Protein AF-0000000072567659 (afdb_homodimer)

Structure (mmCIF, N/CA/C/O backbone):
data_AF-0000000072567659-model_v1
#
loop_
_entity.id
_entity.type
_entity.pdbx_description
1 polymer 'L-ribulose-5-phosphate 3-epimerase'
#
loop_
_atom_site.group_PDB
_atom_site.id
_atom_site.type_symbol
_atom_site.label_atom_id
_atom_site.label_alt_id
_atom_site.label_comp_id
_atom_site.label_asym_id
_atom_site.label_entity_id
_atom_site.label_seq_id
_atom_site.pdbx_PDB_ins_code
_atom_site.Cartn_x
_atom_site.Cartn_y
_atom_site.Cartn_z
_atom_site.occupancy
_atom_site.B_iso_or_equiv
_atom_site.auth_seq_id
_atom_site.auth_comp_id
_atom_site.auth_asym_id
_atom_site.auth_atom_id
_atom_site.pdbx_PDB_model_num
ATOM 1 N N . MET A 1 1 ? 18.609 3.254 -6.836 1 76.19 1 MET A N 1
ATOM 2 C CA . MET A 1 1 ? 17.391 3.822 -6.238 1 76.19 1 MET A CA 1
ATOM 3 C C . MET A 1 1 ? 17.734 4.629 -4.988 1 76.19 1 MET A C 1
ATOM 5 O O . MET A 1 1 ? 18.625 4.254 -4.227 1 76.19 1 MET A O 1
ATOM 9 N N . LYS A 1 2 ? 17.031 5.809 -4.906 1 87.56 2 LYS A N 1
ATOM 10 C CA . LYS A 1 2 ? 17.188 6.609 -3.695 1 87.56 2 LYS A CA 1
ATOM 11 C C . LYS A 1 2 ? 16.75 5.824 -2.461 1 87.56 2 LYS A C 1
ATOM 13 O O . LYS A 1 2 ? 15.797 5.051 -2.512 1 87.56 2 LYS A O 1
ATOM 18 N N . GLU A 1 3 ? 17.438 6.02 -1.374 1 94.38 3 GLU A N 1
ATOM 19 C CA . GLU A 1 3 ? 17.188 5.25 -0.16 1 94.38 3 GLU A CA 1
ATOM 20 C C . GLU A 1 3 ? 15.898 5.691 0.523 1 94.38 3 GLU A C 1
ATOM 22 O O . GLU A 1 3 ? 15.359 4.977 1.374 1 94.38 3 GLU A O 1
ATOM 27 N N . TYR A 1 4 ? 15.492 6.867 0.261 1 97.94 4 TYR A N 1
ATOM 28 C CA . TYR A 1 4 ? 14.242 7.398 0.793 1 97.94 4 TYR A CA 1
ATOM 29 C C . TYR A 1 4 ? 13.617 8.398 -0.171 1 97.94 4 TYR A C 1
ATOM 31 O O . TYR A 1 4 ? 14.273 8.859 -1.11 1 97.94 4 TYR A O 1
ATOM 39 N N . THR A 1 5 ? 12.344 8.633 0.001 1 98.5 5 THR A N 1
ATOM 40 C CA . THR A 1 5 ? 11.664 9.664 -0.773 1 98.5 5 THR A CA 1
ATOM 41 C C . THR A 1 5 ? 11.203 10.805 0.132 1 98.5 5 THR A C 1
ATOM 43 O O . THR A 1 5 ? 10.875 10.578 1.3 1 98.5 5 THR A O 1
ATOM 46 N N . LEU A 1 6 ? 11.266 11.938 -0.38 1 98.75 6 LEU A N 1
ATOM 47 C CA . LEU A 1 6 ? 10.844 13.164 0.295 1 98.75 6 LEU A CA 1
ATOM 48 C C . LEU A 1 6 ? 9.773 13.883 -0.513 1 98.75 6 LEU A C 1
ATOM 50 O O . LEU A 1 6 ? 10.031 14.344 -1.629 1 98.75 6 LEU A O 1
ATOM 54 N N . GLY A 1 7 ? 8.578 13.945 0.058 1 98.81 7 GLY A N 1
ATOM 55 C CA . GLY A 1 7 ? 7.449 14.586 -0.605 1 98.81 7 GLY A CA 1
ATOM 56 C C . GLY A 1 7 ? 7.242 16.031 -0.17 1 98.81 7 GLY A C 1
ATOM 57 O O . GLY A 1 7 ? 7.711 16.438 0.896 1 98.81 7 GLY A O 1
ATOM 58 N N . LEU A 1 8 ? 6.602 16.781 -1.033 1 98.88 8 LEU A N 1
ATOM 59 C CA . LEU A 1 8 ? 6.188 18.141 -0.762 1 98.88 8 LEU A CA 1
ATOM 60 C C . LEU A 1 8 ? 4.68 18.219 -0.547 1 98.88 8 LEU A C 1
ATOM 62 O O . LEU A 1 8 ? 3.9 17.797 -1.404 1 98.88 8 LEU A O 1
ATOM 66 N N . TYR A 1 9 ? 4.289 18.75 0.585 1 98.75 9 TYR A N 1
ATOM 67 C CA . TYR A 1 9 ? 2.869 18.953 0.856 1 98.75 9 TYR A CA 1
ATOM 68 C C . TYR A 1 9 ? 2.287 20.016 -0.076 1 98.75 9 TYR A C 1
ATOM 70 O O . TYR A 1 9 ? 2.846 21.109 -0.214 1 98.75 9 TYR A O 1
ATOM 78 N N . GLU A 1 10 ? 1.184 19.734 -0.652 1 98.75 10 GLU A N 1
ATOM 79 C CA . GLU A 1 10 ? 0.583 20.594 -1.671 1 98.75 10 GLU A CA 1
ATOM 80 C C . GLU A 1 10 ? 0.348 22 -1.139 1 98.75 10 GLU A C 1
ATOM 82 O O . GLU A 1 10 ? 0.522 22.984 -1.865 1 98.75 10 GLU A O 1
ATOM 87 N N . LYS A 1 11 ? 0.03 22.109 0.097 1 97.88 11 LYS A N 1
ATOM 88 C CA . LYS A 1 11 ? -0.402 23.391 0.63 1 97.88 11 LYS A CA 1
ATOM 89 C C . LYS A 1 11 ? 0.792 24.297 0.908 1 97.88 11 LYS A C 1
ATOM 91 O O . LYS A 1 11 ? 0.621 25.469 1.266 1 97.88 11 LYS A O 1
ATOM 96 N N . SER A 1 12 ? 1.954 23.766 0.792 1 98 12 SER A N 1
ATOM 97 C CA . SER A 1 12 ? 3.145 24.609 0.846 1 98 12 SER A CA 1
ATOM 98 C C . SER A 1 12 ? 3.227 25.531 -0.368 1 98 12 SER A C 1
ATOM 100 O O . SER A 1 12 ? 3.984 26.5 -0.367 1 98 12 SER A O 1
ATOM 102 N N . MET A 1 13 ? 2.502 25.219 -1.44 1 98.5 13 MET A N 1
ATOM 103 C CA . MET A 1 13 ? 2.453 26 -2.674 1 98.5 13 MET A CA 1
ATOM 104 C C . MET A 1 13 ? 1.17 26.812 -2.746 1 98.5 13 MET A C 1
ATOM 106 O O . MET A 1 13 ? 0.145 26.422 -2.188 1 98.5 13 MET A O 1
ATOM 110 N N . PRO A 1 14 ? 1.216 27.922 -3.498 1 98.31 14 PRO A N 1
ATOM 111 C CA . PRO A 1 14 ? 0.006 28.734 -3.645 1 98.31 14 PRO A CA 1
ATOM 112 C C . PRO A 1 14 ? -1.154 27.953 -4.266 1 98.31 14 PRO A C 1
ATOM 114 O O . PRO A 1 14 ? -0.95 27.172 -5.195 1 98.31 14 PRO A O 1
ATOM 117 N N . ASN A 1 15 ? -2.365 28.234 -3.793 1 96.38 15 ASN A N 1
ATOM 118 C CA . ASN A 1 15 ? -3.557 27.531 -4.254 1 96.38 15 ASN A CA 1
ATOM 119 C C . ASN A 1 15 ? -3.893 27.891 -5.699 1 96.38 15 ASN A C 1
ATOM 121 O O . ASN A 1 15 ? -4.602 27.141 -6.379 1 96.38 15 ASN A O 1
ATOM 125 N N . TYR A 1 16 ? -3.412 29.016 -6.152 1 97 16 TYR A N 1
ATOM 126 C CA . TYR A 1 16 ? -3.783 29.469 -7.488 1 97 16 TYR A CA 1
ATOM 127 C C . TYR A 1 16 ? -2.965 28.75 -8.555 1 97 16 TYR A C 1
ATOM 129 O O . TYR A 1 16 ? -3.271 28.844 -9.742 1 97 16 TYR A O 1
ATOM 137 N N . LEU A 1 17 ? -1.908 28.031 -8.164 1 98.31 17 LEU A N 1
ATOM 138 C CA . LEU A 1 17 ? -1.109 27.281 -9.125 1 98.31 17 LEU A CA 1
ATOM 139 C C . LEU A 1 17 ? -1.91 26.125 -9.727 1 98.31 17 LEU A C 1
ATOM 141 O O . LEU A 1 17 ? -2.668 25.469 -9.016 1 98.31 17 LEU A O 1
ATOM 145 N N . THR A 1 18 ? -1.751 25.922 -11.039 1 98.12 18 THR A N 1
ATOM 146 C CA . THR A 1 18 ? -2.277 24.719 -11.688 1 98.12 18 THR A CA 1
ATOM 147 C C . THR A 1 18 ? -1.479 23.484 -11.273 1 98.12 18 THR A C 1
ATOM 149 O O . THR A 1 18 ? -0.386 23.609 -10.719 1 98.12 18 THR A O 1
ATOM 152 N N . TRP A 1 19 ? -2.014 22.328 -11.516 1 98.31 19 TRP A N 1
ATOM 153 C CA . TRP A 1 19 ? -1.283 21.109 -11.219 1 98.31 19 TRP A CA 1
ATOM 154 C C . TRP A 1 19 ? 0.03 21.047 -11.992 1 98.31 19 TRP A C 1
ATOM 156 O O . TRP A 1 19 ? 1.048 20.594 -11.469 1 98.31 19 TRP A O 1
ATOM 166 N N . GLU A 1 20 ? -0.029 21.484 -13.242 1 98.56 20 GLU A N 1
ATOM 167 C CA . GLU A 1 20 ? 1.201 21.516 -14.023 1 98.56 20 GLU A CA 1
ATOM 168 C C . GLU A 1 20 ? 2.27 22.359 -13.328 1 98.56 20 GLU A C 1
ATOM 170 O O . GLU A 1 20 ? 3.432 21.953 -13.25 1 98.56 20 GLU A O 1
ATOM 175 N N . GLU A 1 21 ? 1.883 23.5 -12.836 1 98.75 21 GLU A N 1
ATOM 176 C CA . GLU A 1 21 ? 2.805 24.375 -12.125 1 98.75 21 GLU A CA 1
ATOM 177 C C . GLU A 1 21 ? 3.275 23.75 -10.82 1 98.75 21 GLU A C 1
ATOM 179 O O . GLU A 1 21 ? 4.438 23.906 -10.438 1 98.75 21 GLU A O 1
ATOM 184 N N . LYS A 1 22 ? 2.4 23.094 -10.148 1 98.81 22 LYS A N 1
ATOM 185 C CA . LYS A 1 22 ? 2.76 22.438 -8.898 1 98.81 22 LYS A CA 1
ATOM 186 C C . LYS A 1 22 ? 3.775 21.328 -9.125 1 98.81 22 LYS A C 1
ATOM 188 O O . LYS A 1 22 ? 4.758 21.219 -8.391 1 98.81 22 LYS A O 1
ATOM 193 N N . PHE A 1 23 ? 3.561 20.516 -10.188 1 98.75 23 PHE A N 1
ATOM 194 C CA . PHE A 1 23 ? 4.512 19.453 -10.523 1 98.75 23 PHE A CA 1
ATOM 195 C C . PHE A 1 23 ? 5.859 20.047 -10.922 1 98.75 23 PHE A C 1
ATOM 197 O O . PHE A 1 23 ? 6.906 19.547 -10.516 1 98.75 23 PHE A O 1
ATOM 204 N N . SER A 1 24 ? 5.816 21.109 -11.703 1 98.62 24 SER A N 1
ATOM 205 C CA . SER A 1 24 ? 7.039 21.797 -12.109 1 98.62 24 SER A CA 1
ATOM 206 C C . SER A 1 24 ? 7.812 22.312 -10.898 1 98.62 24 SER A C 1
ATOM 208 O O . SER A 1 24 ? 9.031 22.156 -10.828 1 98.62 24 SER A O 1
ATOM 210 N N . CYS A 1 25 ? 7.098 22.891 -9.969 1 98.62 25 CYS A N 1
ATOM 211 C CA . CYS A 1 25 ? 7.715 23.422 -8.758 1 98.62 25 CYS A CA 1
ATOM 212 C C . CYS A 1 25 ? 8.375 22.312 -7.949 1 98.62 25 CYS A C 1
ATOM 214 O O . CYS A 1 25 ? 9.539 22.453 -7.547 1 98.62 25 CYS A O 1
ATOM 216 N N . ALA A 1 26 ? 7.66 21.234 -7.73 1 98.69 26 ALA A N 1
ATOM 217 C CA . ALA A 1 26 ? 8.195 20.125 -6.961 1 98.69 26 ALA A CA 1
ATOM 218 C C . ALA A 1 26 ? 9.469 19.578 -7.602 1 98.69 26 ALA A C 1
ATOM 220 O O . ALA A 1 26 ? 10.469 19.328 -6.918 1 98.69 26 ALA A O 1
ATOM 221 N N . ARG A 1 27 ? 9.422 19.406 -8.938 1 98.25 27 ARG A N 1
ATOM 222 C CA . ARG A 1 27 ? 10.578 18.906 -9.672 1 98.25 27 ARG A CA 1
ATOM 223 C C . ARG A 1 27 ? 11.758 19.859 -9.547 1 98.25 27 ARG A C 1
ATOM 225 O O . ARG A 1 27 ? 12.875 19.438 -9.234 1 98.25 27 ARG A O 1
ATOM 232 N N . GLU A 1 28 ? 11.508 21.109 -9.766 1 98.25 28 GLU A N 1
ATOM 233 C CA . GLU A 1 28 ? 12.555 22.125 -9.727 1 98.25 28 GLU A CA 1
ATOM 234 C C . GLU A 1 28 ? 13.195 22.219 -8.344 1 98.25 28 GLU A C 1
ATOM 236 O O . GLU A 1 28 ? 14.398 22.453 -8.227 1 98.25 28 GLU A O 1
ATOM 241 N N . CYS A 1 29 ? 12.391 22.031 -7.352 1 98.38 29 CYS A N 1
ATOM 242 C CA . CYS A 1 29 ? 12.875 22.172 -5.98 1 98.38 29 CYS A CA 1
ATOM 243 C C . CYS A 1 29 ? 13.477 20.859 -5.473 1 98.38 29 CYS A C 1
ATOM 245 O O . CYS A 1 29 ? 14 20.812 -4.363 1 98.38 29 CYS A O 1
ATOM 247 N N . GLY A 1 30 ? 13.383 19.797 -6.234 1 97.94 30 GLY A N 1
ATOM 248 C CA . GLY A 1 30 ? 14.102 18.562 -5.938 1 97.94 30 GLY A CA 1
ATOM 249 C C . GLY A 1 30 ? 13.305 17.609 -5.074 1 97.94 30 GLY A C 1
ATOM 250 O O . GLY A 1 30 ? 13.883 16.766 -4.383 1 97.94 30 GLY A O 1
ATOM 251 N N . PHE A 1 31 ? 12.008 17.734 -5.043 1 98.62 31 PHE A N 1
ATOM 252 C CA . PHE A 1 31 ? 11.164 16.797 -4.297 1 98.62 31 PHE A CA 1
ATOM 253 C C . PHE A 1 31 ? 10.844 15.578 -5.145 1 98.62 31 PHE A C 1
ATOM 255 O O . PHE A 1 31 ? 10.781 15.664 -6.375 1 98.62 31 PHE A O 1
ATOM 262 N N . ASP A 1 32 ? 10.672 14.453 -4.48 1 98.19 32 ASP A N 1
ATOM 263 C CA . ASP A 1 32 ? 10.438 13.188 -5.172 1 98.19 32 ASP A CA 1
ATOM 264 C C . ASP A 1 32 ? 8.961 13.008 -5.5 1 98.19 32 ASP A C 1
ATOM 266 O O . ASP A 1 32 ? 8.617 12.336 -6.48 1 98.19 32 ASP A O 1
ATOM 270 N N . ASN A 1 33 ? 8.102 13.508 -4.664 1 98.38 33 ASN A N 1
ATOM 271 C CA . ASN A 1 33 ? 6.656 13.352 -4.816 1 98.38 33 ASN A CA 1
ATOM 272 C C . ASN A 1 33 ? 5.902 14.539 -4.227 1 98.38 33 ASN A C 1
ATOM 274 O O . ASN A 1 33 ? 6.508 15.438 -3.646 1 98.38 33 ASN A O 1
ATOM 278 N N . ILE A 1 34 ? 4.617 14.57 -4.52 1 98.81 34 ILE A N 1
ATOM 279 C CA . ILE A 1 34 ? 3.699 15.547 -3.943 1 98.81 34 ILE A CA 1
ATOM 280 C C . ILE A 1 34 ? 2.641 14.828 -3.109 1 98.81 34 ILE A C 1
ATOM 282 O O . ILE A 1 34 ? 2.17 13.75 -3.484 1 98.81 34 ILE A O 1
ATOM 286 N N . GLU A 1 35 ? 2.357 15.344 -1.972 1 98.94 35 GLU A N 1
ATOM 287 C CA . GLU A 1 35 ? 1.194 14.914 -1.201 1 98.94 35 GLU A CA 1
ATOM 288 C C . GLU A 1 35 ? -0.018 15.789 -1.5 1 98.94 35 GLU A C 1
ATOM 290 O O . GLU A 1 35 ? -0.013 16.984 -1.206 1 98.94 35 GLU A O 1
ATOM 295 N N . ILE A 1 36 ? -1.015 15.203 -2.066 1 98.94 36 ILE A N 1
ATOM 296 C CA . ILE A 1 36 ? -2.213 15.938 -2.447 1 98.94 36 ILE A CA 1
ATOM 297 C C . ILE A 1 36 ? -3.066 16.219 -1.21 1 98.94 36 ILE A C 1
ATOM 299 O O . ILE A 1 36 ? -3.158 15.367 -0.314 1 98.94 36 ILE A O 1
ATOM 303 N N . SER A 1 37 ? -3.654 17.344 -1.164 1 98.75 37 SER A N 1
ATOM 304 C CA . SER A 1 37 ? -4.5 17.734 -0.04 1 98.75 37 SER A CA 1
ATOM 305 C C . SER A 1 37 ? -5.977 17.641 -0.4 1 98.75 37 SER A C 1
ATOM 307 O O . SER A 1 37 ? -6.422 18.234 -1.39 1 98.75 37 SER A O 1
ATOM 309 N N . ILE A 1 38 ? -6.73 16.859 0.316 1 98.75 38 ILE A N 1
ATOM 310 C CA . ILE A 1 38 ? -8.188 16.844 0.311 1 98.75 38 ILE A CA 1
ATOM 311 C C . ILE A 1 38 ? -8.719 17.391 1.639 1 98.75 38 ILE A C 1
ATOM 313 O O . ILE A 1 38 ? -9.016 16.609 2.555 1 98.75 38 ILE A O 1
ATOM 317 N N . ASP A 1 39 ? -8.844 18.703 1.727 1 97.75 39 ASP A N 1
ATOM 318 C CA . ASP A 1 39 ? -9.203 19.328 2.994 1 97.75 39 ASP A CA 1
ATOM 319 C C . ASP A 1 39 ? -10.672 19.734 3.012 1 97.75 39 ASP A C 1
ATOM 321 O O . ASP A 1 39 ? -11.469 19.25 2.199 1 97.75 39 ASP A O 1
ATOM 325 N N . GLU A 1 40 ? -11.102 20.531 3.949 1 96.25 40 GLU A N 1
ATOM 326 C CA . GLU A 1 40 ? -12.516 20.797 4.215 1 96.25 40 GLU A CA 1
ATOM 327 C C . GLU A 1 40 ? -13.078 21.812 3.223 1 96.25 40 GLU A C 1
ATOM 329 O O . GLU A 1 40 ? -14.297 22.016 3.158 1 96.25 40 GLU A O 1
ATOM 334 N N . THR A 1 41 ? -12.188 22.531 2.49 1 97.12 41 THR A N 1
ATOM 335 C CA . THR A 1 41 ? -12.68 23.516 1.535 1 97.12 41 THR A CA 1
ATOM 336 C C . THR A 1 41 ? -13.453 22.828 0.409 1 97.12 41 THR A C 1
ATOM 338 O O . THR A 1 41 ? -13.133 21.703 0.019 1 97.12 41 THR A O 1
ATOM 341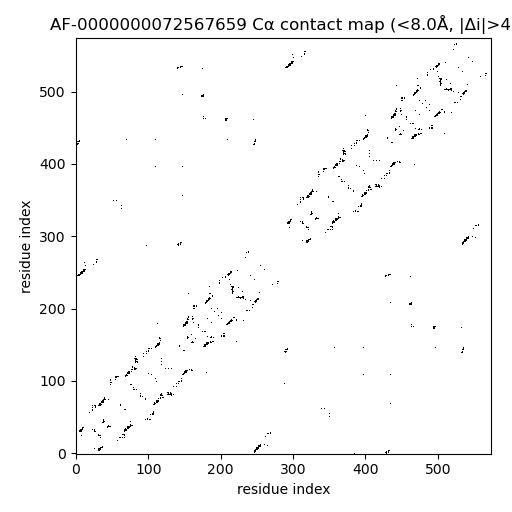 N N . LYS A 1 42 ? -14.422 23.547 -0.075 1 97.25 42 LYS A N 1
ATOM 342 C CA . LYS A 1 42 ? -15.227 23 -1.162 1 97.25 42 LYS A CA 1
ATOM 343 C C . LYS A 1 42 ? -14.352 22.609 -2.355 1 97.25 42 LYS A C 1
ATOM 345 O O . LYS A 1 42 ? -14.555 21.562 -2.967 1 97.25 42 LYS A O 1
ATOM 350 N N . GLU A 1 43 ? -13.445 23.438 -2.643 1 96.88 43 GLU A N 1
ATOM 351 C CA . GLU A 1 43 ? -12.57 23.25 -3.795 1 96.88 43 GLU A CA 1
ATOM 352 C C . GLU A 1 43 ? -11.781 21.938 -3.672 1 96.88 43 GLU A C 1
ATOM 354 O O . GLU A 1 43 ? -11.789 21.125 -4.586 1 96.88 43 GLU A O 1
ATOM 359 N N . LYS A 1 44 ? -11.172 21.688 -2.613 1 97.88 44 LYS A N 1
ATOM 360 C CA . LYS A 1 44 ? -10.312 20.516 -2.477 1 97.88 44 LYS A CA 1
ATOM 361 C C . LYS A 1 44 ? -11.133 19.25 -2.209 1 97.88 44 LYS A C 1
ATOM 363 O O . LYS A 1 44 ? -10.75 18.156 -2.633 1 97.88 44 LYS A O 1
ATOM 368 N N . LEU A 1 45 ? -12.242 19.422 -1.543 1 98 45 LEU A N 1
ATOM 369 C CA . LEU A 1 45 ? -13.117 18.281 -1.317 1 98 45 LEU A CA 1
ATOM 370 C C . LEU A 1 45 ? -13.711 17.781 -2.633 1 98 45 LEU A C 1
ATOM 372 O O . LEU A 1 45 ? -13.922 16.578 -2.805 1 98 45 LEU A O 1
ATOM 376 N N . SER A 1 46 ? -13.984 18.672 -3.525 1 98 46 SER A N 1
ATOM 377 C CA . SER A 1 46 ? -14.617 18.297 -4.785 1 98 46 SER A CA 1
ATOM 378 C C . SER A 1 46 ? -13.711 17.422 -5.633 1 98 46 SER A C 1
ATOM 380 O O . SER A 1 46 ? -14.164 16.766 -6.57 1 98 46 SER A O 1
ATOM 382 N N . ARG A 1 47 ? -12.414 17.375 -5.332 1 98.25 47 ARG A N 1
ATOM 383 C CA . ARG A 1 47 ? -11.43 16.609 -6.098 1 98.25 47 ARG A CA 1
ATOM 384 C C . ARG A 1 47 ? -11.758 15.125 -6.086 1 98.25 47 ARG A C 1
ATOM 386 O O . ARG A 1 47 ? -11.422 14.398 -7.027 1 98.25 47 ARG A O 1
ATOM 393 N N . ILE A 1 48 ? -12.367 14.625 -5.039 1 98.19 48 ILE A N 1
ATOM 394 C CA . ILE A 1 48 ? -12.648 13.195 -4.926 1 98.19 48 ILE A CA 1
ATOM 395 C C . ILE A 1 48 ? -13.75 12.812 -5.914 1 98.19 48 ILE A C 1
ATOM 397 O O . ILE A 1 48 ? -14.008 11.625 -6.137 1 98.19 48 ILE A O 1
ATOM 401 N N . TYR A 1 49 ? -14.312 13.797 -6.59 1 97.69 49 TYR A N 1
ATOM 402 C CA . TYR A 1 49 ? -15.359 13.555 -7.574 1 97.69 49 TYR A CA 1
ATOM 403 C C . TYR A 1 49 ? -14.867 13.859 -8.984 1 97.69 49 TYR A C 1
ATOM 405 O O . TYR A 1 49 ? -15.641 13.828 -9.945 1 97.69 49 TYR A O 1
ATOM 413 N N . MET A 1 50 ? -13.625 14.219 -9.125 1 97.62 50 MET A N 1
ATOM 414 C CA . MET A 1 50 ? -13.125 14.578 -10.445 1 97.62 50 MET A CA 1
ATOM 415 C C . MET A 1 50 ? -13.32 13.43 -11.43 1 97.62 50 MET A C 1
ATOM 417 O O . MET A 1 50 ? -13.297 12.258 -11.039 1 97.62 50 MET A O 1
ATOM 421 N N . SER A 1 51 ? -13.484 13.727 -12.703 1 98.06 51 SER A N 1
ATOM 422 C CA . SER A 1 51 ? -13.773 12.75 -13.742 1 98.06 51 SER A CA 1
ATOM 423 C C . SER A 1 51 ? -12.586 11.828 -13.984 1 98.06 51 SER A C 1
ATOM 425 O O . SER A 1 51 ? -11.453 12.156 -13.617 1 98.06 51 SER A O 1
ATOM 427 N N . LYS A 1 52 ? -12.836 10.695 -14.602 1 97.75 52 LYS A N 1
ATOM 428 C CA . LYS A 1 52 ? -11.75 9.789 -14.992 1 97.75 52 LYS A CA 1
ATOM 429 C C . LYS A 1 52 ? -10.766 10.477 -15.93 1 97.75 52 LYS A C 1
ATOM 431 O O . LYS A 1 52 ? -9.57 10.203 -15.891 1 97.75 52 LYS A O 1
ATOM 436 N N . GLY A 1 53 ? -11.352 11.305 -16.844 1 98.19 53 GLY A N 1
ATOM 437 C CA . GLY A 1 53 ? -10.492 12.078 -17.719 1 98.19 53 GLY A CA 1
ATOM 438 C C . GLY A 1 53 ? -9.539 12.992 -16.969 1 98.19 53 GLY A C 1
ATOM 439 O O . GLY A 1 53 ? -8.359 13.07 -17.312 1 98.19 53 GLY A O 1
ATOM 440 N N . ASP A 1 54 ? -10.031 13.688 -15.969 1 98.44 54 ASP A N 1
ATOM 441 C CA . ASP A 1 54 ? -9.195 14.562 -15.156 1 98.44 54 ASP A CA 1
ATOM 442 C C . ASP A 1 54 ? -8.156 13.766 -14.375 1 98.44 54 ASP A C 1
ATOM 444 O O . ASP A 1 54 ? -7.008 14.195 -14.227 1 98.44 54 ASP A O 1
ATOM 448 N N . ARG A 1 55 ? -8.547 12.648 -13.859 1 98.62 55 ARG A N 1
ATOM 449 C CA . ARG A 1 55 ? -7.617 11.766 -13.156 1 98.62 55 ARG A CA 1
ATOM 450 C C . ARG A 1 55 ? -6.504 11.297 -14.086 1 98.62 55 ARG A C 1
ATOM 452 O O . ARG A 1 55 ? -5.328 11.328 -13.711 1 98.62 55 ARG A O 1
ATOM 459 N N . LYS A 1 56 ? -6.891 10.844 -15.289 1 98.56 56 LYS A N 1
ATOM 460 C CA . LYS A 1 56 ? -5.914 10.438 -16.297 1 98.56 56 LYS A CA 1
ATOM 461 C C . LYS A 1 56 ? -4.949 11.57 -16.609 1 98.56 56 LYS A C 1
ATOM 463 O O . LYS A 1 56 ? -3.74 11.352 -16.734 1 98.56 56 LYS A O 1
ATOM 468 N N . ALA A 1 57 ? -5.461 12.758 -16.734 1 98.44 57 ALA A N 1
ATOM 469 C CA . ALA A 1 57 ? -4.633 13.922 -17.031 1 98.44 57 ALA A CA 1
ATOM 470 C C . ALA A 1 57 ? -3.596 14.156 -15.938 1 98.44 57 ALA A C 1
ATOM 472 O O . ALA A 1 57 ? -2.451 14.508 -16.219 1 98.44 57 ALA A O 1
ATOM 473 N N . LEU A 1 58 ? -3.988 13.961 -14.711 1 98.62 58 LEU A N 1
ATOM 474 C CA . LEU A 1 58 ? -3.053 14.102 -13.602 1 98.62 58 LEU A CA 1
ATOM 475 C C . LEU A 1 58 ? -1.935 13.07 -13.703 1 98.62 58 LEU A C 1
ATOM 477 O O . LEU A 1 58 ? -0.763 13.391 -13.5 1 98.62 58 LEU A O 1
ATOM 481 N N . VAL A 1 59 ? -2.281 11.844 -14.016 1 98.69 59 VAL A N 1
ATOM 482 C CA . VAL A 1 59 ? -1.286 10.781 -14.141 1 98.69 59 VAL A CA 1
ATOM 483 C C . VAL A 1 59 ? -0.324 11.117 -15.281 1 98.69 59 VAL A C 1
ATOM 485 O O . VAL A 1 59 ? 0.886 10.914 -15.164 1 98.69 59 VAL A O 1
ATOM 488 N N . GLU A 1 60 ? -0.865 11.641 -16.359 1 98.31 60 GLU A N 1
ATOM 489 C CA . GLU A 1 60 ? -0.021 12.039 -17.484 1 98.31 60 GLU A CA 1
ATOM 490 C C . GLU A 1 60 ? 0.976 13.117 -17.078 1 98.31 60 GLU A C 1
ATOM 492 O O . GLU A 1 60 ? 2.131 13.102 -17.5 1 98.31 60 GLU A O 1
ATOM 497 N N . LEU A 1 61 ? 0.512 14.031 -16.281 1 98.56 61 LEU A N 1
ATOM 498 C CA . LEU A 1 61 ? 1.398 15.078 -15.773 1 98.56 61 LEU A CA 1
ATOM 499 C C . LEU A 1 61 ? 2.5 14.484 -14.906 1 98.56 61 LEU A C 1
ATOM 501 O O . LEU A 1 61 ? 3.643 14.953 -14.938 1 98.56 61 LEU A O 1
ATOM 505 N N . MET A 1 62 ? 2.164 13.453 -14.125 1 98.69 62 MET A N 1
ATOM 506 C CA . MET A 1 62 ? 3.17 12.789 -13.305 1 98.69 62 MET A CA 1
ATOM 507 C C . MET A 1 62 ? 4.293 12.227 -14.172 1 98.69 62 MET A C 1
ATOM 509 O O . MET A 1 62 ? 5.469 12.383 -13.844 1 98.69 62 MET A O 1
ATOM 513 N N . PHE A 1 63 ? 3.945 11.586 -15.281 1 98.5 63 PHE A N 1
ATOM 514 C CA . PHE A 1 63 ? 4.938 11.031 -16.203 1 98.5 63 PHE A CA 1
ATOM 515 C C . PHE A 1 63 ? 5.734 12.148 -16.859 1 98.5 63 PHE A C 1
ATOM 517 O O . PHE A 1 63 ? 6.949 12.031 -17.031 1 98.5 63 PHE A O 1
ATOM 524 N N . LYS A 1 64 ? 5.055 13.203 -17.25 1 98.12 64 LYS A N 1
ATOM 525 C CA . LYS A 1 64 ? 5.691 14.312 -17.953 1 98.12 64 LYS A CA 1
ATOM 526 C C . LYS A 1 64 ? 6.766 14.969 -17.078 1 98.12 64 LYS A C 1
ATOM 528 O O . LYS A 1 64 ? 7.852 15.289 -17.562 1 98.12 64 LYS A O 1
ATOM 533 N N . TYR A 1 65 ? 6.539 15.133 -15.766 1 98.06 65 TYR A N 1
ATOM 534 C CA . TYR A 1 65 ? 7.422 15.914 -14.906 1 98.06 65 TYR A CA 1
ATOM 535 C C . TYR A 1 65 ? 8.32 15.008 -14.078 1 98.06 65 TYR A C 1
ATOM 537 O O . TYR A 1 65 ? 9.289 15.469 -13.469 1 98.06 65 TYR A O 1
ATOM 545 N N . GLY A 1 66 ? 8 13.719 -14.039 1 97.19 66 GLY A N 1
ATOM 546 C CA . GLY A 1 66 ? 8.797 12.781 -13.258 1 97.19 66 GLY A CA 1
ATOM 547 C C . GLY A 1 66 ? 8.617 12.945 -11.758 1 97.19 66 GLY A C 1
ATOM 548 O O . GLY A 1 66 ? 9.555 12.727 -10.992 1 97.19 66 GLY A O 1
ATOM 549 N N . VAL A 1 67 ? 7.531 13.492 -11.328 1 97.94 67 VAL A N 1
ATOM 550 C CA . VAL A 1 67 ? 7.098 13.641 -9.938 1 97.94 67 VAL A CA 1
ATOM 551 C C . VAL A 1 67 ? 5.688 13.07 -9.781 1 97.94 67 VAL A C 1
ATOM 553 O O . VAL A 1 67 ? 4.793 13.391 -10.562 1 97.94 67 VAL A O 1
ATOM 556 N N . GLU A 1 68 ? 5.52 12.156 -8.812 1 97.81 68 GLU A N 1
ATOM 557 C CA . GLU A 1 68 ? 4.23 11.484 -8.68 1 97.81 68 GLU A CA 1
ATOM 558 C C . GLU A 1 68 ? 3.49 11.969 -7.43 1 97.81 68 GLU A C 1
ATOM 560 O O . GLU A 1 68 ? 4.098 12.531 -6.52 1 97.81 68 GLU A O 1
ATOM 565 N N . ILE A 1 69 ? 2.176 11.859 -7.426 1 98.75 69 ILE A N 1
ATOM 566 C CA . ILE A 1 69 ? 1.38 11.945 -6.207 1 98.75 69 ILE A CA 1
ATOM 567 C C . ILE A 1 69 ? 1.31 10.57 -5.539 1 98.75 69 ILE A C 1
ATOM 569 O O . ILE A 1 69 ? 0.716 9.641 -6.086 1 98.75 69 ILE A O 1
ATOM 573 N N . ARG A 1 70 ? 1.898 10.422 -4.355 1 98.62 70 ARG A N 1
ATOM 574 C CA . ARG A 1 70 ? 1.977 9.086 -3.787 1 98.62 70 ARG A CA 1
ATOM 575 C C . ARG A 1 70 ? 1.323 9.031 -2.408 1 98.62 70 ARG A C 1
ATOM 577 O O . ARG A 1 70 ? 1.08 7.953 -1.869 1 98.62 70 ARG A O 1
ATOM 584 N N . THR A 1 71 ? 1.033 10.188 -1.812 1 98.88 71 THR A N 1
ATOM 585 C CA . THR A 1 71 ? 0.286 10.25 -0.561 1 98.88 71 THR A CA 1
ATOM 586 C C . THR A 1 71 ? -0.811 11.312 -0.639 1 98.88 71 THR A C 1
ATOM 588 O O . THR A 1 71 ? -0.77 12.195 -1.498 1 98.88 71 THR A O 1
ATOM 591 N N . MET A 1 72 ? -1.815 11.125 0.161 1 98.94 72 MET A N 1
ATOM 592 C CA . MET A 1 72 ? -2.957 12.031 0.256 1 98.94 72 MET A CA 1
ATOM 593 C C . MET A 1 72 ? -3.219 12.422 1.705 1 98.94 72 MET A C 1
ATOM 595 O O . MET A 1 72 ? -3.32 11.562 2.58 1 98.94 72 MET A O 1
ATOM 599 N N . CYS A 1 73 ? -3.16 13.664 1.964 1 98.88 73 CYS A N 1
ATOM 600 C CA . CYS A 1 73 ? -3.633 14.148 3.258 1 98.88 73 CYS A CA 1
ATOM 601 C C . CYS A 1 73 ? -5.141 14.367 3.24 1 98.88 73 CYS A C 1
ATOM 603 O O . CYS A 1 73 ? -5.637 15.273 2.572 1 98.88 73 CYS A O 1
ATOM 605 N N . LEU A 1 74 ? -5.895 13.539 3.924 1 98.75 74 LEU A N 1
ATOM 606 C CA . LEU A 1 74 ? -7.352 13.609 3.932 1 98.75 74 LEU A CA 1
ATOM 607 C C . LEU A 1 74 ? -7.852 14.352 5.164 1 98.75 74 LEU A C 1
ATOM 609 O O . LEU A 1 74 ? -8.414 13.742 6.074 1 98.75 74 LEU A O 1
ATOM 613 N N . SER A 1 75 ? -7.742 15.609 5.156 1 97.75 75 SER A N 1
ATOM 614 C CA . SER A 1 75 ? -8.094 16.422 6.316 1 97.75 75 SER A CA 1
ATOM 615 C C . SER A 1 75 ? -9.547 16.875 6.254 1 97.75 75 SER A C 1
ATOM 617 O O . SER A 1 75 ? -10.047 17.5 7.195 1 97.75 75 SER A O 1
ATOM 619 N N . GLY A 1 76 ? -10.258 16.531 5.133 1 97.94 76 GLY A N 1
ATOM 620 C CA . GLY A 1 76 ? -11.68 16.797 5.055 1 97.94 76 GLY A CA 1
ATOM 621 C C . GLY A 1 76 ? -12.477 16.172 6.188 1 97.94 76 GLY A C 1
ATOM 622 O O . GLY A 1 76 ? -13.555 16.656 6.531 1 97.94 76 GLY A O 1
ATOM 623 N N . HIS A 1 77 ? -11.969 15.195 6.832 1 97.81 77 HIS A N 1
ATOM 624 C CA . HIS A 1 77 ? -12.633 14.492 7.918 1 97.81 77 HIS A CA 1
ATOM 625 C C . HIS A 1 77 ? -12.641 15.328 9.195 1 97.81 77 HIS A C 1
ATOM 627 O O . HIS A 1 77 ? -13.297 14.961 10.172 1 97.81 77 HIS A O 1
ATOM 633 N N . ARG A 1 78 ? -11.859 16.422 9.133 1 97.44 78 ARG A N 1
ATOM 634 C CA . ARG A 1 78 ? -12.008 17.359 10.242 1 97.44 78 ARG A CA 1
ATOM 635 C C . ARG A 1 78 ? -13.445 17.875 10.32 1 97.44 78 ARG A C 1
ATOM 637 O O . ARG A 1 78 ? -14.031 17.922 11.398 1 97.44 78 ARG A O 1
ATOM 644 N N . LYS A 1 79 ? -14.008 18.266 9.195 1 98 79 LYS A N 1
ATOM 645 C CA . LYS A 1 79 ? -15.375 18.766 9.086 1 98 79 LYS A CA 1
ATOM 646 C C . LYS A 1 79 ? -16.391 17.625 9.055 1 98 79 LYS A C 1
ATOM 648 O O . LYS A 1 79 ? -17.5 17.75 9.57 1 98 79 LYS A O 1
ATOM 653 N N . TYR A 1 80 ? -16.031 16.531 8.492 1 98.31 80 TYR A N 1
ATOM 654 C CA . TYR A 1 80 ? -16.906 15.367 8.359 1 98.31 80 TYR A CA 1
ATOM 655 C C . TYR A 1 80 ? -16.297 14.141 9.031 1 98.31 80 TYR A C 1
ATOM 657 O O . TYR A 1 80 ? -15.984 13.148 8.367 1 98.31 80 TYR A O 1
ATOM 665 N N . PRO A 1 81 ? -16.25 14.195 10.32 1 98.5 81 PRO A N 1
ATOM 666 C CA . PRO A 1 81 ? -15.562 13.133 11.062 1 98.5 81 PRO A CA 1
ATOM 667 C C . PRO A 1 81 ? -16.344 11.82 11.07 1 98.5 81 PRO A C 1
ATOM 669 O O . PRO A 1 81 ? -17.578 11.836 11.016 1 98.5 81 PRO A O 1
ATOM 672 N N . LEU A 1 82 ? -15.648 10.727 11.18 1 98.56 82 LEU A N 1
ATOM 673 C CA . LEU A 1 82 ? -16.219 9.383 11.164 1 98.56 82 LEU A CA 1
ATOM 674 C C . LEU A 1 82 ? -16.984 9.102 12.453 1 98.56 82 LEU A C 1
ATOM 676 O O . LEU A 1 82 ? -17.812 8.18 12.5 1 98.56 82 LEU A O 1
ATOM 680 N N . GLY A 1 83 ? -16.688 9.883 13.508 1 98.62 83 GLY A N 1
ATOM 681 C CA . GLY A 1 83 ? -17.266 9.594 14.812 1 98.62 83 GLY A CA 1
ATOM 682 C C . GLY A 1 83 ? -18.359 10.562 15.211 1 98.62 83 GLY A C 1
ATOM 683 O O . GLY A 1 83 ? -18.828 10.539 16.359 1 98.62 83 GLY A O 1
ATOM 684 N N . SER A 1 84 ? -18.828 11.469 14.305 1 98.62 84 SER A N 1
ATOM 685 C CA . SER A 1 84 ? -19.797 12.523 14.625 1 98.62 84 SER A CA 1
ATOM 686 C C . SER A 1 84 ? -21.062 11.945 15.227 1 98.62 84 SER A C 1
ATOM 688 O O . SER A 1 84 ? -21.5 10.852 14.852 1 98.62 84 SER A O 1
ATOM 690 N N . LEU A 1 85 ? -21.656 12.656 16.109 1 98.12 85 LEU A N 1
ATOM 691 C CA . LEU A 1 85 ? -22.969 12.273 16.641 1 98.12 85 LEU A CA 1
ATOM 692 C C . LEU A 1 85 ? -24.062 12.453 15.602 1 98.12 85 LEU A C 1
ATOM 694 O O . LEU A 1 85 ? -25.125 11.828 15.695 1 98.12 85 LEU A O 1
ATOM 698 N N . ASP A 1 86 ? -23.812 13.32 14.672 1 98.31 86 ASP A N 1
ATOM 699 C CA . ASP A 1 86 ? -24.75 13.531 13.562 1 98.31 86 ASP A CA 1
ATOM 700 C C . ASP A 1 86 ? -24.547 12.484 12.477 1 98.31 86 ASP A C 1
ATOM 702 O O . ASP A 1 86 ? -23.5 12.453 11.812 1 98.31 86 ASP A O 1
ATOM 706 N N . GLU A 1 87 ? -25.562 11.68 12.266 1 98.25 87 GLU A N 1
ATOM 707 C CA . GLU A 1 87 ? -25.484 10.578 11.312 1 98.25 87 GLU A CA 1
ATOM 708 C C . GLU A 1 87 ? -25.219 11.086 9.898 1 98.25 87 GLU A C 1
ATOM 710 O O . GLU A 1 87 ? -24.516 10.445 9.125 1 98.25 87 GLU A O 1
ATOM 715 N N . LYS A 1 88 ? -25.828 12.203 9.562 1 98.56 88 LYS A N 1
ATOM 716 C CA . LYS A 1 88 ? -25.609 12.773 8.234 1 98.56 88 LYS A CA 1
ATOM 717 C C . LYS A 1 88 ? -24.141 13.125 8.016 1 98.56 88 LYS A C 1
ATOM 719 O O . LYS A 1 88 ? -23.609 12.906 6.93 1 98.56 88 LYS A O 1
ATOM 724 N N . ILE A 1 89 ? -23.547 13.641 9.039 1 98.5 89 ILE A N 1
ATOM 725 C CA . ILE A 1 89 ? -22.125 14 8.977 1 98.5 89 ILE A CA 1
ATOM 726 C C . ILE A 1 89 ? -21.281 12.734 8.867 1 98.5 89 ILE A C 1
ATOM 728 O O . ILE A 1 89 ? -20.359 12.672 8.055 1 98.5 89 ILE A O 1
ATOM 732 N N . ARG A 1 90 ? -21.562 11.664 9.617 1 98.19 90 ARG A N 1
ATOM 733 C CA . ARG A 1 90 ? -20.828 10.406 9.539 1 98.19 90 ARG A CA 1
ATOM 734 C C . ARG A 1 90 ? -20.938 9.789 8.141 1 98.19 90 ARG A C 1
ATOM 736 O O . ARG A 1 90 ? -19.953 9.305 7.59 1 98.19 90 ARG A O 1
ATOM 743 N N . ASN A 1 91 ? -22.188 9.82 7.652 1 98.44 91 ASN A N 1
ATOM 744 C CA . ASN A 1 91 ? -22.406 9.266 6.32 1 98.44 91 ASN A CA 1
ATOM 745 C C . ASN A 1 91 ? -21.594 10.008 5.262 1 98.44 91 ASN A C 1
ATOM 747 O O . ASN A 1 91 ? -21.031 9.383 4.359 1 98.44 91 ASN A O 1
ATOM 751 N N . LYS A 1 92 ? -21.594 11.328 5.391 1 98.5 92 LYS A N 1
ATOM 752 C CA . LYS A 1 92 ? -20.781 12.117 4.477 1 98.5 92 LYS A CA 1
ATOM 753 C C . LYS A 1 92 ? -19.297 11.789 4.641 1 98.5 92 LYS A C 1
ATOM 755 O O . LYS A 1 92 ? -18.562 11.719 3.658 1 98.5 92 LYS A O 1
ATOM 760 N N . GLY A 1 93 ? -18.844 11.648 5.902 1 98.5 93 GLY A N 1
ATOM 761 C CA . GLY A 1 93 ? -17.484 11.219 6.164 1 98.5 93 GLY A CA 1
ATOM 762 C C . GLY A 1 93 ? -17.125 9.914 5.477 1 98.5 93 GLY A C 1
ATOM 763 O O . GLY A 1 93 ? -16.062 9.789 4.879 1 98.5 93 GLY A O 1
ATOM 764 N N . MET A 1 94 ? -18.062 8.961 5.535 1 98.62 94 MET A N 1
ATOM 765 C CA . MET A 1 94 ? -17.828 7.656 4.918 1 98.62 94 MET A CA 1
ATOM 766 C C . MET A 1 94 ? -17.828 7.77 3.396 1 98.62 94 MET A C 1
ATOM 768 O O . MET A 1 94 ? -17.062 7.082 2.719 1 98.62 94 MET A O 1
ATOM 772 N N . GLU A 1 95 ? -18.672 8.594 2.85 1 98.56 95 GLU A N 1
ATOM 773 C CA . GLU A 1 95 ? -18.672 8.867 1.414 1 98.56 95 GLU A CA 1
ATOM 774 C C . GLU A 1 95 ? -17.344 9.445 0.96 1 98.56 95 GLU A C 1
ATOM 776 O O . GLU A 1 95 ? -16.797 9.031 -0.06 1 98.56 95 GLU A O 1
ATOM 781 N N . ILE A 1 96 ? -16.844 10.391 1.728 1 98.69 96 ILE A N 1
ATOM 782 C CA . ILE A 1 96 ? -15.562 11.008 1.438 1 98.69 96 ILE A CA 1
ATOM 783 C C . ILE A 1 96 ? -14.469 9.945 1.454 1 98.69 96 ILE A C 1
ATOM 785 O O . ILE A 1 96 ? -13.633 9.891 0.548 1 98.69 96 ILE A O 1
ATOM 789 N N . MET A 1 97 ? -14.508 9.086 2.469 1 98.69 97 MET A N 1
ATOM 790 C CA . MET A 1 97 ? -13.523 8.008 2.578 1 98.69 97 MET A CA 1
ATOM 791 C C . MET A 1 97 ? -13.547 7.121 1.337 1 98.69 97 MET A C 1
ATOM 793 O O . MET A 1 97 ? -12.508 6.859 0.735 1 98.69 97 MET A O 1
ATOM 797 N N . GLU A 1 98 ? -14.719 6.703 0.975 1 98.62 98 GLU A N 1
ATOM 798 C CA . GLU A 1 98 ? -14.875 5.812 -0.171 1 98.62 98 GLU A CA 1
ATOM 799 C C . GLU A 1 98 ? -14.328 6.445 -1.445 1 98.62 98 GLU A C 1
ATOM 801 O O . GLU A 1 98 ? -13.547 5.828 -2.166 1 98.62 98 GLU A O 1
ATOM 806 N N . ASN A 1 99 ? -14.695 7.664 -1.725 1 98.69 99 ASN A N 1
ATOM 807 C CA . ASN A 1 99 ? -14.281 8.344 -2.947 1 98.69 99 ASN A CA 1
ATOM 808 C C . ASN A 1 99 ? -12.797 8.703 -2.912 1 98.69 99 ASN A C 1
ATOM 810 O O . ASN A 1 99 ? -12.133 8.703 -3.949 1 98.69 99 ASN A O 1
ATOM 814 N N . ALA A 1 100 ? -12.234 9 -1.702 1 98.88 100 ALA A N 1
ATOM 815 C CA . ALA A 1 100 ? -10.805 9.242 -1.56 1 98.88 100 ALA A CA 1
ATOM 816 C C . ALA A 1 100 ? -10 8 -1.912 1 98.88 100 ALA A C 1
ATOM 818 O O . ALA A 1 100 ? -8.961 8.086 -2.576 1 98.88 100 ALA A O 1
ATOM 819 N N . ILE A 1 101 ? -10.5 6.871 -1.468 1 98.75 101 ILE A N 1
ATOM 820 C CA . ILE A 1 101 ? -9.828 5.609 -1.755 1 98.75 101 ILE A CA 1
ATOM 821 C C . ILE A 1 101 ? -9.867 5.332 -3.256 1 98.75 101 ILE A C 1
ATOM 823 O O . ILE A 1 101 ? -8.875 4.898 -3.842 1 98.75 101 ILE A O 1
ATOM 827 N N . GLU A 1 102 ? -10.984 5.605 -3.902 1 98.44 102 GLU A N 1
ATOM 828 C CA . GLU A 1 102 ? -11.094 5.422 -5.348 1 98.44 102 GLU A CA 1
ATOM 829 C C . GLU A 1 102 ? -10.141 6.355 -6.094 1 98.44 102 GLU A C 1
ATOM 831 O O . GLU A 1 102 ? -9.5 5.945 -7.062 1 98.44 102 GLU A O 1
ATOM 836 N N . LEU A 1 103 ? -10.117 7.59 -5.656 1 98.81 103 LEU A N 1
ATOM 837 C CA . LEU A 1 103 ? -9.188 8.539 -6.25 1 98.81 103 LEU A CA 1
ATOM 838 C C . LEU A 1 103 ? -7.746 8.07 -6.078 1 98.81 103 LEU A C 1
ATOM 840 O O . LEU A 1 103 ? -6.957 8.117 -7.027 1 98.81 103 LEU A O 1
ATOM 844 N N . ALA A 1 104 ? -7.43 7.629 -4.871 1 98.81 104 ALA A N 1
ATOM 845 C CA . ALA A 1 104 ? -6.094 7.117 -4.59 1 98.81 104 ALA A CA 1
ATOM 846 C C . ALA A 1 104 ? -5.738 5.965 -5.523 1 98.81 104 ALA A C 1
ATOM 848 O O . ALA A 1 104 ? -4.629 5.906 -6.059 1 98.81 104 ALA A O 1
ATOM 849 N N . ASP A 1 105 ? -6.664 5.105 -5.699 1 98.25 105 ASP A N 1
ATOM 850 C CA . ASP A 1 105 ? -6.445 3.955 -6.574 1 98.25 105 ASP A CA 1
ATOM 851 C C . ASP A 1 105 ? -6.133 4.402 -8 1 98.25 105 ASP A C 1
ATOM 853 O O . ASP A 1 105 ? -5.125 3.988 -8.578 1 98.25 105 ASP A O 1
ATOM 857 N N . ASP A 1 106 ? -6.91 5.293 -8.547 1 98.19 106 ASP A N 1
ATOM 858 C CA . ASP A 1 106 ? -6.77 5.73 -9.93 1 98.19 106 ASP A CA 1
ATOM 859 C C . ASP A 1 106 ? -5.461 6.488 -10.141 1 98.19 106 ASP A C 1
ATOM 861 O O . ASP A 1 106 ? -4.844 6.387 -11.203 1 98.19 106 ASP A O 1
ATOM 865 N N . LEU A 1 107 ? -5 7.199 -9.125 1 98.69 107 LEU A N 1
ATOM 866 C CA . LEU A 1 107 ? -3.818 8.047 -9.273 1 98.69 107 LEU A CA 1
ATOM 867 C C . LEU A 1 107 ? -2.553 7.281 -8.898 1 98.69 107 LEU A C 1
ATOM 869 O O . LEU A 1 107 ? -1.442 7.777 -9.094 1 98.69 107 LEU A O 1
ATOM 873 N N . GLY A 1 108 ? -2.689 6.086 -8.359 1 98.19 108 GLY A N 1
ATOM 874 C CA . GLY A 1 108 ? -1.533 5.32 -7.922 1 98.19 108 GLY A CA 1
ATOM 875 C C . GLY A 1 108 ? -1.017 5.746 -6.559 1 98.19 108 GLY A C 1
ATOM 876 O O . GLY A 1 108 ? 0.149 5.512 -6.234 1 98.19 108 GLY A O 1
ATOM 877 N N . ILE A 1 109 ? -1.87 6.434 -5.789 1 98.81 109 ILE A N 1
ATOM 878 C CA . ILE A 1 109 ? -1.521 6.859 -4.438 1 98.81 109 ILE A CA 1
ATOM 879 C C . ILE A 1 109 ? -1.427 5.641 -3.521 1 98.81 109 ILE A C 1
ATOM 881 O O . ILE A 1 109 ? -2.273 4.746 -3.578 1 98.81 109 ILE A O 1
ATOM 885 N N . LYS A 1 110 ? -0.379 5.652 -2.668 1 98.81 110 LYS A N 1
ATOM 886 C CA . LYS A 1 110 ? -0.079 4.48 -1.846 1 98.81 110 LYS A CA 1
ATOM 887 C C . LYS A 1 110 ? -0.681 4.625 -0.45 1 98.81 110 LYS A C 1
ATOM 889 O O . LYS A 1 110 ? -1.143 3.643 0.135 1 98.81 110 LYS A O 1
ATOM 894 N N . ILE A 1 111 ? -0.688 5.801 0.094 1 98.94 111 ILE A N 1
ATOM 895 C CA . ILE A 1 111 ? -1.059 6.031 1.486 1 98.94 111 ILE A CA 1
ATOM 896 C C . ILE A 1 111 ? -2.014 7.219 1.576 1 98.94 111 ILE A C 1
ATOM 898 O O . ILE A 1 111 ? -1.772 8.266 0.968 1 98.94 111 ILE A O 1
ATOM 902 N N . ILE A 1 112 ? -3.092 7.016 2.236 1 98.94 112 ILE A N 1
ATOM 903 C CA . ILE A 1 112 ? -3.939 8.117 2.676 1 98.94 112 ILE A CA 1
ATOM 904 C C . ILE A 1 112 ? -3.674 8.414 4.152 1 98.94 112 ILE A C 1
ATOM 906 O O . ILE A 1 112 ? -3.82 7.535 5.004 1 98.94 112 ILE A O 1
ATOM 910 N N . GLN A 1 113 ? -3.203 9.594 4.414 1 98.88 113 GLN A N 1
ATOM 911 C CA . GLN A 1 113 ? -3.027 10.039 5.797 1 98.88 113 GLN A CA 1
ATOM 912 C C . GLN A 1 113 ? -4.352 10.5 6.398 1 98.88 113 GLN A C 1
ATOM 914 O O . GLN A 1 113 ? -4.918 11.508 5.973 1 98.88 113 GLN A O 1
ATOM 919 N N . LEU A 1 114 ? -4.809 9.789 7.402 1 97.88 114 LEU A N 1
ATOM 920 C CA . LEU A 1 114 ? -6.066 10.062 8.086 1 97.88 114 LEU A CA 1
ATOM 921 C C . LEU A 1 114 ? -5.844 10.953 9.305 1 97.88 114 LEU A C 1
ATOM 923 O O . LEU A 1 114 ? -4.977 10.664 10.133 1 97.88 114 LEU A O 1
ATOM 927 N N . ALA A 1 115 ? -6.637 11.953 9.375 1 94.44 115 ALA A N 1
ATOM 928 C CA . ALA A 1 115 ? -6.555 12.758 10.594 1 94.44 115 ALA A CA 1
ATOM 929 C C . ALA A 1 115 ? -7.094 11.992 11.797 1 94.44 115 ALA A C 1
ATOM 931 O O . ALA A 1 115 ? -8.227 11.5 11.773 1 94.44 115 ALA A O 1
ATOM 932 N N . GLY A 1 116 ? -6.316 11.898 12.82 1 95 116 GLY A N 1
ATOM 933 C CA . GLY A 1 116 ? -6.688 11.156 14.016 1 95 116 GLY A CA 1
ATOM 934 C C . GLY A 1 116 ? -7.664 11.906 14.906 1 95 116 GLY A C 1
ATOM 935 O O . GLY A 1 116 ? -7.34 12.258 16.047 1 95 116 GLY A O 1
ATOM 936 N N . TYR A 1 117 ? -8.891 12.148 14.344 1 94.19 117 TYR A N 1
ATOM 937 C CA . TYR A 1 117 ? -10.016 12.734 15.062 1 94.19 117 TYR A CA 1
ATOM 938 C C . TYR A 1 117 ? -11.195 11.773 15.117 1 94.19 117 TYR A C 1
ATOM 940 O O . TYR A 1 117 ? -11.617 11.25 14.086 1 94.19 117 TYR A O 1
ATOM 948 N N . ASP A 1 118 ? -11.703 11.594 16.391 1 96.75 118 ASP A N 1
ATOM 949 C CA . ASP A 1 118 ? -13.055 11.039 16.344 1 96.75 118 ASP A CA 1
ATOM 950 C C . ASP A 1 118 ? -14.07 12.102 15.93 1 96.75 118 ASP A C 1
ATOM 952 O O . ASP A 1 118 ? -14.953 11.836 15.117 1 96.75 118 ASP A O 1
ATOM 956 N N . VAL A 1 119 ? -13.898 13.258 16.516 1 97.88 119 VAL A N 1
ATOM 957 C CA . VAL A 1 119 ? -14.586 14.484 16.141 1 97.88 119 VAL A CA 1
ATOM 958 C C . VAL A 1 119 ? -13.656 15.68 16.359 1 97.88 119 VAL A C 1
ATOM 960 O O . VAL A 1 119 ? -12.633 15.562 17.031 1 97.88 119 VAL A O 1
ATOM 963 N N . TYR A 1 120 ? -14.023 16.828 15.711 1 95.88 120 TYR A N 1
ATOM 964 C CA . TYR A 1 120 ? -13.172 18 15.875 1 95.88 120 TYR A CA 1
ATOM 965 C C . TYR A 1 120 ? -13.984 19.203 16.312 1 95.88 120 TYR A C 1
ATOM 967 O O . TYR A 1 120 ? -13.648 19.875 17.297 1 95.88 120 TYR A O 1
ATOM 975 N N . TYR A 1 121 ? -15.055 19.547 15.641 1 95.81 121 TYR A N 1
ATOM 976 C CA . TYR A 1 121 ? -15.836 20.75 15.914 1 95.81 121 TYR A CA 1
ATOM 977 C C . TYR A 1 121 ? -16.922 20.469 16.953 1 95.81 121 TYR A C 1
ATOM 979 O O . TYR A 1 121 ? -17.797 21.312 17.188 1 95.81 121 TYR A O 1
ATOM 987 N N . GLU A 1 122 ? -17.031 19.297 17.453 1 95.06 122 GLU A N 1
ATOM 988 C CA . GLU A 1 122 ? -17.922 18.938 18.547 1 95.06 122 GLU A CA 1
ATOM 989 C C . GLU A 1 122 ? -17.141 18.219 19.656 1 95.06 122 GLU A C 1
ATOM 991 O O . GLU A 1 122 ? -15.992 17.844 19.469 1 95.06 122 GLU A O 1
ATOM 996 N N . GLU A 1 123 ? -17.812 18.062 20.828 1 95.31 123 GLU A N 1
ATOM 997 C CA . GLU A 1 123 ? -17.141 17.453 21.969 1 95.31 123 GLU A CA 1
ATOM 998 C C . GLU A 1 123 ? -17.125 15.93 21.844 1 95.31 123 GLU A C 1
ATOM 1000 O O . GLU A 1 123 ? -18.172 15.305 21.641 1 95.31 123 GLU A O 1
ATOM 1005 N N . GLY A 1 124 ? -15.961 15.359 21.953 1 96.31 124 GLY A N 1
ATOM 1006 C CA . GLY A 1 124 ? -15.828 13.914 21.906 1 96.31 124 GLY A CA 1
ATOM 1007 C C . GLY A 1 124 ? -16.359 13.227 23.156 1 96.31 124 GLY A C 1
ATOM 1008 O O . GLY A 1 124 ? -16.312 13.789 24.25 1 96.31 124 GLY A O 1
ATOM 1009 N N . ASN A 1 125 ? -16.891 12.086 23.016 1 97.19 125 ASN A N 1
ATOM 1010 C CA . ASN A 1 125 ? -17.375 11.25 24.109 1 97.19 125 ASN A CA 1
ATOM 1011 C C . ASN A 1 125 ? -17.312 9.766 23.75 1 97.19 125 ASN A C 1
ATOM 1013 O O . ASN A 1 125 ? -16.734 9.391 22.734 1 97.19 125 ASN A O 1
ATOM 1017 N N . GLU A 1 126 ? -17.859 8.969 24.609 1 97.75 126 GLU A N 1
ATOM 1018 C CA . GLU A 1 126 ? -17.781 7.527 24.406 1 97.75 126 GLU A CA 1
ATOM 1019 C C . GLU A 1 126 ? -18.531 7.105 23.141 1 97.75 126 GLU A C 1
ATOM 1021 O O . GLU A 1 126 ? -18.109 6.184 22.453 1 97.75 126 GLU A O 1
ATOM 1026 N N . VAL A 1 127 ? -19.578 7.797 22.875 1 98.38 127 VAL A N 1
ATOM 1027 C CA . VAL A 1 127 ? -20.406 7.465 21.719 1 98.38 127 VAL A CA 1
ATOM 1028 C C . VAL A 1 127 ? -19.656 7.824 20.438 1 98.38 127 VAL A C 1
ATOM 1030 O O . VAL A 1 127 ? -19.625 7.043 19.484 1 98.38 127 VAL A O 1
ATOM 1033 N N . THR A 1 128 ? -19.031 9.031 20.391 1 98.44 128 THR A N 1
ATOM 1034 C CA . THR A 1 128 ? -18.266 9.438 19.219 1 98.44 128 THR A CA 1
ATOM 1035 C C . THR A 1 128 ? -17.094 8.477 18.984 1 98.44 128 THR A C 1
ATOM 1037 O O . THR A 1 128 ? -16.766 8.172 17.828 1 98.44 128 THR A O 1
ATOM 1040 N N . ARG A 1 129 ? -16.469 7.992 20.031 1 98.12 129 ARG A N 1
ATOM 1041 C CA . ARG A 1 129 ? -15.367 7.051 19.906 1 98.12 129 ARG A CA 1
ATOM 1042 C C . ARG A 1 129 ? -15.852 5.711 19.359 1 98.12 129 ARG A C 1
ATOM 1044 O O . ARG A 1 129 ? -15.172 5.094 18.531 1 98.12 129 ARG A O 1
ATOM 1051 N N . LYS A 1 130 ? -17.031 5.32 19.844 1 98.25 130 LYS A N 1
ATOM 1052 C CA . LYS A 1 130 ? -17.609 4.078 19.344 1 98.25 130 LYS A CA 1
ATOM 1053 C C . LYS A 1 130 ? -17.922 4.18 17.859 1 98.25 130 LYS A C 1
ATOM 1055 O O . LYS A 1 130 ? -17.594 3.273 17.094 1 98.25 130 LYS A O 1
ATOM 1060 N N . HIS A 1 131 ? -18.547 5.305 17.438 1 98.69 131 HIS A N 1
ATOM 1061 C CA . HIS A 1 131 ? -18.844 5.523 16.031 1 98.69 131 HIS A CA 1
ATOM 1062 C C . HIS A 1 131 ? -17.562 5.562 15.195 1 98.69 131 HIS A C 1
ATOM 1064 O O . HIS A 1 131 ? -17.516 4.984 14.109 1 98.69 131 HIS A O 1
ATOM 1070 N N . PHE A 1 132 ? -16.609 6.227 15.742 1 98.62 132 PHE A N 1
ATOM 1071 C CA . PHE A 1 132 ? -15.328 6.328 15.055 1 98.62 132 PHE A CA 1
ATOM 1072 C C . PHE A 1 132 ? -14.742 4.945 14.797 1 98.62 132 PHE A C 1
ATOM 1074 O O . PHE A 1 132 ? -14.336 4.641 13.672 1 98.62 132 PHE A O 1
ATOM 1081 N N . LYS A 1 133 ? -14.711 4.102 15.758 1 98.31 133 LYS A N 1
ATOM 1082 C CA . LYS A 1 133 ? -14.141 2.764 15.648 1 98.31 133 LYS A CA 1
ATOM 1083 C C . LYS A 1 133 ? -14.891 1.925 14.617 1 98.31 133 LYS A C 1
ATOM 1085 O O . LYS A 1 133 ? -14.281 1.242 13.797 1 98.31 133 LYS A O 1
ATOM 1090 N N . GLU A 1 134 ? -16.172 1.947 14.68 1 98.38 134 GLU A N 1
ATOM 1091 C CA . GLU A 1 134 ? -17.016 1.185 13.758 1 98.38 134 GLU A CA 1
ATOM 1092 C C . GLU A 1 134 ? -16.781 1.609 12.312 1 98.38 134 GLU A C 1
ATOM 1094 O O . GLU A 1 134 ? -16.609 0.763 11.43 1 98.38 134 GLU A O 1
ATOM 1099 N N . ASN A 1 135 ? -16.766 2.893 12.102 1 98.69 135 ASN A N 1
ATOM 1100 C CA . ASN A 1 135 ? -16.594 3.408 10.75 1 98.69 135 ASN A CA 1
ATOM 1101 C C . ASN A 1 135 ? -15.156 3.246 10.266 1 98.69 135 ASN A C 1
ATOM 1103 O O . ASN A 1 135 ? -14.922 3.031 9.07 1 98.69 135 ASN A O 1
ATOM 1107 N N . LEU A 1 136 ? -14.211 3.312 11.195 1 98.81 136 LEU A N 1
ATOM 1108 C CA . LEU A 1 136 ? -12.82 3.057 10.852 1 98.81 136 LEU A CA 1
ATOM 1109 C C . LEU A 1 136 ? -12.641 1.639 10.32 1 98.81 136 LEU A C 1
ATOM 1111 O O . LEU A 1 136 ? -11.938 1.425 9.336 1 98.81 136 LEU A O 1
ATOM 1115 N N . LYS A 1 137 ? -13.273 0.725 10.992 1 98.62 137 LYS A N 1
ATOM 1116 C CA . LYS A 1 137 ? -13.195 -0.66 10.539 1 98.62 137 LYS A CA 1
ATOM 1117 C C . LYS A 1 137 ? -13.695 -0.793 9.102 1 98.62 137 LYS A C 1
ATOM 1119 O O . LYS A 1 137 ? -13.031 -1.416 8.266 1 98.62 137 LYS A O 1
ATOM 1124 N N . LYS A 1 138 ? -14.82 -0.191 8.773 1 98.56 138 LYS A N 1
ATOM 1125 C CA . LYS A 1 138 ? -15.375 -0.213 7.422 1 98.56 138 L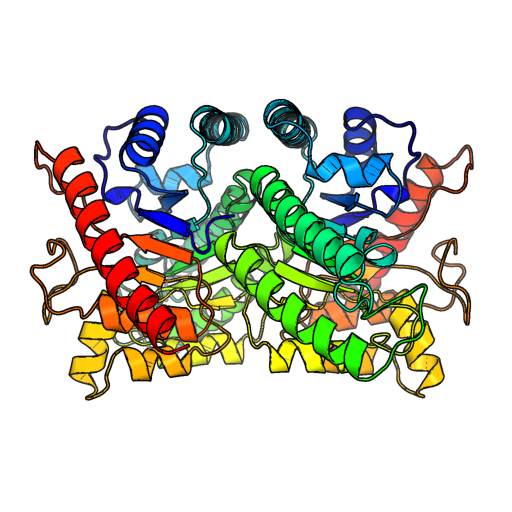YS A CA 1
ATOM 1126 C C . LYS A 1 138 ? -14.422 0.444 6.43 1 98.56 138 LYS A C 1
ATOM 1128 O O . LYS A 1 138 ? -14.234 -0.055 5.316 1 98.56 138 LYS A O 1
ATOM 1133 N N . ALA A 1 139 ? -13.844 1.536 6.84 1 98.81 139 ALA A N 1
ATOM 1134 C CA . ALA A 1 139 ? -12.906 2.258 5.988 1 98.81 139 ALA A CA 1
ATOM 1135 C C . ALA A 1 139 ? -11.695 1.389 5.652 1 98.81 139 ALA A C 1
ATOM 1137 O O . ALA A 1 139 ? -11.234 1.368 4.508 1 98.81 139 ALA A O 1
ATOM 1138 N N . VAL A 1 140 ? -11.188 0.712 6.648 1 98.88 140 VAL A N 1
ATOM 1139 C CA . VAL A 1 140 ? -10.016 -0.139 6.469 1 98.88 140 VAL A CA 1
ATOM 1140 C C . VAL A 1 140 ? -10.344 -1.282 5.512 1 98.88 140 VAL A C 1
ATOM 1142 O O . VAL A 1 140 ? -9.523 -1.66 4.676 1 98.88 140 VAL A O 1
ATOM 1145 N N . GLU A 1 141 ? -11.539 -1.813 5.609 1 98.62 141 GLU A N 1
ATOM 1146 C CA . GLU A 1 141 ? -11.984 -2.865 4.699 1 98.62 141 GLU A CA 1
ATOM 1147 C C . GLU A 1 141 ? -12.07 -2.348 3.266 1 98.62 141 GLU A C 1
ATOM 1149 O O . GLU A 1 141 ? -11.664 -3.035 2.324 1 98.62 141 GLU A O 1
ATOM 1154 N N . MET A 1 142 ? -12.586 -1.121 3.107 1 98.62 142 MET A N 1
ATOM 1155 C CA . MET A 1 142 ? -12.617 -0.497 1.788 1 98.62 142 MET A CA 1
ATOM 1156 C C . MET A 1 142 ? -11.211 -0.332 1.231 1 98.62 142 MET A C 1
ATOM 1158 O O . MET A 1 142 ? -10.953 -0.64 0.065 1 98.62 142 MET A O 1
ATOM 1162 N N . ALA A 1 143 ? -10.336 0.161 2.064 1 98.81 143 ALA A N 1
ATOM 1163 C CA . ALA A 1 143 ? -8.953 0.383 1.664 1 98.81 143 ALA A CA 1
ATOM 1164 C C . ALA A 1 143 ? -8.273 -0.929 1.278 1 98.81 143 ALA A C 1
ATOM 1166 O O . ALA A 1 143 ? -7.504 -0.978 0.319 1 98.81 143 ALA A O 1
ATOM 1167 N N . ALA A 1 144 ? -8.555 -1.965 1.988 1 98.75 144 ALA A N 1
ATOM 1168 C CA . ALA A 1 144 ? -7.984 -3.285 1.729 1 98.75 144 ALA A CA 1
ATOM 1169 C C . ALA A 1 144 ? -8.336 -3.77 0.326 1 98.75 144 ALA A C 1
ATOM 1171 O O . ALA A 1 144 ? -7.504 -4.359 -0.362 1 98.75 144 ALA A O 1
ATOM 1172 N N . SER A 1 145 ? -9.555 -3.494 -0.117 1 98.5 145 SER A N 1
ATOM 1173 C CA . SER A 1 145 ? -9.984 -3.957 -1.432 1 98.5 145 SER A CA 1
ATOM 1174 C C . SER A 1 145 ? -9.188 -3.287 -2.545 1 98.5 145 SER A C 1
ATOM 1176 O O . SER A 1 145 ? -9.047 -3.842 -3.637 1 98.5 145 SER A O 1
ATOM 1178 N N . LYS A 1 146 ? -8.586 -2.094 -2.248 1 98.5 146 LYS A N 1
ATOM 1179 C CA . LYS A 1 146 ? -7.859 -1.35 -3.271 1 98.5 146 LYS A CA 1
ATOM 1180 C C . LYS A 1 146 ? -6.355 -1.378 -3.008 1 98.5 146 LYS A C 1
ATOM 1182 O O . LYS A 1 146 ? -5.57 -0.859 -3.805 1 98.5 146 LYS A O 1
ATOM 1187 N N . GLY A 1 147 ? -5.977 -1.986 -1.917 1 98.5 147 GLY A N 1
ATOM 1188 C CA . GLY A 1 147 ? -4.566 -2.051 -1.569 1 98.5 147 GLY A CA 1
ATOM 1189 C C . GLY A 1 147 ? -3.986 -0.707 -1.171 1 98.5 147 GLY A C 1
ATOM 1190 O O . GLY A 1 147 ? -2.811 -0.433 -1.419 1 98.5 147 GLY A O 1
ATOM 1191 N N . VAL A 1 148 ? -4.781 0.183 -0.648 1 98.81 148 VAL A N 1
ATOM 1192 C CA . VAL A 1 148 ? -4.344 1.5 -0.195 1 98.81 148 VAL A CA 1
ATOM 1193 C C . VAL A 1 148 ? -4.164 1.491 1.321 1 98.81 148 VAL A C 1
ATOM 1195 O O . VAL A 1 148 ? -5.023 0.988 2.051 1 98.81 148 VAL A O 1
ATOM 1198 N N . ILE A 1 149 ? -3.064 1.986 1.812 1 98.94 149 ILE A N 1
ATOM 1199 C CA . ILE A 1 149 ? -2.814 2.053 3.248 1 98.94 149 ILE A CA 1
ATOM 1200 C C . ILE A 1 149 ? -3.463 3.309 3.826 1 98.94 149 ILE A C 1
ATOM 1202 O O . ILE A 1 149 ? -3.271 4.41 3.305 1 98.94 149 ILE A O 1
ATOM 1206 N N . LEU A 1 150 ? -4.344 3.117 4.781 1 98.94 150 LEU A N 1
ATOM 1207 C CA . LEU A 1 150 ? -4.738 4.219 5.656 1 98.94 150 LEU A CA 1
ATOM 1208 C C . LEU A 1 150 ? -3.775 4.359 6.828 1 98.94 150 LEU A C 1
ATOM 1210 O O . LEU A 1 150 ? -3.447 3.369 7.488 1 98.94 150 LEU A O 1
ATOM 1214 N N . ALA A 1 151 ? -3.244 5.555 7.059 1 98.94 151 ALA A N 1
ATOM 1215 C CA . ALA A 1 151 ? -2.283 5.746 8.141 1 98.94 151 ALA A CA 1
ATOM 1216 C C . ALA A 1 151 ? -2.641 6.973 8.977 1 98.94 151 ALA A C 1
ATOM 1218 O O . ALA A 1 151 ? -2.854 8.062 8.438 1 98.94 151 ALA A O 1
ATOM 1219 N N . PHE A 1 152 ? -2.639 6.855 10.273 1 98.81 152 PHE A N 1
ATOM 1220 C CA . PHE A 1 152 ? -3.074 7.914 11.18 1 98.81 152 PHE A CA 1
ATOM 1221 C C . PHE A 1 152 ? -2.033 9.023 11.25 1 98.81 152 PHE A C 1
ATOM 1223 O O . PHE A 1 152 ? -0.859 8.766 11.523 1 98.81 152 PHE A O 1
ATOM 1230 N N . GLU A 1 153 ? -2.51 10.18 11.031 1 98.75 153 GLU A N 1
ATOM 1231 C CA . GLU A 1 153 ? -1.742 11.352 11.438 1 98.75 153 GLU A CA 1
ATOM 1232 C C . GLU A 1 153 ? -1.938 11.656 12.922 1 98.75 153 GLU A C 1
ATOM 1234 O O . GLU A 1 153 ? -3.07 11.742 13.398 1 98.75 153 GLU A O 1
ATOM 1239 N N . THR A 1 154 ? -0.902 11.734 13.672 1 98.12 154 THR A N 1
ATOM 1240 C CA . THR A 1 154 ? -1.011 12.258 15.031 1 98.12 154 THR A CA 1
ATOM 1241 C C . THR A 1 154 ? -1.402 13.734 15.008 1 98.12 154 THR A C 1
ATOM 1243 O O . THR A 1 154 ? -0.814 14.523 14.273 1 98.12 154 THR A O 1
ATOM 1246 N N . MET A 1 155 ? -2.396 14.047 15.773 1 96.12 155 MET A N 1
ATOM 1247 C CA . MET A 1 155 ? -3.008 15.367 15.68 1 96.12 155 MET A CA 1
ATOM 1248 C C . MET A 1 155 ? -2.664 16.219 16.891 1 96.12 155 MET A C 1
ATOM 1250 O O . MET A 1 155 ? -1.845 15.812 17.719 1 96.12 155 MET A O 1
ATOM 1254 N N . GLU A 1 156 ? -3.217 17.469 16.938 1 93.25 156 GLU A N 1
ATOM 1255 C CA . GLU A 1 156 ? -2.943 18.406 18.016 1 93.25 156 GLU A CA 1
ATOM 1256 C C . GLU A 1 156 ? -3.912 18.219 19.172 1 93.25 156 GLU A C 1
ATOM 1258 O O . GLU A 1 156 ? -3.781 18.875 20.219 1 93.25 156 GLU A O 1
ATOM 1263 N N . THR A 1 157 ? -4.891 17.312 19 1 92.44 157 THR A N 1
ATOM 1264 C CA . THR A 1 157 ? -5.875 17.094 20.047 1 92.44 157 THR A CA 1
ATOM 1265 C C . THR A 1 157 ? -5.508 15.875 20.891 1 92.44 157 THR A C 1
ATOM 1267 O O . THR A 1 157 ? -4.785 14.992 20.422 1 92.44 157 THR A O 1
ATOM 1270 N N . GLU A 1 158 ? -6.102 15.797 22.031 1 93.31 158 GLU A N 1
ATOM 1271 C CA . GLU A 1 158 ? -5.781 14.766 23.016 1 93.31 158 GLU A CA 1
ATOM 1272 C C . GLU A 1 158 ? -6.18 13.383 22.516 1 93.31 158 GLU A C 1
ATOM 1274 O O . GLU A 1 158 ? -5.566 12.375 22.891 1 93.31 158 GLU A O 1
ATOM 1279 N N . PHE A 1 159 ? -7.098 13.289 21.703 1 96.38 159 PHE A N 1
ATOM 1280 C CA . PHE A 1 159 ? -7.652 12.016 21.25 1 96.38 159 PHE A CA 1
ATOM 1281 C C . PHE A 1 159 ? -6.566 11.148 20.625 1 96.38 159 PHE A C 1
ATOM 1283 O O . PHE A 1 159 ? -6.457 9.961 20.953 1 96.38 159 PHE A O 1
ATOM 1290 N N . MET A 1 160 ? -5.727 11.727 19.734 1 97.81 160 MET A N 1
ATOM 1291 C CA . MET A 1 160 ? -4.688 10.984 19.031 1 97.81 160 MET A CA 1
ATOM 1292 C C . MET A 1 160 ? -3.506 11.891 18.703 1 97.81 160 MET A C 1
ATOM 1294 O O . MET A 1 160 ? -3.205 12.117 17.531 1 97.81 160 MET A O 1
ATOM 1298 N N . ASN A 1 161 ? -2.83 12.367 19.781 1 97.12 161 ASN A N 1
ATOM 1299 C CA . ASN A 1 161 ? -1.727 13.305 19.594 1 97.12 161 ASN A CA 1
ATOM 1300 C C . ASN A 1 161 ? -0.374 12.609 19.719 1 97.12 161 ASN A C 1
ATOM 1302 O O . ASN A 1 161 ? 0.672 13.25 19.594 1 97.12 161 ASN A O 1
ATOM 1306 N N . THR A 1 162 ? -0.365 11.305 19.953 1 97.94 162 THR A N 1
ATOM 1307 C CA . THR A 1 162 ? 0.873 10.539 20.031 1 97.94 162 THR A CA 1
ATOM 1308 C C . THR A 1 162 ? 0.77 9.266 19.188 1 97.94 162 THR A C 1
ATOM 1310 O O . THR A 1 162 ? -0.332 8.805 18.891 1 97.94 162 THR A O 1
ATOM 1313 N N . VAL A 1 163 ? 1.932 8.703 18.844 1 98.44 163 VAL A N 1
ATOM 1314 C CA . VAL A 1 163 ? 2.012 7.438 18.125 1 98.44 163 VAL A CA 1
ATOM 1315 C C . VAL A 1 163 ? 1.429 6.316 18.984 1 98.44 163 VAL A C 1
ATOM 1317 O O . VAL A 1 163 ? 0.703 5.453 18.484 1 98.44 163 VAL A O 1
ATOM 1320 N N . GLY A 1 164 ? 1.72 6.41 20.281 1 97.81 164 GLY A N 1
ATOM 1321 C CA . GLY A 1 164 ? 1.187 5.414 21.188 1 97.81 164 GLY A CA 1
ATOM 1322 C C . GLY A 1 164 ? -0.329 5.34 21.172 1 97.81 164 GLY A C 1
ATOM 1323 O O . GLY A 1 164 ? -0.9 4.246 21.141 1 97.81 164 GLY A O 1
ATOM 1324 N N . LYS A 1 165 ? -0.967 6.48 21.203 1 97.81 165 LYS A N 1
ATOM 1325 C CA . LYS A 1 165 ? -2.426 6.523 21.172 1 97.81 165 LYS A CA 1
ATOM 1326 C C . LYS A 1 165 ? -2.963 5.977 19.844 1 97.81 165 LYS A C 1
ATOM 1328 O O . LYS A 1 165 ? -3.951 5.238 19.828 1 97.81 165 LYS A O 1
ATOM 1333 N N . ALA A 1 166 ? -2.334 6.324 18.734 1 98.44 166 ALA A N 1
ATOM 1334 C CA . ALA A 1 166 ? -2.734 5.816 17.422 1 98.44 166 ALA A CA 1
ATOM 1335 C C . ALA A 1 166 ? -2.621 4.293 17.359 1 98.44 166 ALA A C 1
ATOM 1337 O O . ALA A 1 166 ? -3.473 3.623 16.781 1 98.44 166 ALA A O 1
ATOM 1338 N N . MET A 1 167 ? -1.6 3.76 18.047 1 98.5 167 MET A N 1
ATOM 1339 C CA . MET A 1 167 ? -1.318 2.326 18.016 1 98.5 167 MET A CA 1
ATOM 1340 C C . MET A 1 167 ? -2.449 1.534 18.656 1 98.5 167 MET A C 1
ATOM 1342 O O . MET A 1 167 ? -2.678 0.374 18.312 1 98.5 167 MET A O 1
ATOM 1346 N N . THR A 1 168 ? -3.203 2.17 19.547 1 98.25 168 THR A N 1
ATOM 1347 C CA . THR A 1 168 ? -4.336 1.483 20.156 1 98.25 168 THR A CA 1
ATOM 1348 C C . THR A 1 168 ? -5.344 1.052 19.094 1 98.25 168 THR A C 1
ATOM 1350 O O . THR A 1 168 ? -5.824 -0.084 19.125 1 98.25 168 THR A O 1
ATOM 1353 N N . PHE A 1 169 ? -5.605 1.914 18.172 1 98.38 169 PHE A N 1
ATOM 1354 C CA . PHE A 1 169 ? -6.562 1.627 17.109 1 98.38 169 PHE A CA 1
ATOM 1355 C C . PHE A 1 169 ? -5.965 0.675 16.094 1 98.38 169 PHE A C 1
ATOM 1357 O O . PHE A 1 169 ? -6.652 -0.216 15.586 1 98.38 169 PHE A O 1
ATOM 1364 N N . VAL A 1 170 ? -4.684 0.86 15.758 1 98.69 170 VAL A N 1
ATOM 1365 C CA . VAL A 1 170 ? -3.996 0.013 14.789 1 98.69 170 VAL A CA 1
ATOM 1366 C C . VAL A 1 170 ? -4.004 -1.436 15.266 1 98.69 170 VAL A C 1
ATOM 1368 O O . VAL A 1 170 ? -4.293 -2.352 14.492 1 98.69 170 VAL A O 1
ATOM 1371 N N . LYS A 1 171 ? -3.723 -1.62 16.547 1 98.31 171 LYS A N 1
ATOM 1372 C CA . LYS A 1 171 ? -3.697 -2.961 17.125 1 98.31 171 LYS A CA 1
ATOM 1373 C C . LYS A 1 171 ? -5.098 -3.572 17.156 1 98.31 171 LYS A C 1
ATOM 1375 O O . LYS A 1 171 ? -5.262 -4.77 16.906 1 98.31 171 LYS A O 1
ATOM 1380 N N . GLU A 1 172 ? -6.055 -2.756 17.453 1 98.06 172 GLU A N 1
ATOM 1381 C CA . GLU A 1 172 ? -7.43 -3.24 17.562 1 98.06 172 GLU A CA 1
ATOM 1382 C C . GLU A 1 172 ? -7.953 -3.717 16.219 1 98.06 172 GLU A C 1
ATOM 1384 O O . GLU A 1 172 ? -8.562 -4.785 16.109 1 98.06 172 GLU A O 1
ATOM 1389 N N . ILE A 1 173 ? -7.766 -2.914 15.203 1 98.38 173 ILE A N 1
ATOM 1390 C CA . ILE A 1 173 ? -8.258 -3.258 13.867 1 98.38 173 ILE A CA 1
ATOM 1391 C C . ILE A 1 173 ? -7.418 -4.395 13.289 1 98.38 173 ILE A C 1
ATOM 1393 O O . ILE A 1 173 ? -7.941 -5.277 12.609 1 98.38 173 ILE A O 1
ATOM 1397 N N . ASN A 1 174 ? -6.086 -4.383 13.508 1 98.38 174 ASN A N 1
ATOM 1398 C CA . ASN A 1 174 ? -5.152 -5.453 13.164 1 98.38 174 ASN A CA 1
ATOM 1399 C C . ASN A 1 174 ? -5.223 -5.797 11.672 1 98.38 174 ASN A C 1
ATOM 1401 O O . ASN A 1 174 ? -5.504 -6.941 11.312 1 98.38 174 ASN A O 1
ATOM 1405 N N . SER A 1 175 ? -4.918 -4.859 10.812 1 98.81 175 SER A N 1
ATOM 1406 C CA . SER A 1 175 ? -4.938 -4.973 9.359 1 98.81 175 SER A CA 1
ATOM 1407 C C . SER A 1 175 ? -3.641 -4.453 8.742 1 98.81 175 SER A C 1
ATOM 1409 O O . SER A 1 175 ? -3.076 -3.465 9.219 1 98.81 175 SER A O 1
ATOM 1411 N N . PRO A 1 176 ? -3.199 -5.137 7.652 1 98.75 176 PRO A N 1
ATOM 1412 C CA . PRO A 1 176 ? -2.045 -4.582 6.938 1 98.75 176 PRO A CA 1
ATOM 1413 C C . PRO A 1 176 ? -2.32 -3.199 6.355 1 98.75 176 PRO A C 1
ATOM 1415 O O . PRO A 1 176 ? -1.392 -2.512 5.918 1 98.75 176 PRO A O 1
ATOM 1418 N N . TYR A 1 177 ? -3.578 -2.748 6.379 1 98.94 177 TYR A N 1
ATOM 1419 C CA . TYR A 1 177 ? -3.947 -1.547 5.637 1 98.94 177 TYR A CA 1
ATOM 1420 C C . TYR A 1 177 ? -4.328 -0.417 6.586 1 98.94 177 TYR A C 1
ATOM 1422 O O . TYR A 1 177 ? -4.914 0.583 6.168 1 98.94 177 TYR A O 1
ATOM 1430 N N . LEU A 1 178 ? -4.055 -0.556 7.852 1 98.94 178 LEU A N 1
ATOM 1431 C CA . LEU A 1 178 ? -4.141 0.527 8.828 1 98.94 178 LEU A CA 1
ATOM 1432 C C . LEU A 1 178 ? -2.824 0.689 9.578 1 98.94 178 LEU A C 1
ATOM 1434 O O . LEU A 1 178 ? -2.398 -0.22 10.289 1 98.94 178 LEU A O 1
ATOM 1438 N N . GLN A 1 179 ? -2.166 1.788 9.375 1 98.94 179 GLN A N 1
ATOM 1439 C CA . GLN A 1 179 ? -0.846 2.055 9.938 1 98.94 179 GLN A CA 1
ATOM 1440 C C . GLN A 1 179 ? -0.777 3.455 10.531 1 98.94 179 GLN A C 1
ATOM 1442 O O . GLN A 1 179 ? -1.793 4 10.969 1 98.94 179 GLN A O 1
ATOM 1447 N N . ILE A 1 180 ? 0.437 3.949 10.742 1 98.88 180 ILE A N 1
ATOM 1448 C CA . ILE A 1 180 ? 0.638 5.266 11.344 1 98.88 180 ILE A CA 1
ATOM 1449 C C . ILE A 1 180 ? 1.464 6.137 10.398 1 98.88 180 ILE A C 1
ATOM 1451 O O . ILE A 1 180 ? 2.391 5.652 9.742 1 98.88 180 ILE A O 1
ATOM 1455 N N . TYR A 1 181 ? 1.101 7.352 10.242 1 98.94 181 TYR A N 1
ATOM 1456 C CA . TYR A 1 181 ? 1.77 8.422 9.516 1 98.94 181 TYR A CA 1
ATOM 1457 C C . TYR A 1 181 ? 1.94 9.656 10.398 1 98.94 181 TYR A C 1
ATOM 1459 O O . TYR A 1 181 ? 1.273 10.672 10.188 1 98.94 181 TYR A O 1
ATOM 1467 N N . PRO A 1 182 ? 2.889 9.539 11.367 1 98.81 182 PRO A N 1
ATOM 1468 C CA . PRO A 1 182 ? 2.961 10.57 12.414 1 98.81 182 PRO A CA 1
ATOM 1469 C C . PRO A 1 182 ? 3.473 11.906 11.883 1 98.81 182 PRO A C 1
ATOM 1471 O O . PRO A 1 182 ? 4.297 11.938 10.969 1 98.81 182 PRO A O 1
ATOM 1474 N N . ASP A 1 183 ? 2.971 12.938 12.453 1 98.62 183 ASP A N 1
ATOM 1475 C CA . ASP A 1 183 ? 3.492 14.297 12.305 1 98.62 183 ASP A CA 1
ATOM 1476 C C . ASP A 1 183 ? 4.477 14.625 13.43 1 98.62 183 ASP A C 1
ATOM 1478 O O . ASP A 1 183 ? 4.078 14.773 14.586 1 98.62 183 ASP A O 1
ATOM 1482 N N . CYS A 1 184 ? 5.691 14.805 13.102 1 98.38 184 CYS A N 1
ATOM 1483 C CA . CYS A 1 184 ? 6.723 14.938 14.133 1 98.38 184 CYS A CA 1
ATOM 1484 C C . CYS A 1 184 ? 6.531 16.219 14.938 1 98.38 184 CYS A C 1
ATOM 1486 O O . CYS A 1 184 ? 6.875 16.266 16.125 1 98.38 184 CYS A O 1
ATOM 1488 N N . GLY A 1 185 ? 6.039 17.25 14.266 1 98 185 GLY A N 1
ATOM 1489 C CA . GLY A 1 185 ? 5.75 18.469 15 1 98 185 GLY A CA 1
ATOM 1490 C C . GLY A 1 185 ? 4.68 18.297 16.062 1 98 185 GLY A C 1
ATOM 1491 O O . GLY A 1 185 ? 4.848 18.719 17.203 1 98 185 GLY A O 1
ATOM 1492 N N . ASN A 1 186 ? 3.561 17.641 15.68 1 97.5 186 ASN A N 1
ATOM 1493 C CA . ASN A 1 186 ? 2.488 17.375 16.625 1 97.5 186 ASN A CA 1
ATOM 1494 C C . ASN A 1 186 ? 2.963 16.453 17.766 1 97.5 186 ASN A C 1
ATOM 1496 O O . ASN A 1 186 ? 2.646 16.688 18.922 1 97.5 186 ASN A O 1
ATOM 1500 N N . VAL A 1 187 ? 3.736 15.492 17.453 1 98.06 187 VAL A N 1
ATOM 1501 C CA . VAL A 1 187 ? 4.262 14.562 18.453 1 98.06 187 VAL A CA 1
ATOM 1502 C C . VAL A 1 187 ? 5.199 15.305 19.406 1 98.06 187 VAL A C 1
ATOM 1504 O O . VAL A 1 187 ? 5.203 15.047 20.609 1 98.06 187 VAL A O 1
ATOM 1507 N N . THR A 1 188 ? 6.016 16.234 18.844 1 97.38 188 THR A N 1
ATOM 1508 C CA . THR A 1 188 ? 6.934 17.016 19.672 1 97.38 188 THR A CA 1
ATOM 1509 C C . THR A 1 188 ? 6.172 17.812 20.734 1 97.38 188 THR A C 1
ATOM 1511 O O . THR A 1 188 ? 6.531 17.797 21.906 1 97.38 188 THR A O 1
ATOM 1514 N N . ASN A 1 189 ? 5.133 18.469 20.312 1 95.81 189 ASN A N 1
ATOM 1515 C CA . ASN A 1 189 ? 4.301 19.203 21.25 1 95.81 189 ASN A CA 1
ATOM 1516 C C . ASN A 1 189 ? 3.656 18.281 22.281 1 95.81 189 ASN A C 1
ATOM 1518 O O . ASN A 1 189 ? 3.627 18.594 23.469 1 95.81 189 ASN A O 1
ATOM 1522 N N . ALA A 1 190 ? 3.145 17.125 21.875 1 95.06 190 ALA A N 1
ATOM 1523 C CA . ALA A 1 190 ? 2.506 16.156 22.766 1 95.06 190 ALA A CA 1
ATOM 1524 C C . ALA A 1 190 ? 3.514 15.578 23.75 1 95.06 190 ALA A C 1
ATOM 1526 O O . ALA A 1 190 ? 3.219 15.445 24.938 1 95.06 190 ALA A O 1
ATOM 1527 N N . ALA A 1 191 ? 4.641 15.18 23.219 1 90.38 191 ALA A N 1
ATOM 1528 C CA . ALA A 1 191 ? 5.684 14.586 24.047 1 90.38 191 ALA A CA 1
ATOM 1529 C C . ALA A 1 191 ? 6.09 15.531 25.172 1 90.38 191 ALA A C 1
ATOM 1531 O O . ALA A 1 191 ? 6.305 15.102 26.312 1 90.38 191 ALA A O 1
ATOM 1532 N N . LEU A 1 192 ? 6.219 16.781 24.891 1 87.5 192 LEU A N 1
ATOM 1533 C CA . LEU A 1 192 ? 6.535 17.797 25.891 1 87.5 192 LEU A CA 1
ATOM 1534 C C . LEU A 1 192 ? 5.516 17.797 27.016 1 87.5 192 LEU A C 1
ATOM 1536 O O . LEU A 1 192 ? 5.879 17.906 28.188 1 87.5 192 LEU A O 1
ATOM 1540 N N . GLU A 1 193 ? 4.324 17.594 26.688 1 89.44 193 GLU A N 1
ATOM 1541 C CA . GLU A 1 193 ? 3.232 17.594 27.656 1 89.44 193 GLU A CA 1
ATOM 1542 C C . GLU A 1 193 ? 3.273 16.359 28.547 1 89.44 193 GLU A C 1
ATOM 1544 O O . GLU A 1 193 ? 2.898 16.422 29.719 1 89.44 193 GLU A O 1
ATOM 1549 N N . TYR A 1 194 ? 3.754 15.227 27.984 1 92.12 194 TYR A N 1
ATOM 1550 C CA . TYR A 1 194 ? 3.664 13.961 28.719 1 92.12 194 TYR A CA 1
ATOM 1551 C C . TYR A 1 194 ? 5.012 13.586 29.312 1 92.12 194 TYR A C 1
ATOM 1553 O O . TYR A 1 194 ? 5.16 12.5 29.891 1 92.12 194 TYR A O 1
ATOM 1561 N N . GLY A 1 195 ? 5.98 14.414 29.156 1 89.62 195 GLY A N 1
ATOM 1562 C CA . GLY A 1 195 ? 7.301 14.125 29.703 1 89.62 195 GLY A CA 1
ATOM 1563 C C . GLY A 1 195 ? 8.039 13.047 28.922 1 89.62 195 GLY A C 1
ATOM 1564 O O . GLY A 1 195 ? 8.859 12.328 29.5 1 89.62 195 GLY A O 1
ATOM 1565 N N . LEU A 1 196 ? 7.684 12.797 27.703 1 91.88 196 LEU A N 1
ATOM 1566 C CA . LEU A 1 196 ? 8.344 11.867 26.797 1 91.88 196 LEU A CA 1
ATOM 1567 C C . LEU A 1 196 ? 9.125 12.617 25.719 1 91.88 196 LEU A C 1
ATOM 1569 O O . LEU A 1 196 ? 9.016 13.836 25.609 1 91.88 196 LEU A O 1
ATOM 1573 N N . THR A 1 197 ? 10.008 11.922 25.109 1 95.31 197 THR A N 1
ATOM 1574 C CA . THR A 1 197 ? 10.609 12.461 23.906 1 95.31 197 THR A CA 1
ATOM 1575 C C . THR A 1 197 ? 9.867 11.969 22.656 1 95.31 197 THR A C 1
ATOM 1577 O O . THR A 1 197 ? 9.227 10.914 22.688 1 95.31 197 THR A O 1
ATOM 1580 N N . PRO A 1 198 ? 9.906 12.719 21.609 1 97.12 198 PRO A N 1
ATOM 1581 C CA . PRO A 1 198 ? 9.312 12.227 20.359 1 97.12 198 PRO A CA 1
ATOM 1582 C C . PRO A 1 198 ? 9.844 10.859 19.953 1 97.12 198 PRO A C 1
ATOM 1584 O O . PRO A 1 198 ? 9.086 10.008 19.484 1 97.12 198 PRO A O 1
ATOM 1587 N N . SER A 1 199 ? 11.133 10.633 20.203 1 97.44 199 SER A N 1
ATOM 1588 C CA . SER A 1 199 ? 11.75 9.359 19.844 1 97.44 199 SER A CA 1
ATOM 1589 C C . SER A 1 199 ? 11.125 8.203 20.609 1 97.44 199 SER A C 1
ATOM 1591 O O . SER A 1 199 ? 10.883 7.137 20.047 1 97.44 199 SER A O 1
ATOM 1593 N N . GLU A 1 200 ? 10.891 8.438 21.875 1 97.5 200 GLU A N 1
ATOM 1594 C CA . GLU A 1 200 ? 10.234 7.418 22.703 1 97.5 200 GLU A CA 1
ATOM 1595 C C . GLU A 1 200 ? 8.828 7.121 22.188 1 97.5 200 GLU A C 1
ATOM 1597 O O . GLU A 1 200 ? 8.406 5.965 22.156 1 97.5 200 GLU A O 1
ATOM 1602 N N . ASP A 1 201 ? 8.148 8.188 21.844 1 98 201 ASP A N 1
ATOM 1603 C CA . ASP A 1 201 ? 6.801 7.992 21.312 1 98 201 ASP A CA 1
ATOM 1604 C C . ASP A 1 201 ? 6.84 7.25 19.984 1 98 201 ASP A C 1
ATOM 1606 O O . ASP A 1 201 ? 6.055 6.328 19.766 1 98 201 ASP A O 1
ATOM 1610 N N . PHE A 1 202 ? 7.762 7.582 19.078 1 98.62 202 PHE A N 1
ATOM 1611 C CA . PHE A 1 202 ? 7.922 6.914 17.797 1 98.62 202 PHE A CA 1
ATOM 1612 C C . PHE A 1 202 ? 8.188 5.426 17.984 1 98.62 202 PHE A C 1
ATOM 1614 O O . PHE A 1 202 ? 7.723 4.598 17.203 1 98.62 202 PHE A O 1
ATOM 1621 N N . GLU A 1 203 ? 8.906 5.109 19.047 1 98.38 203 GLU A N 1
ATOM 1622 C CA . GLU A 1 203 ? 9.234 3.713 19.328 1 98.38 203 GLU A CA 1
ATOM 1623 C C . GLU A 1 203 ? 7.973 2.877 19.5 1 98.38 203 GLU A C 1
ATOM 1625 O O . GLU A 1 203 ? 7.945 1.697 19.156 1 98.38 203 GLU A O 1
ATOM 1630 N N . SER A 1 204 ? 6.969 3.484 20 1 97.94 204 SER A N 1
ATOM 1631 C CA . SER A 1 204 ? 5.723 2.766 20.234 1 97.94 204 SER A CA 1
ATOM 1632 C C . SER A 1 204 ? 5.07 2.336 18.938 1 97.94 204 SER A C 1
ATOM 1634 O O . SER A 1 204 ? 4.184 1.477 18.922 1 97.94 204 SER A O 1
ATOM 1636 N N . GLY A 1 205 ? 5.438 2.932 17.812 1 98.62 205 GLY A N 1
ATOM 1637 C CA . GLY A 1 205 ? 4.887 2.598 16.5 1 98.62 205 GLY A CA 1
ATOM 1638 C C . GLY A 1 205 ? 5.773 1.662 15.703 1 98.62 205 GLY A C 1
ATOM 1639 O O . GLY A 1 205 ? 5.586 1.499 14.5 1 98.62 205 GLY A O 1
ATOM 1640 N N . LYS A 1 206 ? 6.793 1.031 16.406 1 98.69 206 LYS A N 1
ATOM 1641 C CA . LYS A 1 206 ? 7.715 0.129 15.719 1 98.69 206 LYS A CA 1
ATOM 1642 C C . LYS A 1 206 ? 6.957 -0.901 14.883 1 98.69 206 LYS A C 1
ATOM 1644 O O . LYS A 1 206 ? 6.039 -1.555 15.383 1 98.69 206 LYS A O 1
ATOM 1649 N N . GLY A 1 207 ? 7.328 -0.983 13.602 1 98.62 207 GLY A N 1
ATOM 1650 C CA . GLY A 1 207 ? 6.723 -1.943 12.695 1 98.62 207 GLY A CA 1
ATOM 1651 C C . GLY A 1 207 ? 5.449 -1.435 12.047 1 98.62 207 GLY A C 1
ATOM 1652 O O . GLY A 1 207 ? 4.867 -2.109 11.195 1 98.62 207 GLY A O 1
ATOM 1653 N N . HIS A 1 208 ? 5.016 -0.135 12.367 1 98.88 208 HIS A N 1
ATOM 1654 C CA . HIS A 1 208 ? 3.709 0.314 11.898 1 98.88 208 HIS A CA 1
ATOM 1655 C C . HIS A 1 208 ? 3.773 1.743 11.375 1 98.88 208 HIS A C 1
ATOM 1657 O O . HIS A 1 208 ? 2.742 2.34 11.055 1 98.88 208 HIS A O 1
ATOM 1663 N N . ILE A 1 209 ? 4.949 2.34 11.297 1 98.94 209 ILE A N 1
ATOM 1664 C CA . ILE A 1 209 ? 5.059 3.695 10.766 1 98.94 209 ILE A CA 1
ATOM 1665 C C . ILE A 1 209 ? 5.281 3.641 9.258 1 98.94 209 ILE A C 1
ATOM 1667 O O . ILE A 1 209 ? 6.348 3.229 8.797 1 98.94 209 ILE A O 1
ATOM 1671 N N . ALA A 1 210 ? 4.309 4.062 8.508 1 98.88 210 ALA A N 1
ATOM 1672 C CA . ALA A 1 210 ? 4.332 3.951 7.055 1 98.88 210 ALA A CA 1
ATOM 1673 C C . ALA A 1 210 ? 5.066 5.129 6.426 1 98.88 210 ALA A C 1
ATOM 1675 O O . ALA A 1 210 ? 5.688 4.992 5.367 1 98.88 210 ALA A O 1
ATOM 1676 N N . ALA A 1 211 ? 4.973 6.254 6.988 1 98.94 211 ALA A N 1
ATOM 1677 C CA . ALA A 1 211 ? 5.582 7.504 6.551 1 98.94 211 ALA A CA 1
ATOM 1678 C C . ALA A 1 211 ? 5.617 8.523 7.684 1 98.94 211 ALA A C 1
ATOM 1680 O O . ALA A 1 211 ? 5.031 8.305 8.75 1 98.94 211 ALA A O 1
ATOM 1681 N N . VAL A 1 212 ? 6.344 9.617 7.496 1 98.94 212 VAL A N 1
ATOM 1682 C CA . VAL A 1 212 ? 6.453 10.625 8.547 1 98.94 212 VAL A CA 1
ATOM 1683 C C . VAL A 1 212 ? 6.309 12.016 7.941 1 98.94 212 VAL A C 1
ATOM 1685 O O . VAL A 1 212 ? 6.938 12.328 6.93 1 98.94 212 VAL A O 1
ATOM 1688 N N . HIS A 1 213 ? 5.473 12.828 8.531 1 98.88 213 HIS A N 1
ATOM 1689 C CA . HIS A 1 213 ? 5.43 14.258 8.266 1 98.88 213 HIS A CA 1
ATOM 1690 C C . HIS A 1 213 ? 6.523 14.992 9.023 1 98.88 213 HIS A C 1
ATOM 1692 O O . HIS A 1 213 ? 6.582 14.93 10.258 1 98.88 213 HIS A O 1
ATOM 1698 N N . LEU A 1 214 ? 7.336 15.648 8.312 1 98.81 214 LEU A N 1
ATOM 1699 C CA . LEU A 1 214 ? 8.281 16.594 8.906 1 98.81 214 LEU A CA 1
ATOM 1700 C C . LEU A 1 214 ? 7.699 18 8.93 1 98.81 214 LEU A C 1
ATOM 1702 O O . LEU A 1 214 ? 7.523 18.625 7.879 1 98.81 214 LEU A O 1
ATOM 1706 N N . LYS A 1 215 ? 7.395 18.406 10.07 1 98.44 215 LYS A N 1
ATOM 1707 C CA . LYS A 1 215 ? 6.727 19.688 10.281 1 98.44 215 LYS A CA 1
ATOM 1708 C C . LYS A 1 215 ? 7.332 20.438 11.469 1 98.44 215 LYS A C 1
ATOM 1710 O O . LYS A 1 215 ? 7.582 19.828 12.516 1 98.44 215 LYS A O 1
ATOM 1715 N N . GLU A 1 216 ? 7.633 21.75 11.305 1 98.12 216 GLU A N 1
ATOM 1716 C CA . GLU A 1 216 ? 8.148 22.562 12.398 1 98.12 216 GLU A CA 1
ATOM 1717 C C . GLU A 1 216 ? 7.012 23.109 13.266 1 98.12 216 GLU A C 1
ATOM 1719 O O . GLU A 1 216 ? 5.934 23.406 12.75 1 98.12 216 GLU A O 1
ATOM 1724 N N . THR A 1 217 ? 7.281 23.094 14.5 1 97.12 217 THR A N 1
ATOM 1725 C CA . THR A 1 217 ? 6.344 23.672 15.453 1 97.12 217 THR A CA 1
ATOM 1726 C C . THR A 1 217 ? 7.09 24.438 16.547 1 97.12 217 THR A C 1
ATOM 1728 O O . THR A 1 217 ? 8.32 24.375 16.625 1 97.12 217 THR A O 1
ATOM 1731 N N . VAL A 1 218 ? 6.414 25.219 17.312 1 95.38 218 VAL A N 1
ATOM 1732 C CA . VAL A 1 218 ? 6.828 25.734 18.625 1 95.38 218 VAL A CA 1
ATOM 1733 C C . VAL A 1 218 ? 5.82 25.328 19.688 1 95.38 218 VAL A C 1
ATOM 1735 O O . VAL A 1 218 ? 4.711 24.891 19.359 1 95.38 218 VAL A O 1
ATOM 1738 N N . PRO A 1 219 ? 6.277 25.359 20.906 1 92.38 219 PRO A N 1
ATOM 1739 C CA . PRO A 1 219 ? 5.332 24.938 21.938 1 92.38 219 PRO A CA 1
ATOM 1740 C C . PRO A 1 219 ? 3.979 25.641 21.828 1 92.38 219 PRO A C 1
ATOM 1742 O O . PRO A 1 219 ? 3.914 26.859 21.812 1 92.38 219 PRO A O 1
ATOM 1745 N N . GLY A 1 220 ? 2.965 24.859 21.625 1 89.88 220 GLY A N 1
ATOM 1746 C CA . GLY A 1 220 ? 1.602 25.375 21.609 1 89.88 220 GLY A CA 1
ATOM 1747 C C . GLY A 1 220 ? 1.171 25.891 20.25 1 89.88 220 GLY A C 1
ATOM 1748 O O . GLY A 1 220 ? 0.002 26.234 20.062 1 89.88 220 GLY A O 1
ATOM 1749 N N . LYS A 1 221 ? 2.074 26.016 19.297 1 90 221 LYS A N 1
ATOM 1750 C CA . LYS A 1 221 ? 1.75 26.469 17.938 1 90 221 LYS A CA 1
ATOM 1751 C C . LYS A 1 221 ? 2.059 25.375 16.922 1 90 221 LYS A C 1
ATOM 1753 O O . LYS A 1 221 ? 3.189 24.891 16.844 1 90 221 LYS A O 1
ATOM 1758 N N . PHE A 1 222 ? 1.116 25.109 16.062 1 86.88 222 PHE A N 1
ATOM 1759 C CA . PHE A 1 222 ? 1.204 23.891 15.258 1 86.88 222 PHE A CA 1
ATOM 1760 C C . PHE A 1 222 ? 1.352 24.234 13.781 1 86.88 222 PHE A C 1
ATOM 1762 O O . PHE A 1 222 ? 1.741 23.391 12.977 1 86.88 222 PHE A O 1
ATOM 1769 N N . ARG A 1 223 ? 1.045 25.469 13.414 1 85.94 223 ARG A N 1
ATOM 1770 C CA . ARG A 1 223 ? 1.057 25.797 11.984 1 85.94 223 ARG A CA 1
ATOM 1771 C C . ARG A 1 223 ? 1.864 27.062 11.719 1 85.94 223 ARG A C 1
ATOM 1773 O O . ARG A 1 223 ? 2.02 27.906 12.602 1 85.94 223 ARG A O 1
ATOM 1780 N N . GLU A 1 224 ? 2.348 27.078 10.516 1 88.25 224 GLU A N 1
ATOM 1781 C CA . GLU A 1 224 ? 2.965 28.281 9.953 1 88.25 224 GLU A CA 1
ATOM 1782 C C . GLU A 1 224 ? 4.23 28.656 10.719 1 88.25 224 GLU A C 1
ATOM 1784 O O . GLU A 1 224 ? 4.426 29.828 11.055 1 88.25 224 GLU A O 1
ATOM 1789 N N . VAL A 1 225 ? 4.914 27.672 11.156 1 91.25 225 VAL A N 1
ATOM 1790 C CA . VAL A 1 225 ? 6.238 27.875 11.742 1 91.25 225 VAL A CA 1
ATOM 1791 C C . VAL A 1 225 ? 7.312 27.562 10.711 1 91.25 225 VAL A C 1
ATOM 1793 O O . VAL A 1 225 ? 7.301 26.484 10.094 1 91.25 225 VAL A O 1
ATOM 1796 N N . THR A 1 226 ? 8.148 28.5 10.539 1 92.5 226 THR A N 1
ATOM 1797 C CA . THR A 1 226 ? 9.234 28.344 9.578 1 92.5 226 THR A CA 1
ATOM 1798 C C . THR A 1 226 ? 10.219 27.266 10.055 1 92.5 226 THR A C 1
ATOM 1800 O O . THR A 1 226 ? 10.57 27.219 11.234 1 92.5 226 THR A O 1
ATOM 1803 N N . PHE A 1 227 ? 10.625 26.391 9.117 1 96.38 227 PHE A N 1
ATOM 1804 C CA . PHE A 1 227 ? 11.594 25.344 9.453 1 96.38 227 PHE A CA 1
ATOM 1805 C C . PHE A 1 227 ? 12.875 25.969 9.992 1 96.38 227 PHE A C 1
ATOM 1807 O O . PHE A 1 227 ? 13.383 26.953 9.445 1 96.38 227 PHE A O 1
ATOM 1814 N N . GLY A 1 228 ? 13.375 25.438 11.07 1 95.25 228 GLY A N 1
ATOM 1815 C CA . GLY A 1 228 ? 14.602 25.922 11.688 1 95.25 228 GLY A CA 1
ATOM 1816 C C . GLY A 1 228 ? 14.352 26.953 12.766 1 95.25 228 GLY A C 1
ATOM 1817 O O . GLY A 1 228 ? 15.266 27.312 13.508 1 95.25 228 GLY A O 1
ATOM 1818 N N . LYS A 1 229 ? 13.172 27.391 12.891 1 96.06 229 LYS A N 1
ATOM 1819 C CA . LYS A 1 229 ? 12.859 28.453 13.844 1 96.06 229 LYS A CA 1
ATOM 1820 C C . LYS A 1 229 ? 12.008 27.922 15 1 96.06 229 LYS A C 1
ATOM 1822 O O . LYS A 1 229 ? 11.43 28.703 15.758 1 96.06 229 LYS A O 1
ATOM 1827 N N . GLY A 1 230 ? 11.844 26.641 15.062 1 97.06 230 GLY A N 1
ATOM 1828 C CA . GLY A 1 230 ? 11.016 26.062 16.109 1 97.06 230 GLY A CA 1
ATOM 1829 C C . GLY A 1 230 ? 11.797 25.156 17.047 1 97.06 230 GLY A C 1
ATOM 1830 O O . GLY A 1 230 ? 12.961 25.422 17.344 1 97.06 230 GLY A O 1
ATOM 1831 N N . HIS A 1 231 ? 11.102 24.188 17.609 1 96.25 231 HIS A N 1
ATOM 1832 C CA . HIS A 1 231 ? 11.727 23.391 18.656 1 96.25 231 HIS A CA 1
ATOM 1833 C C . HIS A 1 231 ? 11.812 21.922 18.266 1 96.25 231 HIS A C 1
ATOM 1835 O O . HIS A 1 231 ? 12.164 21.078 19.078 1 96.25 231 HIS A O 1
ATOM 1841 N N . VAL A 1 232 ? 11.469 21.562 17.031 1 97.88 232 VAL A N 1
ATOM 1842 C CA . VAL A 1 232 ? 11.516 20.156 16.609 1 97.88 232 VAL A CA 1
ATOM 1843 C C . VAL A 1 232 ? 12.961 19.766 16.312 1 97.88 232 VAL A C 1
ATOM 1845 O O . VAL A 1 232 ? 13.672 20.469 15.594 1 97.88 232 VAL A O 1
ATOM 1848 N N . ASN A 1 233 ? 13.43 18.688 16.906 1 97.62 233 ASN A N 1
ATOM 1849 C CA . ASN A 1 233 ? 14.742 18.125 16.609 1 97.62 233 ASN A CA 1
ATOM 1850 C C . ASN A 1 233 ? 14.68 17.188 15.406 1 97.62 233 ASN A C 1
ATOM 1852 O O . ASN A 1 233 ? 14.641 15.961 15.562 1 97.62 233 ASN A O 1
ATOM 1856 N N . PHE A 1 234 ? 14.758 17.719 14.203 1 98.5 234 PHE A N 1
ATOM 1857 C CA . PHE A 1 234 ? 14.57 16.969 12.961 1 98.5 234 PHE A CA 1
ATOM 1858 C C . PHE A 1 234 ? 15.633 15.883 12.82 1 98.5 234 PHE A C 1
ATOM 1860 O O . PHE A 1 234 ? 15.344 14.781 12.352 1 98.5 234 PHE A O 1
ATOM 1867 N N . GLU A 1 235 ? 16.891 16.219 13.18 1 98.12 235 GLU A N 1
ATOM 1868 C CA . GLU A 1 235 ? 17.953 15.234 13.07 1 98.12 235 GLU A CA 1
ATOM 1869 C C . GLU A 1 235 ? 17.625 13.977 13.875 1 98.12 235 GLU A C 1
ATOM 1871 O O . GLU A 1 235 ? 17.75 12.859 13.367 1 98.12 235 GLU A O 1
ATOM 1876 N N . GLU A 1 236 ? 17.172 14.164 15.07 1 97.69 236 GLU A N 1
ATOM 1877 C CA . GLU A 1 236 ? 16.812 13.039 15.938 1 97.69 236 GLU A CA 1
ATOM 1878 C C . GLU A 1 236 ? 15.617 12.281 15.383 1 97.69 236 GLU A C 1
ATOM 1880 O O . GLU A 1 236 ? 15.594 11.047 15.406 1 97.69 236 GLU A O 1
ATOM 1885 N N . ILE A 1 237 ? 14.609 13.008 14.945 1 98.44 237 ILE A N 1
ATOM 1886 C CA . ILE A 1 237 ? 13.398 12.398 14.406 1 98.44 237 ILE A CA 1
ATOM 1887 C C . ILE A 1 237 ? 13.742 11.562 13.18 1 98.44 237 ILE A C 1
ATOM 1889 O O . ILE A 1 237 ? 13.281 10.422 13.047 1 98.44 237 ILE A O 1
ATOM 1893 N N . ILE A 1 238 ? 14.547 12.109 12.281 1 98.62 238 ILE A N 1
ATOM 1894 C CA . ILE A 1 238 ? 14.938 11.422 11.055 1 98.62 238 ILE A CA 1
ATOM 1895 C C . ILE A 1 238 ? 15.727 10.164 11.406 1 98.62 238 ILE A C 1
ATOM 1897 O O . ILE A 1 238 ? 15.445 9.086 10.875 1 98.62 238 ILE A O 1
ATOM 1901 N N . LYS A 1 239 ? 16.641 10.297 12.328 1 98.12 239 LYS A N 1
ATOM 1902 C CA . LYS A 1 239 ? 17.453 9.148 12.734 1 98.12 239 LYS A CA 1
ATOM 1903 C C . LYS A 1 239 ? 16.578 8.047 13.32 1 98.12 239 LYS A C 1
ATOM 1905 O O . LYS A 1 239 ? 16.703 6.879 12.938 1 98.12 239 LYS A O 1
ATOM 1910 N N . LYS A 1 240 ? 15.734 8.422 14.273 1 98.56 240 LYS A N 1
ATOM 1911 C CA . LYS A 1 240 ? 14.844 7.449 14.906 1 98.56 240 LYS A CA 1
ATOM 1912 C C . LYS A 1 240 ? 13.938 6.781 13.875 1 98.56 240 LYS A C 1
ATOM 1914 O O . LYS A 1 240 ? 13.781 5.559 13.875 1 98.56 240 LYS A O 1
ATOM 1919 N N . SER A 1 241 ? 13.328 7.586 13 1 98.75 241 SER A N 1
ATOM 1920 C CA . SER A 1 241 ? 12.469 7.059 11.953 1 98.75 241 SER A CA 1
ATOM 1921 C C . SER A 1 241 ? 13.219 6.086 11.055 1 98.75 241 SER A C 1
ATOM 1923 O O . SER A 1 241 ? 12.711 5.012 10.727 1 98.75 241 SER A O 1
ATOM 1925 N N . TRP A 1 242 ? 14.422 6.492 10.727 1 98.38 242 TRP A N 1
ATOM 1926 C CA . TRP A 1 242 ? 15.281 5.676 9.875 1 98.38 242 TRP A CA 1
ATOM 1927 C C . TRP A 1 242 ? 15.555 4.324 10.523 1 98.38 242 TRP A C 1
ATOM 1929 O O . TRP A 1 242 ? 15.422 3.281 9.875 1 98.38 242 TRP A O 1
ATOM 1939 N N . ASP A 1 243 ? 15.875 4.344 11.758 1 98 243 ASP A N 1
ATOM 1940 C CA . ASP A 1 243 ? 16.172 3.131 12.508 1 98 243 ASP A CA 1
ATOM 1941 C C . ASP A 1 243 ? 14.953 2.223 12.602 1 98 243 ASP A C 1
ATOM 1943 O O . ASP A 1 243 ? 15.086 0.999 12.672 1 98 243 ASP A O 1
ATOM 1947 N N . LEU A 1 244 ? 13.797 2.842 12.57 1 98.62 244 LEU A N 1
ATOM 1948 C CA . LEU A 1 244 ? 12.555 2.086 12.672 1 98.62 244 LEU A CA 1
ATOM 1949 C C . LEU A 1 244 ? 12.109 1.582 11.297 1 98.62 244 LEU A C 1
ATOM 1951 O O . LEU A 1 244 ? 11.07 0.935 11.18 1 98.62 244 LEU A O 1
ATOM 1955 N N . GLY A 1 245 ? 12.844 1.88 10.242 1 98.38 245 GLY A N 1
ATOM 1956 C CA . GLY A 1 245 ? 12.586 1.322 8.93 1 98.38 245 GLY A CA 1
ATOM 1957 C C . GLY A 1 245 ? 11.805 2.26 8.023 1 98.38 245 GLY A C 1
ATOM 1958 O O . GLY A 1 245 ? 11.453 1.896 6.898 1 98.38 245 GLY A O 1
ATOM 1959 N N . VAL A 1 246 ? 11.586 3.5 8.453 1 98.81 246 VAL A N 1
ATOM 1960 C CA . VAL A 1 246 ? 10.859 4.473 7.648 1 98.81 246 VAL A CA 1
ATOM 1961 C C . VAL A 1 246 ? 11.75 4.973 6.512 1 98.81 246 VAL A C 1
ATOM 1963 O O . VAL A 1 246 ? 12.93 5.25 6.719 1 98.81 246 VAL A O 1
ATOM 1966 N N . ARG A 1 247 ? 11.172 4.996 5.316 1 98.81 247 ARG A N 1
ATOM 1967 C CA . ARG A 1 247 ? 11.938 5.48 4.172 1 98.81 247 ARG A CA 1
ATOM 1968 C C . ARG A 1 247 ? 11.117 6.469 3.346 1 98.81 247 ARG A C 1
ATOM 1970 O O . ARG A 1 247 ? 11.516 6.848 2.244 1 98.81 247 ARG A O 1
ATOM 1977 N N . LYS A 1 248 ? 9.891 6.824 3.771 1 98.81 248 LYS A N 1
ATOM 1978 C CA . LYS A 1 248 ? 9.031 7.805 3.119 1 98.81 248 LYS A CA 1
ATOM 1979 C C . LYS A 1 248 ? 8.734 8.977 4.047 1 98.81 248 LYS A C 1
ATOM 1981 O O . LYS A 1 248 ? 8.289 8.789 5.18 1 98.81 248 LYS A O 1
ATOM 1986 N N . PHE A 1 249 ? 9.031 10.188 3.592 1 98.88 249 PHE A N 1
ATOM 1987 C CA . PHE A 1 249 ? 8.859 11.406 4.367 1 98.88 249 PHE A CA 1
ATOM 1988 C C . PHE A 1 249 ? 8.164 12.484 3.541 1 98.88 249 PHE A C 1
ATOM 1990 O O . PHE A 1 249 ? 8.234 12.469 2.311 1 98.88 249 PHE A O 1
ATOM 1997 N N . THR A 1 250 ? 7.48 13.352 4.145 1 98.88 250 THR A N 1
ATOM 1998 C CA . THR A 1 250 ? 6.879 14.516 3.504 1 98.88 250 THR A CA 1
ATOM 1999 C C . THR A 1 250 ? 7.113 15.773 4.34 1 98.88 250 THR A C 1
ATOM 2001 O O . THR A 1 250 ? 6.949 15.75 5.562 1 98.88 250 THR A O 1
ATOM 2004 N N . VAL A 1 251 ? 7.586 16.766 3.707 1 98.69 251 VAL A N 1
ATOM 2005 C CA . VAL A 1 251 ? 7.727 18.062 4.367 1 98.69 251 VAL A CA 1
ATOM 2006 C C . VAL A 1 251 ? 6.391 18.812 4.348 1 98.69 251 VAL A C 1
ATOM 2008 O O . VAL A 1 251 ? 5.812 19.031 3.283 1 98.69 251 VAL A O 1
ATOM 2011 N N . GLU A 1 252 ? 5.988 19.125 5.508 1 98.31 252 GLU A N 1
ATOM 2012 C CA . GLU A 1 252 ? 4.684 19.766 5.629 1 98.31 252 GLU A CA 1
ATOM 2013 C C . GLU A 1 252 ? 4.82 21.188 6.168 1 98.31 252 GLU A C 1
ATOM 2015 O O . GLU A 1 252 ? 5.316 21.391 7.281 1 98.31 252 GLU A O 1
ATOM 2020 N N . PHE A 1 253 ? 4.414 22.156 5.461 1 97.44 253 PHE A N 1
ATOM 2021 C CA . PHE A 1 253 ? 4.262 23.547 5.832 1 97.44 253 PHE A CA 1
ATOM 2022 C C . PHE A 1 253 ? 3.289 24.266 4.898 1 97.44 253 PHE A C 1
ATOM 2024 O O . PHE A 1 253 ? 2.641 23.625 4.066 1 97.44 253 PHE A O 1
ATOM 2031 N N . TRP A 1 254 ? 3.084 25.594 5.023 1 96.69 254 TRP A N 1
ATOM 2032 C CA . TRP A 1 254 ? 1.994 26.25 4.309 1 96.69 254 TRP A CA 1
ATOM 2033 C C . TRP A 1 254 ? 2.488 27.5 3.592 1 96.69 254 TRP A C 1
ATOM 2035 O O . TRP A 1 254 ? 3.34 28.219 4.113 1 96.69 254 TRP A O 1
ATOM 2045 N N . TYR A 1 255 ? 1.875 27.672 2.469 1 96.88 255 TYR A N 1
ATOM 2046 C CA . TYR A 1 255 ? 1.932 28.969 1.827 1 96.88 255 TYR A CA 1
ATOM 2047 C C . TYR A 1 255 ? 1.138 30 2.621 1 96.88 255 TYR A C 1
ATOM 2049 O O . TYR A 1 255 ? -0.017 29.766 2.982 1 96.88 255 TYR A O 1
ATOM 2057 N N . THR A 1 256 ? 1.769 31.156 2.912 1 94.19 256 THR A N 1
ATOM 2058 C CA . THR A 1 256 ? 1.133 32.156 3.773 1 94.19 256 THR A CA 1
ATOM 2059 C C . THR A 1 256 ? 0.934 33.469 3.027 1 94.19 256 THR A C 1
ATOM 2061 O O . THR A 1 256 ? 0.847 34.531 3.645 1 94.19 256 THR A O 1
ATOM 2064 N N . GLY A 1 257 ? 0.959 33.469 1.78 1 95.06 257 GLY A N 1
ATOM 2065 C CA . GLY A 1 257 ? 0.715 34.656 1.002 1 95.06 257 GLY A CA 1
ATOM 2066 C C . GLY A 1 257 ? 1.986 35.406 0.633 1 95.06 257 GLY A C 1
ATOM 2067 O O . GLY A 1 257 ? 1.935 36.469 -0.002 1 95.06 257 GLY A O 1
ATOM 2068 N N . ASN A 1 258 ? 3.098 34.875 0.985 1 94.38 258 ASN A N 1
ATOM 2069 C CA . ASN A 1 258 ? 4.379 35.531 0.718 1 94.38 258 ASN A CA 1
ATOM 2070 C C . ASN A 1 258 ? 4.766 35.406 -0.754 1 94.38 258 ASN A C 1
ATOM 2072 O O . ASN A 1 258 ? 4.508 34.375 -1.396 1 94.38 258 ASN A O 1
ATOM 2076 N N . ASP A 1 259 ? 5.414 36.438 -1.241 1 96.25 259 ASP A N 1
ATOM 2077 C CA . ASP A 1 259 ? 5.809 36.469 -2.645 1 96.25 259 ASP A CA 1
ATOM 2078 C C . ASP A 1 259 ? 6.977 35.531 -2.924 1 96.25 259 ASP A C 1
ATOM 2080 O O . ASP A 1 259 ? 7.121 35.031 -4.039 1 96.25 259 ASP A O 1
ATOM 2084 N N . ASP A 1 260 ? 7.766 35.281 -1.934 1 97.19 260 ASP A N 1
ATOM 2085 C CA . ASP A 1 260 ? 8.969 34.469 -2.115 1 97.19 260 ASP A CA 1
ATOM 2086 C C . ASP A 1 260 ? 8.711 33 -1.765 1 97.19 260 ASP A C 1
ATOM 2088 O O . ASP A 1 260 ? 9.586 32.312 -1.229 1 97.19 260 ASP A O 1
ATOM 2092 N N . TRP A 1 261 ? 7.441 32.562 -2.07 1 97.44 261 TRP A N 1
ATOM 2093 C CA . TRP A 1 261 ? 7.008 31.234 -1.654 1 97.44 261 TRP A CA 1
ATOM 2094 C C . TRP A 1 261 ? 7.918 30.156 -2.232 1 97.44 261 TRP A C 1
ATOM 2096 O O . TRP A 1 261 ? 8.227 29.156 -1.562 1 97.44 261 TRP A O 1
ATOM 2106 N N . LYS A 1 262 ? 8.297 30.281 -3.469 1 98 262 LYS A N 1
ATOM 2107 C CA . LYS A 1 262 ? 9.148 29.266 -4.078 1 98 262 LYS A CA 1
ATOM 2108 C C . LYS A 1 262 ? 10.523 29.234 -3.416 1 98 262 LYS A C 1
ATOM 2110 O O . LYS A 1 262 ? 11.102 28.156 -3.236 1 98 262 LYS A O 1
ATOM 2115 N N . ASP A 1 263 ? 11.086 30.391 -3.068 1 97.88 263 ASP A N 1
ATOM 2116 C CA . ASP A 1 263 ? 12.352 30.453 -2.348 1 97.88 263 ASP A CA 1
ATOM 2117 C C . ASP A 1 263 ? 12.242 29.766 -0.987 1 97.88 263 ASP A C 1
ATOM 2119 O O . ASP A 1 263 ? 13.18 29.094 -0.549 1 97.88 263 ASP A O 1
ATOM 2123 N N . VAL A 1 264 ? 11.133 29.953 -0.351 1 97.62 264 VAL A N 1
ATOM 2124 C CA . VAL A 1 264 ? 10.898 29.328 0.941 1 97.62 264 VAL A CA 1
ATOM 2125 C C . VAL A 1 264 ? 10.914 27.812 0.786 1 97.62 264 VAL A C 1
ATOM 2127 O O . VAL A 1 264 ? 11.5 27.094 1.612 1 97.62 264 VAL A O 1
ATOM 2130 N N . ILE A 1 265 ? 10.297 27.297 -0.294 1 98.56 265 ILE A N 1
ATOM 2131 C CA . ILE A 1 265 ? 10.281 25.859 -0.56 1 98.56 265 ILE A CA 1
ATOM 2132 C C . ILE A 1 265 ? 11.711 25.359 -0.785 1 98.56 265 ILE A C 1
ATOM 2134 O O . ILE A 1 265 ? 12.117 24.344 -0.214 1 98.56 265 ILE A O 1
ATOM 2138 N N . LYS A 1 266 ? 12.484 26.094 -1.547 1 98.19 266 LYS A N 1
ATOM 2139 C CA . LYS A 1 266 ? 13.867 25.719 -1.828 1 98.19 266 LYS A CA 1
ATOM 2140 C C . LYS A 1 266 ? 14.703 25.703 -0.553 1 98.19 266 LYS A C 1
ATOM 2142 O O . LYS A 1 266 ? 15.492 24.781 -0.328 1 98.19 266 LYS A O 1
ATOM 2147 N N . GLU A 1 267 ? 14.523 26.75 0.214 1 97.62 267 GLU A N 1
ATOM 2148 C CA . GLU A 1 267 ? 15.266 26.859 1.467 1 97.62 267 GLU A CA 1
ATOM 2149 C C . GLU A 1 267 ? 14.883 25.734 2.43 1 97.62 267 GLU A C 1
ATOM 2151 O O . GLU A 1 267 ? 15.742 25.203 3.137 1 97.62 267 GLU A O 1
ATOM 2156 N N . THR A 1 268 ? 13.617 25.453 2.471 1 98.19 268 THR A N 1
ATOM 2157 C CA . THR A 1 268 ? 13.133 24.359 3.309 1 98.19 268 THR A CA 1
ATOM 2158 C C . THR A 1 268 ? 13.75 23.031 2.871 1 98.19 268 THR A C 1
ATOM 2160 O O . THR A 1 268 ? 14.195 22.234 3.707 1 98.19 268 THR A O 1
ATOM 2163 N N . LYS A 1 269 ? 13.812 22.797 1.549 1 98.5 269 LYS A N 1
ATOM 2164 C CA . LYS A 1 269 ? 14.438 21.594 0.99 1 98.5 269 LYS A CA 1
ATOM 2165 C C . LYS A 1 269 ? 15.906 21.5 1.396 1 98.5 269 LYS A C 1
ATOM 2167 O O . LYS A 1 269 ? 16.375 20.438 1.807 1 98.5 269 LYS A O 1
ATOM 2172 N N . TYR A 1 270 ? 16.594 22.562 1.295 1 98.06 270 TYR A N 1
ATOM 2173 C CA . TYR A 1 270 ? 18.016 22.609 1.672 1 98.06 270 TYR A CA 1
ATOM 2174 C C . TYR A 1 270 ? 18.188 22.297 3.152 1 98.06 270 TYR A C 1
ATOM 2176 O O . TYR A 1 270 ? 19.062 21.531 3.527 1 98.06 270 TYR A O 1
ATOM 2184 N N . PHE A 1 271 ? 17.375 22.938 3.924 1 98.44 271 PHE A N 1
ATOM 2185 C CA . PHE A 1 271 ? 17.422 22.734 5.367 1 98.44 271 PHE A CA 1
ATOM 2186 C C . PHE A 1 271 ? 17.203 21.281 5.73 1 98.44 271 PHE A C 1
ATOM 2188 O O . PHE A 1 271 ? 18 20.688 6.48 1 98.44 271 PHE A O 1
ATOM 2195 N N . ILE A 1 272 ? 16.172 20.625 5.16 1 98.62 272 ILE A N 1
ATOM 2196 C CA . ILE A 1 272 ? 15.812 19.266 5.523 1 98.62 272 ILE A CA 1
ATOM 2197 C C . ILE A 1 272 ? 16.828 18.281 4.957 1 98.62 272 ILE A C 1
ATOM 2199 O O . ILE A 1 272 ? 17.172 17.281 5.602 1 98.62 272 ILE A O 1
ATOM 2203 N N . ASP A 1 273 ? 17.328 18.562 3.727 1 98 273 ASP A N 1
ATOM 2204 C CA . ASP A 1 273 ? 18.375 17.719 3.166 1 98 273 ASP A CA 1
ATOM 2205 C C . ASP A 1 273 ? 19.609 17.703 4.078 1 98 273 ASP A C 1
ATOM 2207 O O . ASP A 1 273 ? 20.234 16.656 4.246 1 98 273 ASP A O 1
ATOM 2211 N N . ASP A 1 274 ? 19.906 18.859 4.637 1 98 274 ASP A N 1
ATOM 2212 C CA . ASP A 1 274 ? 21.031 18.953 5.566 1 98 274 ASP A CA 1
ATOM 2213 C C . ASP A 1 274 ? 20.781 18.109 6.812 1 98 274 ASP A C 1
ATOM 2215 O O . ASP A 1 274 ? 21.688 17.453 7.328 1 98 274 ASP A O 1
ATOM 2219 N N . LYS A 1 275 ? 19.562 18.141 7.324 1 98.44 275 LYS A N 1
ATOM 2220 C CA . LYS A 1 275 ? 19.203 17.328 8.492 1 98.44 275 LYS A CA 1
ATOM 2221 C C . LYS A 1 275 ? 19.312 15.844 8.188 1 98.44 275 LYS A C 1
ATOM 2223 O O . LYS A 1 275 ? 19.75 15.062 9.031 1 98.44 275 LYS A O 1
ATOM 2228 N N . PHE A 1 276 ? 18.906 15.422 6.988 1 98.31 276 PHE A N 1
ATOM 2229 C CA . PHE A 1 276 ? 19.062 14.023 6.586 1 98.31 276 PHE A CA 1
ATOM 2230 C C . PHE A 1 276 ? 20.547 13.633 6.539 1 98.31 276 PHE A C 1
ATOM 2232 O O . PHE A 1 276 ? 20.922 12.57 7.031 1 98.31 276 PHE A O 1
ATOM 2239 N N . ARG A 1 277 ? 21.312 14.484 5.895 1 97.25 277 ARG A N 1
ATOM 2240 C CA . ARG A 1 277 ? 22.75 14.211 5.797 1 97.25 277 ARG A CA 1
ATOM 2241 C C . ARG A 1 277 ? 23.359 14.023 7.18 1 97.25 277 ARG A C 1
ATOM 2243 O O . ARG A 1 277 ? 24.109 13.07 7.406 1 97.25 277 ARG A O 1
ATOM 2250 N N . LYS A 1 278 ? 23.062 14.859 8.086 1 97 278 LYS A N 1
ATOM 2251 C CA . LYS A 1 278 ? 23.609 14.805 9.438 1 97 278 LYS A CA 1
ATOM 2252 C C . LYS A 1 278 ? 23.109 13.578 10.188 1 97 278 LYS A C 1
ATOM 2254 O O . LYS A 1 278 ? 23.875 12.938 10.914 1 97 278 LYS A O 1
ATOM 2259 N N . ALA A 1 279 ? 21.828 13.305 10.047 1 97.06 279 ALA A N 1
ATOM 2260 C CA . ALA A 1 279 ? 21.219 12.18 10.75 1 97.06 279 ALA A CA 1
ATOM 2261 C C . ALA A 1 279 ? 21.766 10.852 10.25 1 97.06 279 ALA A C 1
ATOM 2263 O O . ALA A 1 279 ? 21.938 9.906 11.031 1 97.06 279 ALA A O 1
ATOM 2264 N N . LEU A 1 280 ? 22.062 10.742 8.922 1 94.44 280 LEU A N 1
ATOM 2265 C CA . LEU A 1 280 ? 22.391 9.445 8.32 1 94.44 280 LEU A CA 1
ATOM 2266 C C . LEU A 1 280 ? 23.891 9.305 8.109 1 94.44 280 LEU A C 1
ATOM 2268 O O . LEU A 1 280 ? 24.391 8.195 7.938 1 94.44 280 LEU A O 1
ATOM 2272 N N . CYS A 1 281 ? 24.703 10.305 7.762 1 84.06 281 CYS A N 1
ATOM 2273 C CA . CYS A 1 281 ? 26.156 10.242 7.637 1 84.06 281 CYS A CA 1
ATOM 2274 C C . CYS A 1 281 ? 26.812 9.859 8.961 1 84.06 281 CYS A C 1
ATOM 2276 O O . CYS A 1 281 ? 27.797 9.133 8.984 1 84.06 281 CYS A O 1
ATOM 2278 N N . GLU A 1 282 ? 26.375 10.445 10.031 1 62.84 282 GLU A N 1
ATOM 2279 C CA . GLU A 1 282 ? 26.984 10.062 11.305 1 62.84 282 GLU A CA 1
ATOM 2280 C C . GLU A 1 282 ? 26.812 8.57 11.562 1 62.84 282 GLU A C 1
ATOM 2282 O O . GLU A 1 282 ? 27.625 7.965 12.273 1 62.84 282 GLU A O 1
ATOM 2287 N N . ASN A 1 283 ? 25.938 7.965 11.016 1 51.72 283 ASN A N 1
ATOM 2288 C CA . ASN A 1 283 ? 25.812 6.516 11.109 1 51.72 283 ASN A CA 1
ATOM 2289 C C . ASN A 1 283 ? 26.844 5.797 10.242 1 51.72 283 ASN A C 1
ATOM 2291 O O . ASN A 1 283 ? 27.141 4.621 10.469 1 51.72 283 ASN A O 1
ATOM 2295 N N . MET A 1 284 ? 27.266 6.289 9.07 1 49.25 284 MET A N 1
ATOM 2296 C CA . MET A 1 284 ? 28.266 5.645 8.219 1 49.25 284 MET A CA 1
ATOM 2297 C C . MET A 1 284 ? 29.625 5.629 8.898 1 49.25 284 MET A C 1
ATOM 2299 O O . MET A 1 284 ? 30.5 4.855 8.516 1 49.25 284 MET A O 1
ATOM 2303 N N . LYS A 1 285 ? 30.047 6.59 9.664 1 43.41 285 LYS A N 1
ATOM 2304 C CA . LYS A 1 285 ? 31.344 6.441 10.32 1 43.41 285 LYS A CA 1
ATOM 2305 C C . LYS A 1 285 ? 31.297 5.371 11.406 1 43.41 285 LYS A C 1
ATOM 2307 O O . LYS A 1 285 ? 32.312 4.988 11.953 1 43.41 285 LYS A O 1
ATOM 2312 N N . ALA A 1 286 ? 30.266 5.086 11.961 1 38.94 286 ALA A N 1
ATOM 2313 C CA . ALA A 1 286 ? 30.312 4.113 13.047 1 38.94 286 ALA A CA 1
ATOM 2314 C C . ALA A 1 286 ? 30.391 2.688 12.5 1 38.94 286 ALA A C 1
ATOM 2316 O O . ALA A 1 286 ? 30.422 1.724 13.273 1 38.94 286 ALA A O 1
ATOM 2317 N N . VAL A 1 287 ? 30.109 2.359 11.234 1 31.67 287 VAL A N 1
ATOM 2318 C CA . VAL A 1 287 ? 30.344 1 10.758 1 31.67 287 VAL A CA 1
ATOM 2319 C C . VAL A 1 287 ? 31.812 0.819 10.398 1 31.67 287 VAL A C 1
ATOM 2321 O O . VAL A 1 287 ? 32.375 1.639 9.672 1 31.67 287 VAL A O 1
ATOM 2324 N N . MET B 1 1 ? -18.984 1.175 -3.631 1 76.12 1 MET B N 1
ATOM 2325 C CA . MET B 1 1 ? -17.734 0.448 -3.895 1 76.12 1 MET B CA 1
ATOM 2326 C C . MET B 1 1 ? -17.922 -1.044 -3.629 1 76.12 1 MET B C 1
ATOM 2328 O O . MET B 1 1 ? -18.625 -1.434 -2.699 1 76.12 1 MET B O 1
ATOM 2332 N N . LYS B 1 2 ? -17.312 -1.843 -4.582 1 87.44 2 LYS B N 1
ATOM 2333 C CA . LYS B 1 2 ? -17.312 -3.287 -4.371 1 87.44 2 LYS B CA 1
ATOM 2334 C C . LYS B 1 2 ? -16.594 -3.65 -3.072 1 87.44 2 LYS B C 1
ATOM 2336 O O . LYS B 1 2 ? -15.602 -3.02 -2.705 1 87.44 2 LYS B O 1
ATOM 2341 N N . GLU B 1 3 ? -17.078 -4.637 -2.393 1 94.38 3 GLU B N 1
ATOM 2342 C CA . GLU B 1 3 ? -16.562 -5.008 -1.081 1 94.38 3 GLU B CA 1
ATOM 2343 C C . GLU B 1 3 ? -15.203 -5.703 -1.202 1 94.38 3 GLU B C 1
ATOM 2345 O O . GLU B 1 3 ? -14.469 -5.812 -0.221 1 94.38 3 GLU B O 1
ATOM 2350 N N . TYR B 1 4 ? -14.953 -6.262 -2.322 1 97.88 4 TYR B N 1
ATOM 2351 C CA . TYR B 1 4 ? -13.68 -6.906 -2.596 1 97.88 4 TYR B CA 1
ATOM 2352 C C . TYR B 1 4 ? -13.32 -6.812 -4.074 1 97.88 4 TYR B C 1
ATOM 2354 O O . TYR B 1 4 ? -14.172 -6.469 -4.902 1 97.88 4 TYR B O 1
ATOM 2362 N N . THR B 1 5 ? -12.055 -6.984 -4.367 1 98.44 5 THR B N 1
ATOM 2363 C CA . THR B 1 5 ? -11.617 -7.043 -5.754 1 98.44 5 THR B CA 1
ATOM 2364 C C . THR B 1 5 ? -11.086 -8.43 -6.094 1 98.44 5 THR B C 1
ATOM 2366 O O . THR B 1 5 ? -10.531 -9.125 -5.234 1 98.44 5 THR B O 1
ATOM 2369 N N . LEU B 1 6 ? -11.328 -8.82 -7.262 1 98.75 6 LEU B N 1
ATOM 2370 C CA . LEU B 1 6 ? -10.891 -10.102 -7.809 1 98.75 6 LEU B CA 1
ATOM 2371 C C . LEU B 1 6 ? -10.047 -9.898 -9.062 1 98.75 6 LEU B C 1
ATOM 2373 O O . LEU B 1 6 ? -10.539 -9.398 -10.07 1 98.75 6 LEU B O 1
ATOM 2377 N N . GLY B 1 7 ? -8.773 -10.266 -8.961 1 98.81 7 GLY B N 1
ATOM 2378 C CA . GLY B 1 7 ? -7.844 -10.102 -10.07 1 98.81 7 GLY B CA 1
ATOM 2379 C C . GLY B 1 7 ? -7.676 -11.367 -10.891 1 98.81 7 GLY B C 1
ATOM 2380 O O . GLY B 1 7 ? -7.973 -12.469 -10.422 1 98.81 7 GLY B O 1
ATOM 2381 N N . LEU B 1 8 ? -7.266 -11.18 -12.125 1 98.88 8 LEU B N 1
ATOM 2382 C CA . LEU B 1 8 ? -6.918 -12.258 -13.039 1 98.88 8 LEU B CA 1
ATOM 2383 C C . LEU B 1 8 ? -5.406 -12.344 -13.234 1 98.88 8 LEU B C 1
ATOM 2385 O O . LEU B 1 8 ? -4.77 -11.359 -13.609 1 98.88 8 LEU B O 1
ATOM 2389 N N . TYR B 1 9 ? -4.859 -13.492 -12.953 1 98.75 9 TYR B N 1
ATOM 2390 C CA . TYR B 1 9 ? -3.439 -13.711 -13.195 1 98.75 9 TYR B CA 1
ATOM 2391 C C . TYR B 1 9 ? -3.125 -13.68 -14.688 1 98.75 9 TYR B C 1
ATOM 2393 O O . TYR B 1 9 ? -3.791 -14.344 -15.484 1 98.75 9 TYR B O 1
ATOM 2401 N N . GLU B 1 10 ? -2.113 -12.984 -15.055 1 98.75 10 GLU B N 1
ATOM 2402 C CA . GLU B 1 10 ? -1.779 -12.75 -16.453 1 98.75 10 GLU B CA 1
ATOM 2403 C C . GLU B 1 10 ? -1.569 -14.062 -17.203 1 98.75 10 GLU B C 1
ATOM 2405 O O . GLU B 1 10 ? -1.952 -14.188 -18.375 1 98.75 10 GLU B O 1
ATOM 2410 N N . LYS B 1 11 ? -1.046 -15.016 -16.531 1 97.88 11 LYS B N 1
ATOM 2411 C CA . LYS B 1 11 ? -0.633 -16.234 -17.219 1 97.88 11 LYS B CA 1
ATOM 2412 C C . LYS B 1 11 ? -1.829 -17.141 -17.5 1 97.88 11 LYS B C 1
ATOM 2414 O O . LYS B 1 11 ? -1.694 -18.172 -18.172 1 97.88 11 LYS B O 1
ATOM 2419 N N . SER B 1 12 ? -2.947 -16.797 -16.969 1 98 12 SER B N 1
ATOM 2420 C CA . SER B 1 12 ? -4.172 -17.5 -17.344 1 98 12 SER B CA 1
ATOM 2421 C C . SER B 1 12 ? -4.547 -17.219 -18.797 1 98 12 SER B C 1
ATOM 2423 O O . SER B 1 12 ? -5.375 -17.922 -19.375 1 98 12 SER B O 1
ATOM 2425 N N . MET B 1 13 ? -4.004 -16.156 -19.391 1 98.5 13 MET B N 1
ATOM 2426 C CA . MET B 1 13 ? -4.242 -15.75 -20.781 1 98.5 13 MET B CA 1
ATOM 2427 C C . MET B 1 13 ? -3.062 -16.141 -21.672 1 98.5 13 MET B C 1
ATOM 2429 O O . MET B 1 13 ? -1.924 -16.203 -21.203 1 98.5 13 MET B O 1
ATOM 2433 N N . PRO B 1 14 ? -3.328 -16.312 -22.953 1 98.25 14 PRO B N 1
ATOM 2434 C CA . PRO B 1 14 ? -2.234 -16.656 -23.859 1 98.25 14 PRO B CA 1
ATOM 2435 C C . PRO B 1 14 ? -1.147 -15.578 -23.906 1 98.25 14 PRO B C 1
ATOM 2437 O O . PRO B 1 14 ? -1.452 -14.383 -23.875 1 98.25 14 PRO B O 1
ATOM 2440 N N . ASN B 1 15 ? 0.101 -16.016 -24.031 1 96.31 15 ASN B N 1
ATOM 2441 C CA . ASN B 1 15 ? 1.242 -15.109 -24.031 1 96.31 15 ASN B CA 1
ATOM 2442 C C . ASN B 1 15 ? 1.275 -14.242 -25.281 1 96.31 15 ASN B C 1
ATOM 2444 O O . ASN B 1 15 ? 1.899 -13.18 -25.297 1 96.31 15 ASN B O 1
ATOM 2448 N N . TYR B 1 16 ? 0.632 -14.695 -26.328 1 96.94 16 TYR B N 1
ATOM 2449 C CA . TYR B 1 16 ? 0.717 -13.977 -27.578 1 96.94 16 TYR B CA 1
ATOM 2450 C C . TYR B 1 16 ? -0.221 -12.773 -27.594 1 96.94 16 TYR B C 1
ATOM 2452 O O . TYR B 1 16 ? -0.146 -11.922 -28.484 1 96.94 16 TYR B O 1
ATOM 2460 N N . LEU B 1 17 ? -1.133 -12.664 -26.609 1 98.25 17 LEU B N 1
ATOM 2461 C CA . LEU B 1 17 ? -2.031 -11.523 -26.547 1 98.25 17 LEU B CA 1
ATOM 2462 C C . LEU B 1 17 ? -1.262 -10.242 -26.203 1 98.25 17 LEU B C 1
ATOM 2464 O O . LEU B 1 17 ? -0.338 -10.266 -25.391 1 98.25 17 LEU B O 1
ATOM 2468 N N . THR B 1 18 ? -1.636 -9.141 -26.875 1 98.12 18 THR B N 1
ATOM 2469 C CA . THR B 1 18 ? -1.139 -7.82 -26.5 1 98.12 18 THR B CA 1
ATOM 2470 C C . THR B 1 18 ? -1.745 -7.375 -25.172 1 98.12 18 THR B C 1
ATOM 2472 O O . THR B 1 18 ? -2.729 -7.953 -24.703 1 98.12 18 THR B O 1
ATOM 2475 N N . TRP B 1 19 ? -1.175 -6.387 -24.578 1 98.25 19 TRP B N 1
ATOM 2476 C CA . TRP B 1 19 ? -1.737 -5.852 -23.344 1 98.25 19 TRP B CA 1
ATOM 2477 C C . TRP B 1 19 ? -3.158 -5.344 -23.562 1 98.25 19 TRP B C 1
ATOM 2479 O O . TRP B 1 19 ? -4.023 -5.504 -22.703 1 98.25 19 TRP B O 1
ATOM 2489 N N . GLU B 1 20 ? -3.361 -4.695 -24.688 1 98.5 20 GLU B N 1
ATOM 2490 C CA . GLU B 1 20 ? -4.711 -4.238 -25 1 98.5 20 GLU B CA 1
ATOM 2491 C C . GLU B 1 20 ? -5.703 -5.398 -24.984 1 98.5 20 GLU B C 1
ATOM 2493 O O . GLU B 1 20 ? -6.797 -5.281 -24.422 1 98.5 20 GLU B O 1
ATOM 2498 N N . GLU B 1 21 ? -5.324 -6.5 -25.594 1 98.75 21 GLU B N 1
ATOM 2499 C CA . GLU B 1 21 ? -6.172 -7.688 -25.625 1 98.75 21 GLU B CA 1
ATOM 2500 C C . GLU B 1 21 ? -6.344 -8.281 -24.219 1 98.75 21 GLU B C 1
ATOM 2502 O O . GLU B 1 21 ? -7.426 -8.758 -23.875 1 98.75 21 GLU B O 1
ATOM 2507 N N . LYS B 1 22 ? -5.316 -8.266 -23.469 1 98.81 22 LYS B N 1
ATOM 2508 C CA . LYS B 1 22 ? -5.387 -8.797 -22.109 1 98.81 22 LYS B CA 1
ATOM 2509 C C . LYS B 1 22 ? -6.332 -7.965 -21.234 1 98.81 22 LYS B C 1
ATOM 2511 O O . LYS B 1 22 ? -7.152 -8.516 -20.5 1 98.81 22 LYS B O 1
ATOM 2516 N N . PHE B 1 23 ? -6.246 -6.617 -21.359 1 98.75 23 PHE B N 1
ATOM 2517 C CA . PHE B 1 23 ? -7.152 -5.746 -20.609 1 98.75 23 PHE B CA 1
ATOM 2518 C C . PHE B 1 23 ? -8.594 -5.953 -21.062 1 98.75 23 PHE B C 1
ATOM 2520 O O . PHE B 1 23 ? -9.508 -6.004 -20.25 1 98.75 23 PHE B O 1
ATOM 2527 N N . SER B 1 24 ? -8.781 -6.07 -22.375 1 98.62 24 SER B N 1
ATOM 2528 C CA . SER B 1 24 ? -10.109 -6.32 -22.922 1 98.62 24 SER B CA 1
ATOM 2529 C C . SER B 1 24 ? -10.695 -7.625 -22.375 1 98.62 24 SER B C 1
ATOM 2531 O O . SER B 1 24 ? -11.859 -7.676 -22 1 98.62 24 SER B O 1
ATOM 2533 N N . CYS B 1 25 ? -9.867 -8.648 -22.344 1 98.62 25 CYS B N 1
ATOM 2534 C CA . CYS B 1 25 ? -10.297 -9.953 -21.844 1 98.62 25 CYS B CA 1
ATOM 2535 C C . CYS B 1 25 ? -10.711 -9.867 -20.375 1 98.62 25 CYS B C 1
ATOM 2537 O O . CYS B 1 25 ? -11.781 -10.344 -20 1 98.62 25 CYS B O 1
ATOM 2539 N N . ALA B 1 26 ? -9.875 -9.25 -19.562 1 98.69 26 ALA B N 1
ATOM 2540 C CA . ALA B 1 26 ? -10.172 -9.125 -18.141 1 98.69 26 ALA B CA 1
ATOM 2541 C C . ALA B 1 26 ? -11.492 -8.391 -17.922 1 98.69 26 ALA B C 1
ATOM 2543 O O . ALA B 1 26 ? -12.32 -8.82 -17.109 1 98.69 26 ALA B O 1
ATOM 2544 N N . ARG B 1 27 ? -11.672 -7.277 -18.656 1 98.25 27 ARG B N 1
ATOM 2545 C CA . ARG B 1 27 ? -12.898 -6.496 -18.547 1 98.25 27 ARG B CA 1
ATOM 2546 C C . ARG B 1 27 ? -14.109 -7.324 -18.969 1 98.25 27 ARG B C 1
ATOM 2548 O O . ARG B 1 27 ? -15.117 -7.371 -18.25 1 98.25 27 ARG B O 1
ATOM 2555 N N . GLU B 1 28 ? -14.008 -7.977 -20.078 1 98.25 28 GLU B N 1
ATOM 2556 C CA . GLU B 1 28 ? -15.109 -8.773 -20.625 1 98.25 28 GLU B CA 1
ATOM 2557 C C . GLU B 1 28 ? -15.492 -9.906 -19.672 1 98.25 28 GLU B C 1
ATOM 2559 O O . GLU B 1 28 ? -16.672 -10.258 -19.562 1 98.25 28 GLU B O 1
ATOM 2564 N N . CYS B 1 29 ? -14.508 -10.461 -19.047 1 98.38 29 CYS B N 1
ATOM 2565 C CA . CYS B 1 29 ? -14.75 -11.609 -18.188 1 98.38 29 CYS B CA 1
ATOM 2566 C C . CYS B 1 29 ? -15.141 -11.164 -16.781 1 98.38 29 CYS B C 1
ATOM 2568 O O . CYS B 1 29 ? -15.453 -11.992 -15.922 1 98.38 29 CYS B O 1
ATOM 2570 N N . GLY B 1 30 ? -15.102 -9.875 -16.484 1 97.88 30 GLY B N 1
ATOM 2571 C CA . GLY B 1 30 ? -15.656 -9.336 -15.258 1 97.88 30 GLY B CA 1
ATOM 2572 C C . GLY B 1 30 ? -14.641 -9.273 -14.133 1 97.88 30 GLY B C 1
ATOM 2573 O O . GLY B 1 30 ? -15.016 -9.273 -12.953 1 97.88 30 GLY B O 1
ATOM 2574 N N . PHE B 1 31 ? -13.375 -9.289 -14.438 1 98.62 31 PHE B N 1
ATOM 2575 C CA . PHE B 1 31 ? -12.344 -9.148 -13.414 1 98.62 31 PHE B CA 1
ATOM 2576 C C . PHE B 1 31 ? -12.086 -7.676 -13.109 1 98.62 31 PHE B C 1
ATOM 2578 O O . PHE B 1 31 ? -12.258 -6.816 -13.977 1 98.62 31 PHE B O 1
ATOM 2585 N N . ASP B 1 32 ? -11.695 -7.398 -11.883 1 98.19 32 ASP B N 1
ATOM 2586 C CA . ASP B 1 32 ? -11.492 -6.027 -11.43 1 98.19 32 ASP B CA 1
ATOM 2587 C C . ASP B 1 32 ? -10.086 -5.539 -11.773 1 98.19 32 ASP B C 1
ATOM 2589 O O . ASP B 1 32 ? -9.875 -4.344 -11.977 1 98.19 32 ASP B O 1
ATOM 2593 N N . ASN B 1 33 ? -9.133 -6.43 -11.766 1 98.38 33 ASN B N 1
ATOM 2594 C CA . ASN B 1 33 ? -7.734 -6.098 -12.008 1 98.38 33 ASN B CA 1
ATOM 2595 C C . ASN B 1 33 ? -6.984 -7.262 -12.641 1 98.38 33 ASN B C 1
ATOM 2597 O O . ASN B 1 33 ? -7.543 -8.344 -12.828 1 98.38 33 ASN B O 1
ATOM 2601 N N . ILE B 1 34 ? -5.781 -6.961 -13.094 1 98.81 34 ILE B N 1
ATOM 2602 C CA . ILE B 1 34 ? -4.852 -7.961 -13.609 1 98.81 34 ILE B CA 1
ATOM 2603 C C . ILE B 1 34 ? -3.605 -8.016 -12.727 1 98.81 34 ILE B C 1
ATOM 2605 O O . ILE B 1 34 ? -3.127 -6.98 -12.258 1 98.81 34 ILE B O 1
ATOM 2609 N N . GLU B 1 35 ? -3.17 -9.172 -12.43 1 98.94 35 GLU B N 1
ATOM 2610 C CA . GLU B 1 35 ? -1.854 -9.359 -11.82 1 98.94 35 GLU B CA 1
ATOM 2611 C C . GLU B 1 35 ? -0.792 -9.625 -12.883 1 98.94 35 GLU B C 1
ATOM 2613 O O . GLU B 1 35 ? -0.841 -10.648 -13.578 1 98.94 35 GLU B O 1
ATOM 2618 N N . ILE B 1 36 ? 0.138 -8.727 -13 1 98.94 36 ILE B N 1
ATOM 2619 C CA . ILE B 1 36 ? 1.182 -8.844 -14.008 1 98.94 36 ILE B CA 1
ATOM 2620 C C . ILE B 1 36 ? 2.221 -9.867 -13.562 1 98.94 36 ILE B C 1
ATOM 2622 O O . ILE B 1 36 ? 2.541 -9.961 -12.375 1 98.94 36 ILE B O 1
ATOM 2626 N N . SER B 1 37 ? 2.715 -10.617 -14.484 1 98.75 37 SER B N 1
ATOM 2627 C CA . SER B 1 37 ? 3.717 -11.641 -14.203 1 98.75 37 SER B CA 1
ATOM 2628 C C . SER B 1 37 ? 5.105 -11.18 -14.633 1 98.75 37 SER B C 1
ATOM 2630 O O . SER B 1 37 ? 5.312 -10.805 -15.789 1 98.75 37 SER B O 1
ATOM 2632 N N . ILE B 1 38 ? 6.035 -11.133 -13.734 1 98.75 38 ILE B N 1
ATOM 2633 C CA . ILE B 1 38 ? 7.465 -10.992 -13.992 1 98.75 38 ILE B CA 1
ATOM 2634 C C . ILE B 1 38 ? 8.18 -12.289 -13.633 1 98.75 38 ILE B C 1
ATOM 2636 O O . ILE B 1 38 ? 8.711 -12.43 -12.523 1 98.75 38 ILE B O 1
ATOM 2640 N N . ASP B 1 39 ? 8.211 -13.219 -14.562 1 97.75 39 ASP B N 1
ATOM 2641 C CA . ASP B 1 39 ? 8.742 -14.547 -14.273 1 97.75 39 ASP B CA 1
ATOM 2642 C C . ASP B 1 39 ? 10.156 -14.703 -14.828 1 97.75 39 ASP B C 1
ATOM 2644 O O . ASP B 1 39 ? 10.82 -13.711 -15.148 1 97.75 39 ASP B O 1
ATOM 2648 N N . GLU B 1 40 ? 10.695 -15.891 -14.891 1 96.25 40 GLU B N 1
ATOM 2649 C CA . GLU B 1 40 ? 12.102 -16.141 -15.164 1 96.25 40 GLU B CA 1
ATOM 2650 C C . GLU B 1 40 ? 12.398 -16.047 -16.656 1 96.25 40 GLU B C 1
ATOM 2652 O O . GLU B 1 40 ? 13.555 -16.031 -17.078 1 96.25 40 GLU B O 1
ATOM 2657 N N . THR B 1 41 ? 11.32 -16.062 -17.516 1 97.06 41 THR B N 1
ATOM 2658 C CA . THR B 1 41 ? 11.555 -15.977 -18.953 1 97.06 41 THR B CA 1
ATOM 2659 C C . THR B 1 41 ? 12.156 -14.625 -19.312 1 97.06 41 THR B C 1
ATOM 2661 O O . THR B 1 41 ? 11.859 -13.609 -18.672 1 97.06 41 THR B O 1
ATOM 2664 N N . LYS B 1 42 ? 12.953 -14.664 -20.344 1 97.12 42 LYS B N 1
ATOM 2665 C CA . LYS B 1 42 ? 13.586 -13.43 -20.797 1 97.12 42 LYS B CA 1
ATOM 2666 C C . LYS B 1 42 ? 12.547 -12.359 -21.125 1 97.12 42 LYS B C 1
ATOM 2668 O O . LYS B 1 42 ? 12.711 -11.195 -20.781 1 97.12 42 LYS B O 1
ATOM 2673 N N . GLU B 1 43 ? 11.531 -12.766 -21.75 1 96.88 43 GLU B N 1
ATOM 2674 C CA . GLU B 1 43 ? 10.484 -11.852 -22.188 1 96.88 43 GLU B CA 1
ATOM 2675 C C . GLU B 1 43 ? 9.836 -11.141 -21 1 96.88 43 GLU B C 1
ATOM 2677 O O . GLU B 1 43 ? 9.742 -9.914 -20.984 1 96.88 43 GLU B O 1
ATOM 2682 N N . LYS B 1 44 ? 9.453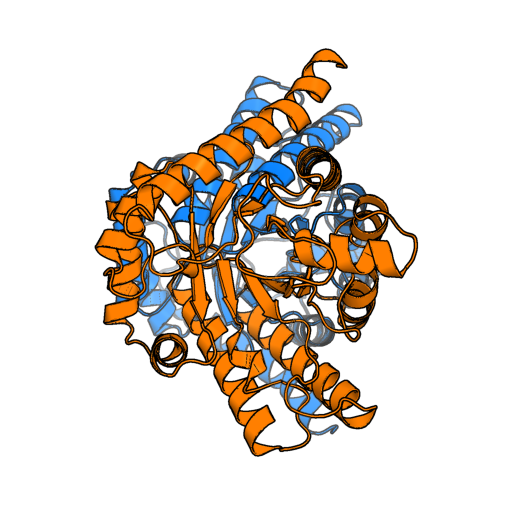 -11.805 -20 1 97.88 44 LYS B N 1
ATOM 2683 C CA . LYS B 1 44 ? 8.727 -11.195 -18.891 1 97.88 44 LYS B CA 1
ATOM 2684 C C . LYS B 1 44 ? 9.68 -10.492 -17.938 1 97.88 44 LYS B C 1
ATOM 2686 O O . LYS B 1 44 ? 9.32 -9.477 -17.328 1 97.88 44 LYS B O 1
ATOM 2691 N N . LEU B 1 45 ? 10.875 -11.016 -17.812 1 98 45 LEU B N 1
ATOM 2692 C CA . LEU B 1 45 ? 11.867 -10.352 -16.984 1 98 45 LEU B CA 1
ATOM 2693 C C . LEU B 1 45 ? 12.266 -9 -17.562 1 98 45 LEU B C 1
ATOM 2695 O O . LEU B 1 45 ? 12.539 -8.055 -16.812 1 98 45 LEU B O 1
ATOM 2699 N N . SER B 1 46 ? 12.297 -8.891 -18.844 1 97.94 46 SER B N 1
ATOM 2700 C CA . SER B 1 46 ? 12.734 -7.66 -19.5 1 97.94 46 SER B CA 1
ATOM 2701 C C . SER B 1 46 ? 11.758 -6.516 -19.234 1 97.94 46 SER B C 1
ATOM 2703 O O . SER B 1 46 ? 12.094 -5.348 -19.438 1 97.94 46 SER B O 1
ATOM 2705 N N . ARG B 1 47 ? 10.547 -6.816 -18.781 1 98.25 47 ARG B N 1
ATOM 2706 C CA . ARG B 1 47 ? 9.508 -5.82 -18.531 1 98.25 47 ARG B CA 1
ATOM 2707 C C . ARG B 1 47 ? 9.953 -4.812 -17.484 1 98.25 47 ARG B C 1
ATOM 2709 O O . ARG B 1 47 ? 9.508 -3.664 -17.484 1 98.25 47 ARG B O 1
ATOM 2716 N N . ILE B 1 48 ? 10.773 -5.219 -16.547 1 98.19 48 ILE B N 1
ATOM 2717 C CA . ILE B 1 48 ? 11.188 -4.328 -15.461 1 98.19 48 ILE B CA 1
ATOM 2718 C C . ILE B 1 48 ? 12.117 -3.248 -16.016 1 98.19 48 ILE B C 1
ATOM 2720 O O . ILE B 1 48 ? 12.422 -2.271 -15.32 1 98.19 48 ILE B O 1
ATOM 2724 N N . TYR B 1 49 ? 12.469 -3.352 -17.281 1 97.62 49 TYR B N 1
ATOM 2725 C CA . TYR B 1 49 ? 13.336 -2.373 -17.938 1 97.62 49 TYR B CA 1
ATOM 2726 C C . TYR B 1 49 ? 12.57 -1.571 -18.969 1 97.62 49 TYR B C 1
ATOM 2728 O O . TYR B 1 49 ? 13.156 -0.774 -19.703 1 97.62 49 TYR B O 1
ATOM 2736 N N . MET B 1 50 ? 11.289 -1.807 -19.109 1 97.56 50 MET B N 1
ATOM 2737 C CA . MET B 1 50 ? 10.531 -1.104 -20.141 1 97.56 50 MET B CA 1
ATOM 2738 C C . MET B 1 50 ? 10.641 0.406 -19.969 1 97.56 50 MET B C 1
ATOM 2740 O O . MET B 1 50 ? 10.789 0.893 -18.844 1 97.56 50 MET B O 1
ATOM 2744 N N . SER B 1 51 ? 10.547 1.158 -21.031 1 98.06 51 SER B N 1
ATOM 2745 C CA . SER B 1 51 ? 10.719 2.607 -21.031 1 98.06 51 SER B CA 1
ATOM 2746 C C . SER B 1 51 ? 9.586 3.301 -20.281 1 98.06 51 SER B C 1
ATOM 2748 O O . SER B 1 51 ? 8.516 2.719 -20.094 1 98.06 51 SER B O 1
ATOM 2750 N N . LYS B 1 52 ? 9.812 4.531 -19.891 1 97.75 52 LYS B N 1
ATOM 2751 C CA . LYS B 1 52 ? 8.758 5.332 -19.266 1 97.75 52 LYS B CA 1
ATOM 2752 C C . LYS B 1 52 ? 7.566 5.492 -20.203 1 97.75 52 LYS B C 1
ATOM 2754 O O . LYS B 1 52 ? 6.422 5.543 -19.75 1 97.75 52 LYS B O 1
ATOM 2759 N N . GLY B 1 53 ? 7.902 5.668 -21.516 1 98.19 53 GLY B N 1
ATOM 2760 C CA . GLY B 1 53 ? 6.832 5.734 -22.5 1 98.19 53 GLY B CA 1
ATOM 2761 C C . GLY B 1 53 ? 5.957 4.492 -22.516 1 98.19 53 GLY B C 1
ATOM 2762 O O . GLY B 1 53 ? 4.73 4.594 -22.578 1 98.19 53 GLY B O 1
ATOM 2763 N N . ASP B 1 54 ? 6.57 3.322 -22.469 1 98.44 54 ASP B N 1
ATOM 2764 C CA . ASP B 1 54 ? 5.824 2.066 -22.438 1 98.44 54 ASP B CA 1
ATOM 2765 C C . ASP B 1 54 ? 5.012 1.94 -21.156 1 98.44 54 ASP B C 1
ATOM 2767 O O . ASP B 1 54 ? 3.883 1.45 -21.172 1 98.44 54 ASP B O 1
ATOM 2771 N N . ARG B 1 55 ? 5.582 2.332 -20.062 1 98.62 55 ARG B N 1
ATOM 2772 C CA . ARG B 1 55 ? 4.871 2.326 -18.797 1 98.62 55 ARG B CA 1
ATOM 2773 C C . ARG B 1 55 ? 3.648 3.234 -18.844 1 98.62 55 ARG B C 1
ATOM 2775 O O . ARG B 1 55 ? 2.562 2.846 -18.406 1 98.62 55 ARG B O 1
ATOM 2782 N N . LYS B 1 56 ? 3.846 4.453 -19.359 1 98.5 56 LYS B N 1
ATOM 2783 C CA . LYS B 1 56 ? 2.738 5.391 -19.531 1 98.5 56 LYS B CA 1
ATOM 2784 C C . LYS B 1 56 ? 1.64 4.797 -20.406 1 98.5 56 LYS B C 1
ATOM 2786 O O . LYS B 1 56 ? 0.453 4.926 -20.094 1 98.5 56 LYS B O 1
ATOM 2791 N N . ALA B 1 57 ? 2.037 4.129 -21.438 1 98.44 57 ALA B N 1
ATOM 2792 C CA . ALA B 1 57 ? 1.073 3.512 -22.344 1 98.44 57 ALA B CA 1
ATOM 2793 C C . ALA B 1 57 ? 0.238 2.457 -21.625 1 98.44 57 ALA B C 1
ATOM 2795 O O . ALA B 1 57 ? -0.964 2.336 -21.875 1 98.44 57 ALA B O 1
ATOM 2796 N N . LEU B 1 58 ? 0.854 1.707 -20.766 1 98.62 58 LEU B N 1
ATOM 2797 C CA . LEU B 1 58 ? 0.125 0.718 -19.984 1 98.62 58 LEU B CA 1
ATOM 2798 C C . LEU B 1 58 ? -0.905 1.393 -19.078 1 98.62 58 LEU B C 1
ATOM 2800 O O . LEU B 1 58 ? -2.043 0.929 -18.969 1 98.62 58 LEU B O 1
ATOM 2804 N N . VAL B 1 59 ? -0.521 2.469 -18.438 1 98.69 59 VAL B N 1
ATOM 2805 C CA . VAL B 1 59 ? -1.435 3.188 -17.562 1 98.69 59 VAL B CA 1
ATOM 2806 C C . VAL B 1 59 ? -2.609 3.734 -18.359 1 98.69 59 VAL B C 1
ATOM 2808 O O . VAL B 1 59 ? -3.758 3.68 -17.922 1 98.69 59 VAL B O 1
ATOM 2811 N N . GLU B 1 60 ? -2.314 4.227 -19.547 1 98.31 60 GLU B N 1
ATOM 2812 C CA . GLU B 1 60 ? -3.379 4.727 -20.422 1 98.31 60 GLU B CA 1
ATOM 2813 C C . GLU B 1 60 ? -4.367 3.617 -20.766 1 98.31 60 GLU B C 1
ATOM 2815 O O . GLU B 1 60 ? -5.578 3.854 -20.828 1 98.31 60 GLU B O 1
ATOM 2820 N N . LEU B 1 61 ? -3.842 2.459 -21.016 1 98.56 61 LEU B N 1
ATOM 2821 C CA . LEU B 1 61 ? -4.707 1.319 -21.312 1 98.56 61 LEU B CA 1
ATOM 2822 C C . LEU B 1 61 ? -5.582 0.979 -20.109 1 98.56 61 LEU B C 1
ATOM 2824 O O . LEU B 1 61 ? -6.742 0.598 -20.281 1 98.56 61 LEU B O 1
ATOM 2828 N N . MET B 1 62 ? -5.027 1.107 -18.891 1 98.69 62 MET B N 1
ATOM 2829 C CA . MET B 1 62 ? -5.812 0.865 -17.688 1 98.69 62 MET B CA 1
ATOM 2830 C C . MET B 1 62 ? -7.027 1.79 -17.641 1 98.69 62 MET B C 1
ATOM 2832 O O . MET B 1 62 ? -8.133 1.349 -17.328 1 98.69 62 MET B O 1
ATOM 2836 N N . PHE B 1 63 ? -6.828 3.07 -17.938 1 98.5 63 PHE B N 1
ATOM 2837 C CA . PHE B 1 63 ? -7.922 4.035 -17.938 1 98.5 63 PHE B CA 1
ATOM 2838 C C . PHE B 1 63 ? -8.914 3.723 -19.047 1 98.5 63 PHE B C 1
ATOM 2840 O O . PHE B 1 63 ? -10.125 3.834 -18.859 1 98.5 63 PHE B O 1
ATOM 2847 N N . LYS B 1 64 ? -8.406 3.357 -20.203 1 98.19 64 LYS B N 1
ATOM 2848 C CA . LYS B 1 64 ? -9.242 3.086 -21.375 1 98.19 64 LYS B CA 1
ATOM 2849 C C . LYS B 1 64 ? -10.195 1.923 -21.094 1 98.19 64 LYS B C 1
ATOM 2851 O O . LYS B 1 64 ? -11.375 1.982 -21.453 1 98.19 64 LYS B O 1
ATOM 2856 N N . TYR B 1 65 ? -9.75 0.855 -20.406 1 98.06 65 TYR B N 1
ATOM 2857 C CA . TYR B 1 65 ? -10.531 -0.371 -20.266 1 98.06 65 TYR B CA 1
ATOM 2858 C C . TYR B 1 65 ? -11.18 -0.455 -18.891 1 98.06 65 TYR B C 1
ATOM 2860 O O . TYR B 1 65 ? -12.062 -1.289 -18.672 1 98.06 65 TYR B O 1
ATOM 2868 N N . GLY B 1 66 ? -10.758 0.396 -17.984 1 97.19 66 GLY B N 1
ATOM 2869 C CA . GLY B 1 66 ? -11.32 0.381 -16.641 1 97.19 66 GLY B CA 1
ATOM 2870 C C . GLY B 1 66 ? -10.883 -0.817 -15.828 1 97.19 66 GLY B C 1
ATOM 2871 O O . GLY B 1 66 ? -11.641 -1.32 -14.992 1 97.19 66 GLY B O 1
ATOM 2872 N N . VAL B 1 67 ? -9.789 -1.426 -16.156 1 97.94 67 VAL B N 1
ATOM 2873 C CA . VAL B 1 67 ? -9.125 -2.516 -15.438 1 97.94 67 VAL B CA 1
ATOM 2874 C C . VAL B 1 67 ? -7.668 -2.145 -15.164 1 97.94 67 VAL B C 1
ATOM 2876 O O . VAL B 1 67 ? -6.953 -1.699 -16.078 1 97.94 67 VAL B O 1
ATOM 2879 N N . GLU B 1 68 ? -7.25 -2.232 -13.898 1 97.81 68 GLU B N 1
ATOM 2880 C CA . GLU B 1 68 ? -5.91 -1.782 -13.547 1 97.81 68 GLU B CA 1
ATOM 2881 C C . GLU B 1 68 ? -4.996 -2.963 -13.234 1 97.81 68 GLU B C 1
ATOM 2883 O O . GLU B 1 68 ? -5.473 -4.066 -12.945 1 97.81 68 GLU B O 1
ATOM 2888 N N . ILE B 1 69 ? -3.697 -2.795 -13.391 1 98.75 69 ILE B N 1
ATOM 2889 C CA . ILE B 1 69 ? -2.701 -3.691 -12.812 1 98.75 69 ILE B CA 1
ATOM 2890 C C . ILE B 1 69 ? -2.402 -3.268 -11.375 1 98.75 69 ILE B C 1
ATOM 2892 O O . ILE B 1 69 ? -1.841 -2.193 -11.141 1 98.75 69 ILE B O 1
ATOM 2896 N N . ARG B 1 70 ? -2.756 -4.09 -10.398 1 98.62 70 ARG B N 1
ATOM 2897 C CA . ARG B 1 70 ? -2.621 -3.627 -9.023 1 98.62 70 ARG B CA 1
ATOM 2898 C C . ARG B 1 70 ? -1.729 -4.562 -8.211 1 98.62 70 ARG B C 1
ATOM 2900 O O . ARG B 1 70 ? -1.314 -4.23 -7.102 1 98.62 70 ARG B O 1
ATOM 2907 N N . THR B 1 71 ? -1.424 -5.754 -8.734 1 98.88 71 THR B N 1
ATOM 2908 C CA . THR B 1 71 ? -0.469 -6.66 -8.109 1 98.88 71 THR B CA 1
ATOM 2909 C C . THR B 1 71 ? 0.505 -7.219 -9.141 1 98.88 71 THR B C 1
ATOM 2911 O O . THR B 1 71 ? 0.234 -7.18 -10.344 1 98.88 71 THR B O 1
ATOM 2914 N N . MET B 1 72 ? 1.652 -7.602 -8.68 1 98.94 72 MET B N 1
ATOM 2915 C CA . MET B 1 72 ? 2.713 -8.18 -9.492 1 98.94 72 MET B CA 1
ATOM 2916 C C . MET B 1 72 ? 3.201 -9.5 -8.898 1 98.94 72 MET B C 1
ATOM 2918 O O . MET B 1 72 ? 3.531 -9.562 -7.715 1 98.94 72 MET B O 1
ATOM 2922 N N . CYS B 1 73 ? 3.096 -10.523 -9.648 1 98.88 73 CYS B N 1
ATOM 2923 C CA . CYS B 1 73 ? 3.756 -11.766 -9.258 1 98.88 73 CYS B CA 1
ATOM 2924 C C . CYS B 1 73 ? 5.215 -11.773 -9.703 1 98.88 73 CYS B C 1
ATOM 2926 O O . CYS B 1 73 ? 5.5 -11.844 -10.898 1 98.88 73 CYS B O 1
ATOM 2928 N N . LEU B 1 74 ? 6.148 -11.672 -8.789 1 98.75 74 LEU B N 1
ATOM 2929 C CA . LEU B 1 74 ? 7.57 -11.602 -9.102 1 98.75 74 LEU B CA 1
ATOM 2930 C C . LEU B 1 74 ? 8.227 -12.977 -8.953 1 98.75 74 LEU B C 1
ATOM 2932 O O . LEU B 1 74 ? 8.992 -13.203 -8.023 1 98.75 74 LEU B O 1
ATOM 2936 N N . SER B 1 75 ? 8.016 -13.812 -9.867 1 97.69 75 SER B N 1
ATOM 2937 C CA . SER B 1 75 ? 8.5 -15.188 -9.789 1 97.69 75 SER B CA 1
ATOM 2938 C C . SER B 1 75 ? 9.875 -15.328 -10.438 1 97.69 75 SER B C 1
ATOM 2940 O O . SER B 1 75 ? 10.484 -16.391 -10.383 1 97.69 75 SER B O 1
ATOM 2942 N N . GLY B 1 76 ? 10.398 -14.203 -11.023 1 97.94 76 GLY B N 1
ATOM 2943 C CA . GLY B 1 76 ? 11.758 -14.203 -11.531 1 97.94 76 GLY B CA 1
ATOM 2944 C C . GLY B 1 76 ? 12.789 -14.562 -10.477 1 97.94 76 GLY B C 1
ATOM 2945 O O . GLY B 1 76 ? 13.875 -15.047 -10.797 1 97.94 76 GLY B O 1
ATOM 2946 N N . HIS B 1 77 ? 12.477 -14.43 -9.234 1 97.81 77 HIS B N 1
ATOM 2947 C CA . HIS B 1 77 ? 13.375 -14.711 -8.125 1 97.81 77 HIS B CA 1
ATOM 2948 C C . HIS B 1 77 ? 13.547 -16.219 -7.926 1 97.81 77 HIS B C 1
ATOM 2950 O O . HIS B 1 77 ? 14.391 -16.641 -7.137 1 97.81 77 HIS B O 1
ATOM 2956 N N . ARG B 1 78 ? 12.68 -16.969 -8.641 1 97.38 78 ARG B N 1
ATOM 2957 C CA . ARG B 1 78 ? 12.961 -18.406 -8.656 1 97.38 78 ARG B CA 1
ATOM 2958 C C . ARG B 1 78 ? 14.336 -18.688 -9.242 1 97.38 78 ARG B C 1
ATOM 2960 O O . ARG B 1 78 ? 15.109 -19.469 -8.672 1 97.38 78 ARG B O 1
ATOM 2967 N N . LYS B 1 79 ? 14.656 -18.062 -10.359 1 98 79 LYS B N 1
ATOM 2968 C CA . LYS B 1 79 ? 15.938 -18.203 -11.047 1 98 79 LYS B CA 1
ATOM 2969 C C . LYS B 1 79 ? 17.016 -17.328 -10.398 1 98 79 LYS B C 1
ATOM 2971 O O . LYS B 1 79 ? 18.188 -17.703 -10.359 1 98 79 LYS B O 1
ATOM 2976 N N . TYR B 1 80 ? 16.656 -16.219 -9.883 1 98.31 80 TYR B N 1
ATOM 2977 C CA . TYR B 1 80 ? 17.578 -15.281 -9.266 1 98.31 80 TYR B CA 1
ATOM 2978 C C . TYR B 1 80 ? 17.203 -15.016 -7.809 1 98.31 80 TYR B C 1
ATOM 2980 O O . TYR B 1 80 ? 16.875 -13.883 -7.449 1 98.31 80 TYR B O 1
ATOM 2988 N N . PRO B 1 81 ? 17.375 -16.016 -7.008 1 98.5 81 PRO B N 1
ATOM 2989 C CA . PRO B 1 81 ? 16.922 -15.906 -5.617 1 98.5 81 PRO B CA 1
ATOM 2990 C C . PRO B 1 81 ? 17.812 -14.977 -4.781 1 98.5 81 PRO B C 1
ATOM 2992 O O . PRO B 1 81 ? 19 -14.852 -5.047 1 98.5 81 PRO B O 1
ATOM 2995 N N . LEU B 1 82 ? 17.234 -14.391 -3.771 1 98.56 82 LEU B N 1
ATOM 2996 C CA . LEU B 1 82 ? 17.906 -13.438 -2.893 1 98.56 82 LEU B CA 1
ATOM 2997 C C . LEU B 1 82 ? 18.922 -14.148 -1.992 1 98.56 82 LEU B C 1
ATOM 2999 O O . LEU B 1 82 ? 19.797 -13.508 -1.425 1 98.56 82 LEU B O 1
ATOM 3003 N N . GLY B 1 83 ? 18.75 -15.469 -1.841 1 98.62 83 GLY B N 1
ATOM 3004 C CA . GLY B 1 83 ? 19.562 -16.203 -0.885 1 98.62 83 GLY B CA 1
ATOM 3005 C C . GLY B 1 83 ? 20.641 -17.047 -1.543 1 98.62 83 GLY B C 1
ATOM 3006 O O . GLY B 1 83 ? 21.297 -17.844 -0.876 1 98.62 83 GLY B O 1
ATOM 3007 N N . SER B 1 84 ? 20.859 -16.953 -2.879 1 98.62 84 SER B N 1
ATOM 3008 C CA . SER B 1 84 ? 21.766 -17.812 -3.629 1 98.62 84 SER B CA 1
ATOM 3009 C C . SER B 1 84 ? 23.188 -17.766 -3.049 1 98.62 84 SER B C 1
ATOM 3011 O O . SER B 1 84 ? 23.625 -16.719 -2.561 1 98.62 84 SER B O 1
ATOM 3013 N N . LEU B 1 85 ? 23.875 -18.828 -3.117 1 98.12 85 LEU B N 1
ATOM 3014 C CA . LEU B 1 85 ? 25.266 -18.875 -2.723 1 98.12 85 LEU B CA 1
ATOM 3015 C C . LEU B 1 85 ? 26.141 -18.125 -3.727 1 98.12 85 LEU B C 1
ATOM 3017 O O . LEU B 1 85 ? 27.25 -17.703 -3.398 1 98.12 85 LEU B O 1
ATOM 3021 N N . ASP B 1 86 ? 25.672 -18.031 -4.922 1 98.31 86 ASP B N 1
ATOM 3022 C CA . ASP B 1 86 ? 26.359 -17.266 -5.965 1 98.31 86 ASP B CA 1
ATOM 3023 C C . ASP B 1 86 ? 26.047 -15.781 -5.852 1 98.31 86 ASP B C 1
ATOM 3025 O O . ASP B 1 86 ? 24.906 -15.359 -6.07 1 98.31 86 ASP B O 1
ATOM 3029 N N . GLU B 1 87 ? 27.047 -15.008 -5.582 1 98.25 87 GLU B N 1
ATOM 3030 C CA . GLU B 1 87 ? 26.891 -13.578 -5.363 1 98.25 87 GLU B CA 1
ATOM 3031 C C . GLU B 1 87 ? 26.344 -12.891 -6.609 1 98.25 87 GLU B C 1
ATOM 3033 O O . GLU B 1 87 ? 25.547 -11.938 -6.504 1 98.25 87 GLU B O 1
ATOM 3038 N N . LYS B 1 88 ? 26.781 -13.336 -7.762 1 98.56 88 LYS B N 1
ATOM 3039 C CA . LYS B 1 88 ? 26.281 -12.75 -9.008 1 98.56 88 LYS B CA 1
ATOM 3040 C C . LYS B 1 88 ? 24.781 -12.938 -9.133 1 98.56 88 LYS B C 1
ATOM 3042 O O . LYS B 1 88 ? 24.078 -12.031 -9.586 1 98.56 88 LYS B O 1
ATOM 3047 N N . ILE B 1 89 ? 24.328 -14.094 -8.742 1 98.5 89 ILE B N 1
ATOM 3048 C CA . ILE B 1 89 ? 22.906 -14.398 -8.789 1 98.5 89 ILE B CA 1
ATOM 3049 C C . ILE B 1 89 ? 22.156 -13.539 -7.77 1 98.5 89 ILE B C 1
ATOM 3051 O O . ILE B 1 89 ? 21.109 -12.969 -8.078 1 98.5 89 ILE B O 1
ATOM 3055 N N . ARG B 1 90 ? 22.656 -13.359 -6.547 1 98.19 90 ARG B N 1
ATOM 3056 C CA . ARG B 1 90 ? 22.031 -12.516 -5.531 1 98.19 90 ARG B CA 1
ATOM 3057 C C . ARG B 1 90 ? 21.938 -11.07 -5.996 1 98.19 90 ARG B C 1
ATOM 3059 O O . ARG B 1 90 ? 20.906 -10.414 -5.816 1 98.19 90 ARG B O 1
ATOM 3066 N N . ASN B 1 91 ? 23.078 -10.617 -6.57 1 98.44 91 ASN B N 1
ATOM 3067 C CA . ASN B 1 91 ? 23.094 -9.242 -7.059 1 98.44 91 ASN B CA 1
ATOM 3068 C C . ASN B 1 91 ? 22.047 -9.016 -8.141 1 98.44 91 ASN B C 1
ATOM 3070 O O . ASN B 1 91 ? 21.391 -7.98 -8.164 1 98.44 91 ASN B O 1
ATOM 3074 N N . LYS B 1 92 ? 21.953 -10 -9.039 1 98.44 92 LYS B N 1
ATOM 3075 C CA . LYS B 1 92 ? 20.922 -9.914 -10.062 1 98.44 92 LYS B CA 1
ATOM 3076 C C . LYS B 1 92 ? 19.531 -9.938 -9.445 1 98.44 92 LYS B C 1
ATOM 3078 O O . LYS B 1 92 ? 18.641 -9.219 -9.898 1 98.44 92 LYS B O 1
ATOM 3083 N N . GLY B 1 93 ? 19.328 -10.805 -8.445 1 98.44 93 GLY B N 1
ATOM 3084 C CA . GLY B 1 93 ? 18.078 -10.828 -7.707 1 98.44 93 GLY B CA 1
ATOM 3085 C C . GLY B 1 93 ? 17.719 -9.477 -7.117 1 98.44 93 GLY B C 1
ATOM 3086 O O . GLY B 1 93 ? 16.562 -9.039 -7.227 1 98.44 93 GLY B O 1
ATOM 3087 N N . MET B 1 94 ? 18.719 -8.812 -6.551 1 98.62 94 MET B N 1
ATOM 3088 C CA . MET B 1 94 ? 18.484 -7.504 -5.941 1 98.62 94 MET B CA 1
ATOM 3089 C C . MET B 1 94 ? 18.203 -6.449 -7.008 1 98.62 94 MET B C 1
ATOM 3091 O O . MET B 1 94 ? 17.391 -5.551 -6.797 1 98.62 94 MET B O 1
ATOM 3095 N N . GLU B 1 95 ? 18.859 -6.527 -8.125 1 98.56 95 GLU B N 1
ATOM 3096 C CA . GLU B 1 95 ? 18.578 -5.641 -9.25 1 98.56 95 GLU B CA 1
ATOM 3097 C C . GLU B 1 95 ? 17.141 -5.801 -9.734 1 98.56 95 GLU B C 1
ATOM 3099 O O . GLU B 1 95 ? 16.453 -4.812 -9.984 1 98.56 95 GLU B O 1
ATOM 3104 N N . ILE B 1 96 ? 16.719 -7.043 -9.844 1 98.69 96 ILE B N 1
ATOM 3105 C CA . ILE B 1 96 ? 15.359 -7.344 -10.258 1 98.69 96 ILE B CA 1
ATOM 3106 C C . ILE B 1 96 ? 14.375 -6.738 -9.258 1 98.69 96 ILE B C 1
ATOM 3108 O O . ILE B 1 96 ? 13.398 -6.098 -9.648 1 98.69 96 ILE B O 1
ATOM 3112 N N . MET B 1 97 ? 14.664 -6.914 -7.973 1 98.69 97 MET B N 1
ATOM 3113 C CA . MET B 1 97 ? 13.812 -6.355 -6.926 1 98.69 97 MET B CA 1
ATOM 3114 C C . MET B 1 97 ? 13.68 -4.844 -7.074 1 98.69 97 MET B C 1
ATOM 3116 O O . MET B 1 97 ? 12.57 -4.309 -7.078 1 98.69 97 MET B O 1
ATOM 3120 N N . GLU B 1 98 ? 14.797 -4.199 -7.207 1 98.62 98 GLU B N 1
ATOM 3121 C CA . GLU B 1 98 ? 14.82 -2.742 -7.316 1 98.62 98 GLU B CA 1
ATOM 3122 C C . GLU B 1 98 ? 14 -2.264 -8.508 1 98.62 98 GLU B C 1
ATOM 3124 O O . GLU B 1 98 ? 13.148 -1.382 -8.375 1 98.62 98 GLU B O 1
ATOM 3129 N N . ASN B 1 99 ? 14.211 -2.84 -9.664 1 98.75 99 ASN B N 1
ATOM 3130 C CA . ASN B 1 99 ? 13.523 -2.418 -10.875 1 98.75 99 ASN B CA 1
ATOM 3131 C C . ASN B 1 99 ? 12.047 -2.801 -10.852 1 98.75 99 ASN B C 1
ATOM 3133 O O . ASN B 1 99 ? 11.211 -2.086 -11.398 1 98.75 99 ASN B O 1
ATOM 3137 N N . ALA B 1 100 ? 11.695 -3.953 -10.195 1 98.88 100 ALA B N 1
ATOM 3138 C CA . ALA B 1 100 ? 10.297 -4.336 -10.031 1 98.88 100 ALA B CA 1
ATOM 3139 C C . ALA B 1 100 ? 9.547 -3.311 -9.188 1 98.88 100 ALA B C 1
ATOM 3141 O O . ALA B 1 100 ? 8.406 -2.965 -9.492 1 98.88 100 ALA B O 1
ATOM 3142 N N . ILE B 1 101 ? 10.203 -2.855 -8.156 1 98.75 101 ILE B N 1
ATOM 3143 C CA . ILE B 1 101 ? 9.602 -1.856 -7.281 1 98.75 101 ILE B CA 1
ATOM 3144 C C . ILE B 1 101 ? 9.391 -0.555 -8.047 1 98.75 101 ILE B C 1
ATOM 3146 O O . ILE B 1 101 ? 8.344 0.087 -7.926 1 98.75 101 ILE B O 1
ATOM 3150 N N . GLU B 1 102 ? 10.344 -0.156 -8.867 1 98.44 102 GLU B N 1
ATOM 3151 C CA . GLU B 1 102 ? 10.211 1.046 -9.68 1 98.44 102 GLU B CA 1
ATOM 3152 C C . GLU B 1 102 ? 9.062 0.905 -10.688 1 98.44 102 GLU B C 1
ATOM 3154 O O . GLU B 1 102 ? 8.289 1.842 -10.891 1 98.44 102 GLU B O 1
ATOM 3159 N N . LEU B 1 103 ? 9.016 -0.252 -11.32 1 98.81 103 LEU B N 1
ATOM 3160 C CA . LEU B 1 103 ? 7.914 -0.521 -12.242 1 98.81 103 LEU B CA 1
ATOM 3161 C C . LEU B 1 103 ? 6.574 -0.451 -11.516 1 98.81 103 LEU B C 1
ATOM 3163 O O . LEU B 1 103 ? 5.625 0.155 -12.023 1 98.81 103 LEU B O 1
ATOM 3167 N N . ALA B 1 104 ? 6.512 -1.077 -10.344 1 98.81 104 ALA B N 1
ATOM 3168 C CA . ALA B 1 104 ? 5.293 -1.051 -9.539 1 98.81 104 ALA B CA 1
ATOM 3169 C C . ALA B 1 104 ? 4.875 0.383 -9.227 1 98.81 104 ALA B C 1
ATOM 3171 O O . ALA B 1 104 ? 3.695 0.727 -9.328 1 98.81 104 ALA B O 1
ATOM 3172 N N . ASP B 1 105 ? 5.828 1.157 -8.867 1 98.25 105 ASP B N 1
ATOM 3173 C CA . ASP B 1 105 ? 5.547 2.553 -8.539 1 98.25 105 ASP B CA 1
ATOM 3174 C C . ASP B 1 105 ? 4.945 3.287 -9.734 1 98.25 105 ASP B C 1
ATOM 3176 O O . ASP B 1 105 ? 3.889 3.908 -9.617 1 98.25 105 ASP B O 1
ATOM 3180 N N . ASP B 1 106 ? 5.535 3.158 -10.891 1 98.25 106 ASP B N 1
ATOM 3181 C CA . ASP B 1 106 ? 5.113 3.883 -12.086 1 98.25 106 ASP B CA 1
ATOM 3182 C C . ASP B 1 106 ? 3.729 3.426 -12.539 1 98.25 106 ASP B C 1
ATOM 3184 O O . ASP B 1 106 ? 2.938 4.23 -13.039 1 98.25 106 ASP B O 1
ATOM 3188 N N . LEU B 1 107 ? 3.406 2.156 -12.328 1 98.69 107 LEU B N 1
ATOM 3189 C CA . LEU B 1 107 ? 2.152 1.607 -12.836 1 98.69 107 LEU B CA 1
ATOM 3190 C C . LEU B 1 107 ? 1.044 1.735 -11.789 1 98.69 107 LEU B C 1
ATOM 3192 O O . LEU B 1 107 ? -0.121 1.452 -12.086 1 98.69 107 LEU B O 1
ATOM 3196 N N . GLY B 1 108 ? 1.366 2.143 -10.594 1 98.19 108 GLY B N 1
ATOM 3197 C CA . GLY B 1 108 ? 0.378 2.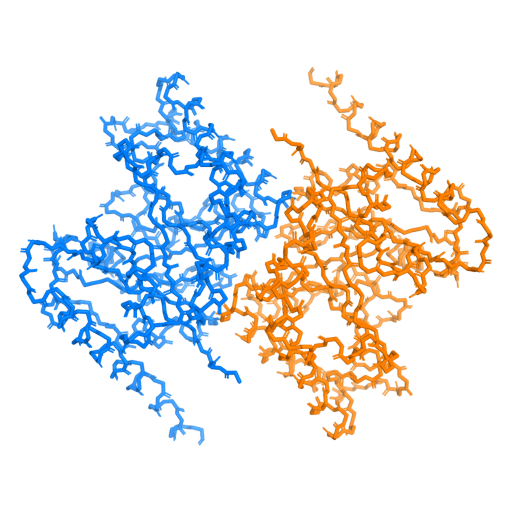234 -9.531 1 98.19 108 GLY B CA 1
ATOM 3198 C C . GLY B 1 108 ? 0.085 0.899 -8.867 1 98.19 108 GLY B C 1
ATOM 3199 O O . GLY B 1 108 ? -0.978 0.715 -8.273 1 98.19 108 GLY B O 1
ATOM 3200 N N . ILE B 1 109 ? 1.005 -0.062 -9.039 1 98.81 109 ILE B N 1
ATOM 3201 C CA . ILE B 1 109 ? 0.872 -1.376 -8.422 1 98.81 109 ILE B CA 1
ATOM 3202 C C . ILE B 1 109 ? 1.044 -1.254 -6.906 1 98.81 109 ILE B C 1
ATOM 3204 O O . ILE B 1 109 ? 1.938 -0.549 -6.434 1 98.81 109 ILE B O 1
ATOM 3208 N N . LYS B 1 110 ? 0.17 -1.982 -6.176 1 98.81 110 LYS B N 1
ATOM 3209 C CA . LYS B 1 110 ? 0.121 -1.842 -4.723 1 98.81 110 LYS B CA 1
ATOM 3210 C C . LYS B 1 110 ? 0.956 -2.92 -4.039 1 98.81 110 LYS B C 1
ATOM 3212 O O . LYS B 1 110 ? 1.598 -2.66 -3.018 1 98.81 110 LYS B O 1
ATOM 3217 N N . ILE B 1 111 ? 0.968 -4.102 -4.566 1 98.94 111 ILE B N 1
ATOM 3218 C CA . ILE B 1 111 ? 1.565 -5.258 -3.904 1 98.94 111 ILE B CA 1
ATOM 3219 C C . ILE B 1 111 ? 2.422 -6.039 -4.898 1 98.94 111 ILE B C 1
ATOM 3221 O O . ILE B 1 111 ? 1.992 -6.297 -6.027 1 98.94 111 ILE B O 1
ATOM 3225 N N . ILE B 1 112 ? 3.617 -6.305 -4.512 1 98.94 112 ILE B N 1
ATOM 3226 C CA . ILE B 1 112 ? 4.434 -7.297 -5.199 1 98.94 112 ILE B CA 1
ATOM 3227 C C . ILE B 1 112 ? 4.418 -8.609 -4.422 1 98.94 112 ILE B C 1
ATOM 3229 O O . ILE B 1 112 ? 4.793 -8.648 -3.248 1 98.94 112 ILE B O 1
ATOM 3233 N N . GLN B 1 113 ? 3.906 -9.633 -5.051 1 98.88 113 GLN B N 1
ATOM 3234 C CA . GLN B 1 113 ? 3.947 -10.969 -4.457 1 98.88 113 GLN B CA 1
ATOM 3235 C C . GLN B 1 113 ? 5.316 -11.609 -4.648 1 98.88 113 GLN B C 1
ATOM 3237 O O . GLN B 1 113 ? 5.711 -11.922 -5.773 1 98.88 113 GLN B O 1
ATOM 3242 N N . LEU B 1 114 ? 6 -11.836 -3.559 1 97.88 114 LEU B N 1
ATOM 3243 C CA . LEU B 1 114 ? 7.34 -12.422 -3.551 1 97.88 114 LEU B CA 1
ATOM 3244 C C . LEU B 1 114 ? 7.277 -13.93 -3.379 1 97.88 114 LEU B C 1
ATOM 3246 O O . LEU B 1 114 ? 6.598 -14.43 -2.479 1 97.88 114 LEU B O 1
ATOM 3250 N N . ALA B 1 115 ? 7.98 -14.602 -4.215 1 94.38 115 ALA B N 1
ATOM 3251 C CA . ALA B 1 115 ? 8.055 -16.047 -4.012 1 94.38 115 ALA B CA 1
ATOM 3252 C C . ALA B 1 115 ? 8.867 -16.391 -2.762 1 94.38 115 ALA B C 1
ATOM 3254 O O . ALA B 1 115 ? 10.008 -15.945 -2.619 1 94.38 115 ALA B O 1
ATOM 3255 N N . GLY B 1 116 ? 8.297 -17.141 -1.896 1 95.06 116 GLY B N 1
ATOM 3256 C CA . GLY B 1 116 ? 8.938 -17.516 -0.642 1 95.06 116 GLY B CA 1
ATOM 3257 C C . GLY B 1 116 ? 9.992 -18.594 -0.801 1 95.06 116 GLY B C 1
ATOM 3258 O O . GLY B 1 116 ? 9.852 -19.688 -0.262 1 95.06 116 GLY B O 1
ATOM 3259 N N . TYR B 1 117 ? 11.078 -18.234 -1.555 1 94.25 117 TYR B N 1
ATOM 3260 C CA . TYR B 1 117 ? 12.258 -19.078 -1.733 1 94.25 117 TYR B CA 1
ATOM 3261 C C . TYR B 1 117 ? 13.5 -18.375 -1.195 1 94.25 117 TYR B C 1
ATOM 3263 O O . TYR B 1 117 ? 13.781 -17.219 -1.546 1 94.25 117 TYR B O 1
ATOM 3271 N N . ASP B 1 118 ? 14.242 -19.156 -0.327 1 96.81 118 ASP B N 1
ATOM 3272 C CA . ASP B 1 118 ? 15.602 -18.656 -0.188 1 96.81 118 ASP B CA 1
ATOM 3273 C C . ASP B 1 118 ? 16.438 -18.969 -1.431 1 96.81 118 ASP B C 1
ATOM 3275 O O . ASP B 1 118 ? 17.172 -18.109 -1.92 1 96.81 118 ASP B O 1
ATOM 3279 N N . VAL B 1 119 ? 16.266 -20.172 -1.888 1 97.81 119 VAL B N 1
ATOM 3280 C CA . VAL B 1 119 ? 16.781 -20.656 -3.17 1 97.81 119 VAL B CA 1
ATOM 3281 C C . VAL B 1 119 ? 15.805 -21.688 -3.75 1 97.81 119 VAL B C 1
ATOM 3283 O O . VAL B 1 119 ? 14.93 -22.188 -3.043 1 97.81 119 VAL B O 1
ATOM 3286 N N . TYR B 1 120 ? 15.969 -21.953 -5.086 1 95.81 120 TYR B N 1
ATOM 3287 C CA . TYR B 1 120 ? 15.062 -22.922 -5.695 1 95.81 120 TYR B CA 1
ATOM 3288 C C . TYR B 1 120 ? 15.844 -23.984 -6.461 1 95.81 120 TYR B C 1
ATOM 3290 O O . TYR B 1 120 ? 15.641 -25.188 -6.262 1 95.81 120 TYR B O 1
ATOM 3298 N N . TYR B 1 121 ? 16.75 -23.625 -7.348 1 95.81 121 TYR B N 1
ATOM 3299 C CA . TYR B 1 121 ? 17.469 -24.562 -8.203 1 95.81 121 TYR B CA 1
ATOM 3300 C C . TYR B 1 121 ? 18.734 -25.047 -7.531 1 95.81 121 TYR B C 1
ATOM 3302 O O . TYR B 1 121 ? 19.562 -25.719 -8.156 1 95.81 121 TYR B O 1
ATOM 3310 N N . GLU 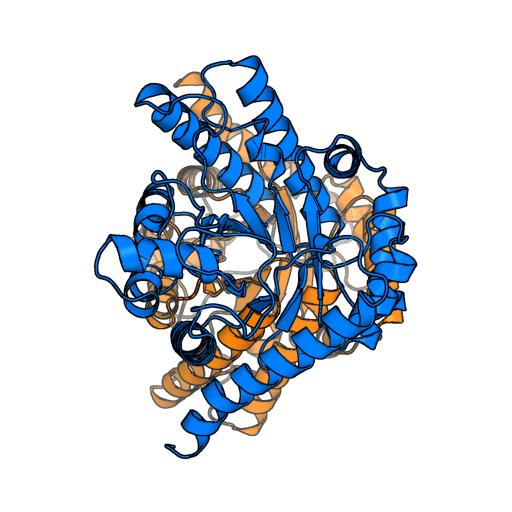B 1 122 ? 19.031 -24.641 -6.355 1 95.06 122 GLU B N 1
ATOM 3311 C CA . GLU B 1 122 ? 20.125 -25.156 -5.531 1 95.06 122 GLU B CA 1
ATOM 3312 C C . GLU B 1 122 ? 19.641 -25.562 -4.145 1 95.06 122 GLU B C 1
ATOM 3314 O O . GLU B 1 122 ? 18.5 -25.25 -3.77 1 95.06 122 GLU B O 1
ATOM 3319 N N . GLU B 1 123 ? 20.5 -26.266 -3.387 1 95.38 123 GLU B N 1
ATOM 3320 C CA . GLU B 1 123 ? 20.094 -26.75 -2.072 1 95.38 123 GLU B CA 1
ATOM 3321 C C . GLU B 1 123 ? 20.188 -25.641 -1.02 1 95.38 123 GLU B C 1
ATOM 3323 O O . GLU B 1 123 ? 21.234 -25 -0.884 1 95.38 123 GLU B O 1
ATOM 3328 N N . GLY B 1 124 ? 19.109 -25.453 -0.327 1 96.38 124 GLY B N 1
ATOM 3329 C CA . GLY B 1 124 ? 19.109 -24.469 0.743 1 96.38 124 GLY B CA 1
ATOM 3330 C C . GLY B 1 124 ? 19.906 -24.891 1.956 1 96.38 124 GLY B C 1
ATOM 3331 O O . GLY B 1 124 ? 20.016 -26.078 2.252 1 96.38 124 GLY B O 1
ATOM 3332 N N . ASN B 1 125 ? 20.5 -23.984 2.639 1 97.19 125 ASN B N 1
ATOM 3333 C CA . ASN B 1 125 ? 21.234 -24.203 3.883 1 97.19 125 ASN B CA 1
ATOM 3334 C C . ASN B 1 125 ? 21.219 -22.953 4.758 1 97.19 125 ASN B C 1
ATOM 3336 O O . ASN B 1 125 ? 20.5 -21.984 4.48 1 97.19 125 ASN B O 1
ATOM 3340 N N . GLU B 1 126 ? 21.969 -23.016 5.801 1 97.75 126 GLU B N 1
ATOM 3341 C CA . GLU B 1 126 ? 21.969 -21.906 6.754 1 97.75 126 GLU B CA 1
ATOM 3342 C C . GLU B 1 126 ? 22.516 -20.625 6.113 1 97.75 126 GLU B C 1
ATOM 3344 O O . GLU B 1 126 ? 22.047 -19.531 6.422 1 97.75 126 GLU B O 1
ATOM 3349 N N . VAL B 1 127 ? 23.438 -20.797 5.234 1 98.38 127 VAL B N 1
ATOM 3350 C CA . VAL B 1 127 ? 24.062 -19.656 4.586 1 98.38 127 VAL B CA 1
ATOM 3351 C C . VAL B 1 127 ? 23.062 -19 3.623 1 98.38 127 VAL B C 1
ATOM 3353 O O . VAL B 1 127 ? 22.938 -17.781 3.59 1 98.38 127 VAL B O 1
ATOM 3356 N N . THR B 1 128 ? 22.344 -19.828 2.814 1 98.5 128 THR B N 1
ATOM 3357 C CA . THR B 1 128 ? 21.359 -19.297 1.896 1 98.5 128 THR B CA 1
ATOM 3358 C C . THR B 1 128 ? 20.25 -18.578 2.66 1 98.5 128 THR B C 1
ATOM 3360 O O . THR B 1 128 ? 19.734 -17.547 2.209 1 98.5 128 THR B O 1
ATOM 3363 N N . ARG B 1 129 ? 19.859 -19.078 3.814 1 98.12 129 ARG B N 1
ATOM 3364 C CA . ARG B 1 129 ? 18.828 -18.453 4.633 1 98.12 129 ARG B CA 1
ATOM 3365 C C . ARG B 1 129 ? 19.312 -17.109 5.184 1 98.12 129 ARG B C 1
ATOM 3367 O O . ARG B 1 129 ? 18.547 -16.141 5.238 1 98.12 129 ARG B O 1
ATOM 3374 N N . LYS B 1 130 ? 20.594 -17.125 5.586 1 98.25 130 LYS B N 1
ATOM 3375 C CA . LYS B 1 130 ? 21.172 -15.875 6.082 1 98.25 130 LYS B CA 1
ATOM 3376 C C . LYS B 1 130 ? 21.203 -14.805 4.988 1 98.25 130 LYS B C 1
ATOM 3378 O O . LYS B 1 130 ? 20.812 -13.664 5.223 1 98.25 130 LYS B O 1
ATOM 3383 N N . HIS B 1 131 ? 21.656 -15.188 3.77 1 98.69 131 HIS B N 1
ATOM 3384 C CA . HIS B 1 131 ? 21.672 -14.266 2.643 1 98.69 131 HIS B CA 1
ATOM 3385 C C . HIS B 1 131 ? 20.266 -13.773 2.309 1 98.69 131 HIS B C 1
ATOM 3387 O O . HIS B 1 131 ? 20.062 -12.586 2.045 1 98.69 131 HIS B O 1
ATOM 3393 N N . PHE B 1 132 ? 19.375 -14.695 2.342 1 98.62 132 PHE B N 1
ATOM 3394 C CA . PHE B 1 132 ? 17.984 -14.359 2.057 1 98.62 132 PHE B CA 1
ATOM 3395 C C . PHE B 1 132 ? 17.484 -13.297 3.021 1 98.62 132 PHE B C 1
ATOM 3397 O O . PHE B 1 132 ? 16.906 -12.289 2.6 1 98.62 132 PHE B O 1
ATOM 3404 N N . LYS B 1 133 ? 17.688 -13.453 4.266 1 98.31 133 LYS B N 1
ATOM 3405 C CA . LYS B 1 133 ? 17.219 -12.531 5.293 1 98.31 133 LYS B CA 1
ATOM 3406 C C . LYS B 1 133 ? 17.844 -11.148 5.113 1 98.31 133 LYS B C 1
ATOM 3408 O O . LYS B 1 133 ? 17.156 -10.133 5.199 1 98.31 133 LYS B O 1
ATOM 3413 N N . GLU B 1 134 ? 19.109 -11.102 4.906 1 98.38 134 GLU B N 1
ATOM 3414 C CA . GLU B 1 134 ? 19.828 -9.844 4.723 1 98.38 134 GLU B CA 1
ATOM 3415 C C . GLU B 1 134 ? 19.297 -9.07 3.52 1 98.38 134 GLU B C 1
ATOM 3417 O O . GLU B 1 134 ? 19.047 -7.867 3.607 1 98.38 134 GLU B O 1
ATOM 3422 N N . ASN B 1 135 ? 19.141 -9.773 2.432 1 98.69 135 ASN B N 1
ATOM 3423 C CA . ASN B 1 135 ? 18.688 -9.125 1.205 1 98.69 135 ASN B CA 1
ATOM 3424 C C . ASN B 1 135 ? 17.203 -8.766 1.271 1 98.69 135 ASN B C 1
ATOM 3426 O O . ASN B 1 135 ? 16.781 -7.762 0.702 1 98.69 135 ASN B O 1
ATOM 3430 N N . LEU B 1 136 ? 16.438 -9.586 2.004 1 98.81 136 LEU B N 1
ATOM 3431 C CA . LEU B 1 136 ? 15.031 -9.273 2.223 1 98.81 136 LEU B CA 1
ATOM 3432 C C . LEU B 1 136 ? 14.875 -7.949 2.965 1 98.81 136 LEU B C 1
ATOM 3434 O O . LEU B 1 136 ? 14.023 -7.133 2.611 1 98.81 136 LEU B O 1
ATOM 3438 N N . LYS B 1 137 ? 15.688 -7.789 3.959 1 98.62 137 LYS B N 1
ATOM 3439 C CA . LYS B 1 137 ? 15.641 -6.535 4.703 1 98.62 137 LYS B CA 1
ATOM 3440 C C . LYS B 1 137 ? 15.883 -5.34 3.785 1 98.62 137 LYS B C 1
ATOM 3442 O O . LYS B 1 137 ? 15.141 -4.359 3.824 1 98.62 137 LYS B O 1
ATOM 3447 N N . LYS B 1 138 ? 16.891 -5.402 2.928 1 98.56 138 LYS B N 1
ATOM 3448 C CA . LYS B 1 138 ? 17.188 -4.344 1.971 1 98.56 138 LYS B CA 1
ATOM 3449 C C . LYS B 1 138 ? 16.016 -4.121 1.012 1 98.56 138 LYS B C 1
ATOM 3451 O O . LYS B 1 138 ? 15.68 -2.98 0.694 1 98.56 138 LYS B O 1
ATOM 3456 N N . ALA B 1 139 ? 15.438 -5.199 0.572 1 98.81 139 ALA B N 1
ATOM 3457 C CA . ALA B 1 139 ? 14.297 -5.125 -0.341 1 98.81 139 ALA B CA 1
ATOM 3458 C C . ALA B 1 139 ? 13.125 -4.398 0.304 1 98.81 139 ALA B C 1
ATOM 3460 O O . ALA B 1 139 ? 12.469 -3.57 -0.338 1 98.81 139 ALA B O 1
ATOM 3461 N N . VAL B 1 140 ? 12.867 -4.723 1.541 1 98.88 140 VAL B N 1
ATOM 3462 C CA . VAL B 1 140 ? 11.758 -4.117 2.268 1 98.88 140 VAL B CA 1
ATOM 3463 C C . VAL B 1 140 ? 12 -2.621 2.438 1 98.88 140 VAL B C 1
ATOM 3465 O O . VAL B 1 140 ? 11.07 -1.816 2.324 1 98.88 140 VAL B O 1
ATOM 3468 N N . GLU B 1 141 ? 13.234 -2.248 2.682 1 98.62 141 GLU B N 1
ATOM 3469 C CA . GLU B 1 141 ? 13.586 -0.835 2.793 1 98.62 141 GLU B CA 1
ATOM 3470 C C . GLU B 1 141 ? 13.375 -0.107 1.468 1 98.62 141 GLU B C 1
ATOM 3472 O O . GLU B 1 141 ? 12.859 1.014 1.444 1 98.62 141 GLU B O 1
ATOM 3477 N N . MET B 1 142 ? 13.742 -0.763 0.355 1 98.62 142 MET B N 1
ATOM 3478 C CA . MET B 1 142 ? 13.484 -0.196 -0.965 1 98.62 142 MET B CA 1
ATOM 3479 C C . MET B 1 142 ? 11.984 -0.007 -1.192 1 98.62 142 MET B C 1
ATOM 3481 O O . MET B 1 142 ? 11.555 1.042 -1.673 1 98.62 142 MET B O 1
ATOM 3485 N N . ALA B 1 143 ? 11.25 -1.025 -0.845 1 98.81 143 ALA B N 1
ATOM 3486 C CA . ALA B 1 143 ? 9.797 -0.991 -1.021 1 98.81 143 ALA B CA 1
ATOM 3487 C C . ALA B 1 143 ? 9.172 0.111 -0.173 1 98.81 143 ALA B C 1
ATOM 3489 O O . ALA B 1 143 ? 8.242 0.792 -0.617 1 98.81 143 ALA B O 1
ATOM 3490 N N . ALA B 1 144 ? 9.656 0.296 0.995 1 98.75 144 ALA B N 1
ATOM 3491 C CA . ALA B 1 144 ? 9.156 1.316 1.913 1 98.75 144 ALA B CA 1
ATOM 3492 C C . ALA B 1 144 ? 9.281 2.711 1.306 1 98.75 144 ALA B C 1
ATOM 3494 O O . ALA B 1 144 ? 8.391 3.545 1.454 1 98.75 144 ALA B O 1
ATOM 3495 N N . SER B 1 145 ? 10.375 2.965 0.599 1 98.5 145 SER B N 1
ATOM 3496 C CA . SER B 1 145 ? 10.602 4.285 0.019 1 98.5 145 SER B CA 1
ATOM 3497 C C . SER B 1 145 ? 9.562 4.598 -1.053 1 98.5 145 SER B C 1
ATOM 3499 O O . SER B 1 145 ? 9.273 5.766 -1.318 1 98.5 145 SER B O 1
ATOM 3501 N N . LYS B 1 146 ? 8.93 3.525 -1.643 1 98.5 146 LYS B N 1
ATOM 3502 C CA . LYS B 1 146 ? 7.973 3.73 -2.725 1 98.5 146 LYS B CA 1
ATOM 3503 C C . LYS B 1 146 ? 6.547 3.43 -2.262 1 98.5 146 LYS B C 1
ATOM 3505 O O . LYS B 1 146 ? 5.594 3.607 -3.021 1 98.5 146 LYS B O 1
ATOM 3510 N N . GLY B 1 147 ? 6.418 3.002 -1.034 1 98.5 147 GLY B N 1
ATOM 3511 C CA . GLY B 1 147 ? 5.105 2.67 -0.507 1 98.5 147 GLY B CA 1
ATOM 3512 C C . GLY B 1 147 ? 4.5 1.434 -1.146 1 98.5 147 GLY B C 1
ATOM 3513 O O . GLY B 1 147 ? 3.281 1.344 -1.306 1 98.5 147 GLY B O 1
ATOM 3514 N N . VAL B 1 148 ? 5.301 0.522 -1.609 1 98.81 148 VAL B N 1
ATOM 3515 C CA . VAL B 1 148 ? 4.848 -0.725 -2.217 1 98.81 148 VAL B CA 1
ATOM 3516 C C . VAL B 1 148 ? 4.945 -1.86 -1.2 1 98.81 148 VAL B C 1
ATOM 3518 O O . VAL B 1 148 ? 5.961 -2.002 -0.514 1 98.81 148 VAL B O 1
ATOM 3521 N N . ILE B 1 149 ? 3.916 -2.643 -1.052 1 98.94 149 ILE B N 1
ATOM 3522 C CA . ILE B 1 149 ? 3.924 -3.773 -0.131 1 98.94 149 ILE B CA 1
ATOM 3523 C C . ILE B 1 149 ? 4.562 -4.984 -0.809 1 98.94 149 ILE B C 1
ATOM 3525 O O . ILE B 1 149 ? 4.188 -5.348 -1.927 1 98.94 149 ILE B O 1
ATOM 3529 N N . LEU B 1 150 ? 5.621 -5.5 -0.209 1 98.94 150 LEU B N 1
ATOM 3530 C CA . LEU B 1 150 ? 6.078 -6.844 -0.537 1 98.94 150 LEU B CA 1
ATOM 3531 C C . LEU B 1 150 ? 5.336 -7.887 0.29 1 98.94 150 LEU B C 1
ATOM 3533 O O . LEU B 1 150 ? 5.215 -7.75 1.509 1 98.94 150 LEU B O 1
ATOM 3537 N N . ALA B 1 151 ? 4.75 -8.898 -0.358 1 98.94 151 ALA B N 1
ATOM 3538 C CA . ALA B 1 151 ? 3.99 -9.906 0.371 1 98.94 151 ALA B CA 1
ATOM 3539 C C . ALA B 1 151 ? 4.391 -11.312 -0.063 1 98.94 151 ALA B C 1
ATOM 3541 O O . ALA B 1 151 ? 4.414 -11.617 -1.258 1 98.94 151 ALA B O 1
ATOM 3542 N N . PHE B 1 152 ? 4.633 -12.195 0.863 1 98.81 152 PHE B N 1
ATOM 3543 C CA . PHE B 1 152 ? 5.137 -13.539 0.584 1 98.81 152 PHE B CA 1
ATOM 3544 C C . PHE B 1 152 ? 4.039 -14.414 -0.004 1 98.81 152 PHE B C 1
ATOM 3546 O O . PHE B 1 152 ? 2.957 -14.531 0.573 1 98.81 152 PHE B O 1
ATOM 3553 N N . GLU B 1 153 ? 4.379 -14.992 -1.094 1 98.75 153 GLU B N 1
ATOM 3554 C CA . GLU B 1 153 ? 3.607 -16.141 -1.559 1 98.75 153 GLU B CA 1
ATOM 3555 C C . GLU B 1 153 ? 4.047 -17.422 -0.856 1 98.75 153 GLU B C 1
ATOM 3557 O O . GLU B 1 153 ? 5.234 -17.734 -0.823 1 98.75 153 GLU B O 1
ATOM 3562 N N . THR B 1 154 ? 3.162 -18.109 -0.239 1 98.12 154 THR B N 1
ATOM 3563 C CA . THR B 1 154 ? 3.473 -19.453 0.226 1 98.12 154 THR B CA 1
ATOM 3564 C C . THR B 1 154 ? 3.732 -20.391 -0.953 1 98.12 154 THR B C 1
ATOM 3566 O O . THR B 1 154 ? 2.951 -20.422 -1.904 1 98.12 154 THR B O 1
ATOM 3569 N N . MET B 1 155 ? 4.828 -21.078 -0.879 1 96 155 MET B N 1
ATOM 3570 C CA . MET B 1 155 ? 5.301 -21.844 -2.033 1 96 155 MET B CA 1
ATOM 3571 C C . MET B 1 155 ? 5.121 -23.344 -1.81 1 96 155 MET B C 1
ATOM 3573 O O . MET B 1 155 ? 4.516 -23.75 -0.821 1 96 155 MET B O 1
ATOM 3577 N N . GLU B 1 156 ? 5.562 -24.156 -2.809 1 93.25 156 GLU B N 1
ATOM 3578 C CA . GLU B 1 156 ? 5.41 -25.609 -2.768 1 93.25 156 GLU B CA 1
ATOM 3579 C C . GLU B 1 156 ? 6.586 -26.266 -2.049 1 93.25 156 GLU B C 1
ATOM 3581 O O . GLU B 1 156 ? 6.598 -27.469 -1.845 1 93.25 156 GLU B O 1
ATOM 3586 N N . THR B 1 157 ? 7.59 -25.453 -1.671 1 92.38 157 THR B N 1
ATOM 3587 C CA . THR B 1 157 ? 8.766 -26 -1.008 1 92.38 157 THR B CA 1
ATOM 3588 C C . THR B 1 157 ? 8.656 -25.844 0.506 1 92.38 157 THR B C 1
ATOM 3590 O O . THR B 1 157 ? 7.93 -24.984 0.996 1 92.38 157 THR B O 1
ATOM 3593 N N . GLU B 1 158 ? 9.453 -26.578 1.204 1 93.38 158 GLU B N 1
ATOM 3594 C CA . GLU B 1 158 ? 9.406 -26.656 2.662 1 93.38 158 GLU B CA 1
ATOM 3595 C C . GLU B 1 158 ? 9.82 -25.328 3.291 1 93.38 158 GLU B C 1
ATOM 3597 O O . GLU B 1 158 ? 9.367 -24.984 4.391 1 93.38 158 GLU B O 1
ATOM 3602 N N . PHE B 1 159 ? 10.57 -24.594 2.662 1 96.5 159 PHE B N 1
ATOM 3603 C CA . PHE B 1 159 ? 11.133 -23.375 3.215 1 96.5 159 PHE B CA 1
ATOM 3604 C C . PHE B 1 159 ? 10.023 -22.422 3.654 1 96.5 159 PHE B C 1
ATOM 3606 O O . PHE B 1 159 ? 10.07 -21.859 4.758 1 96.5 159 PHE B O 1
ATOM 3613 N N . MET B 1 160 ? 8.984 -22.203 2.803 1 97.88 160 MET B N 1
ATOM 3614 C CA . MET B 1 160 ? 7.895 -21.281 3.084 1 97.88 160 MET B CA 1
ATOM 3615 C C . MET B 1 160 ? 6.602 -21.734 2.414 1 97.88 160 MET B C 1
ATOM 3617 O O . MET B 1 160 ? 6.066 -21.047 1.547 1 97.88 160 MET B O 1
ATOM 3621 N N . ASN B 1 161 ? 6.098 -22.891 2.879 1 97.12 161 ASN B N 1
ATOM 3622 C CA . ASN B 1 161 ? 4.906 -23.469 2.264 1 97.12 161 ASN B CA 1
ATOM 3623 C C . ASN B 1 161 ? 3.662 -23.219 3.111 1 97.12 161 ASN B C 1
ATOM 3625 O O . ASN B 1 161 ? 2.562 -23.641 2.746 1 97.12 161 ASN B O 1
ATOM 3629 N N . THR B 1 162 ? 3.809 -22.531 4.223 1 98 162 THR B N 1
ATOM 3630 C CA . THR B 1 162 ? 2.672 -22.172 5.066 1 98 162 THR B CA 1
ATOM 3631 C C . THR B 1 162 ? 2.723 -20.703 5.453 1 98 162 THR B C 1
ATOM 3633 O O . THR B 1 162 ? 3.783 -20.078 5.395 1 98 162 THR B O 1
ATOM 3636 N N . VAL B 1 163 ? 1.562 -20.172 5.855 1 98.44 163 VAL B N 1
ATOM 3637 C CA . VAL B 1 163 ? 1.456 -18.812 6.344 1 98.44 163 VAL B CA 1
ATOM 3638 C C . VAL B 1 163 ? 2.273 -18.656 7.625 1 98.44 163 VAL B C 1
ATOM 3640 O O . VAL B 1 163 ? 2.965 -17.641 7.809 1 98.44 163 VAL B O 1
ATOM 3643 N N . GLY B 1 164 ? 2.225 -19.688 8.438 1 97.88 164 GLY B N 1
ATOM 3644 C CA . GLY B 1 164 ? 2.994 -19.656 9.672 1 97.88 164 GLY B CA 1
ATOM 3645 C C . GLY B 1 164 ? 4.48 -19.469 9.445 1 97.88 164 GLY B C 1
ATOM 3646 O O . GLY B 1 164 ? 5.121 -18.672 10.141 1 97.88 164 GLY B O 1
ATOM 3647 N N . LYS B 1 165 ? 5.02 -20.203 8.5 1 97.88 165 LYS B N 1
ATOM 3648 C CA . LYS B 1 165 ? 6.441 -20.078 8.18 1 97.88 165 LYS B CA 1
ATOM 3649 C C . LYS B 1 165 ? 6.766 -18.688 7.641 1 97.88 165 LYS B C 1
ATOM 3651 O O . LYS B 1 165 ? 7.789 -18.094 7.996 1 97.88 165 LYS B O 1
ATOM 3656 N N . ALA B 1 166 ? 5.914 -18.156 6.781 1 98.5 166 ALA B N 1
ATOM 3657 C CA . ALA B 1 166 ? 6.105 -16.812 6.238 1 98.5 166 ALA B CA 1
ATOM 3658 C C . ALA B 1 166 ? 6.109 -15.766 7.352 1 98.5 166 ALA B C 1
ATOM 3660 O O . ALA B 1 166 ? 6.891 -14.812 7.32 1 98.5 166 ALA B O 1
ATOM 3661 N N . MET B 1 167 ? 5.281 -15.992 8.375 1 98.5 167 MET B N 1
ATOM 3662 C CA . MET B 1 167 ? 5.117 -15.039 9.469 1 98.5 167 MET B CA 1
ATOM 3663 C C . MET B 1 167 ? 6.406 -14.898 10.273 1 98.5 167 MET B C 1
ATOM 3665 O O . MET B 1 167 ? 6.664 -13.852 10.867 1 98.5 167 MET B O 1
ATOM 3669 N N . THR B 1 168 ? 7.254 -15.914 10.234 1 98.31 168 THR B N 1
ATOM 3670 C CA . THR B 1 168 ? 8.531 -15.82 10.938 1 98.31 168 THR B CA 1
ATOM 3671 C C . THR B 1 168 ? 9.367 -14.672 10.391 1 98.31 168 THR B C 1
ATOM 3673 O O . THR B 1 168 ? 9.938 -13.891 11.156 1 98.31 168 THR B O 1
ATOM 3676 N N . PHE B 1 169 ? 9.375 -14.531 9.102 1 98.38 169 PHE B N 1
ATOM 3677 C CA . PHE B 1 169 ? 10.148 -13.477 8.453 1 98.38 169 PHE B CA 1
ATOM 3678 C C . PHE B 1 169 ? 9.453 -12.133 8.609 1 98.38 169 PHE B C 1
ATOM 3680 O O . PHE B 1 169 ? 10.109 -11.109 8.812 1 98.38 169 PHE B O 1
ATOM 3687 N N . VAL B 1 170 ? 8.117 -12.117 8.492 1 98.69 170 VAL B N 1
ATOM 3688 C CA . VAL B 1 170 ? 7.344 -10.891 8.617 1 98.69 170 VAL B CA 1
ATOM 3689 C C . VAL B 1 170 ? 7.559 -10.281 10 1 98.69 170 VAL B C 1
ATOM 3691 O O . VAL B 1 170 ? 7.773 -9.07 10.133 1 98.69 170 VAL B O 1
ATOM 3694 N N . LYS B 1 171 ? 7.535 -11.133 11.016 1 98.31 171 LYS B N 1
ATOM 3695 C CA . LYS B 1 171 ? 7.727 -10.664 12.391 1 98.31 171 LYS B CA 1
ATOM 3696 C C . LYS B 1 171 ? 9.148 -10.164 12.609 1 98.31 171 LYS B C 1
ATOM 3698 O O . LYS B 1 171 ? 9.367 -9.172 13.305 1 98.31 171 LYS B O 1
ATOM 3703 N N . GLU B 1 172 ? 10.078 -10.852 12.023 1 98.06 172 GLU B N 1
ATOM 3704 C CA . GLU B 1 172 ? 11.484 -10.5 12.203 1 98.06 172 GLU B CA 1
ATOM 3705 C C . GLU B 1 172 ? 11.789 -9.133 11.586 1 98.06 172 GLU B C 1
ATOM 3707 O O . GLU B 1 172 ? 12.453 -8.305 12.211 1 98.06 172 GLU B O 1
ATOM 3712 N N . ILE B 1 173 ? 11.359 -8.938 10.367 1 98.38 173 ILE B N 1
ATOM 3713 C CA . ILE B 1 173 ? 11.625 -7.68 9.68 1 98.38 173 ILE B CA 1
ATOM 3714 C C . ILE B 1 173 ? 10.789 -6.562 10.297 1 98.38 173 ILE B C 1
ATOM 3716 O O . ILE B 1 173 ? 11.25 -5.43 10.422 1 98.38 173 ILE B O 1
ATOM 3720 N N . ASN B 1 174 ? 9.523 -6.836 10.672 1 98.38 174 ASN B N 1
ATOM 3721 C CA . ASN B 1 174 ? 8.633 -5.949 11.406 1 98.38 174 ASN B CA 1
ATOM 3722 C C . ASN B 1 174 ? 8.453 -4.609 10.695 1 98.38 174 ASN B C 1
ATOM 3724 O O . ASN B 1 174 ? 8.758 -3.557 11.258 1 98.38 174 ASN B O 1
ATOM 3728 N N . SER B 1 175 ? 7.93 -4.625 9.5 1 98.81 175 SER B N 1
ATOM 3729 C CA . SER B 1 175 ? 7.691 -3.469 8.641 1 98.81 175 SER B CA 1
ATOM 3730 C C . SER B 1 175 ? 6.27 -3.467 8.094 1 98.81 175 SER B C 1
ATOM 3732 O O . SER B 1 175 ? 5.723 -4.523 7.762 1 98.81 175 SER B O 1
ATOM 3734 N N . PRO B 1 176 ? 5.688 -2.234 7.977 1 98.75 176 PRO B N 1
ATOM 3735 C CA . PRO B 1 176 ? 4.383 -2.174 7.316 1 98.75 176 PRO B CA 1
ATOM 3736 C C . PRO B 1 176 ? 4.438 -2.637 5.863 1 98.75 176 PRO B C 1
ATOM 3738 O O . PRO B 1 176 ? 3.393 -2.855 5.242 1 98.75 176 PRO B O 1
ATOM 3741 N N . TYR B 1 177 ? 5.629 -2.846 5.309 1 98.94 177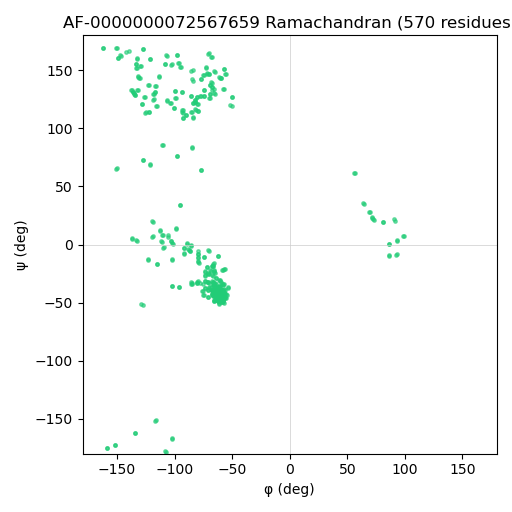 TYR B N 1
ATOM 3742 C CA . TYR B 1 177 ? 5.758 -3.064 3.873 1 98.94 177 TYR B CA 1
ATOM 3743 C C . TYR B 1 177 ? 6.215 -4.488 3.578 1 98.94 177 TYR B C 1
ATOM 3745 O O . TYR B 1 177 ? 6.633 -4.793 2.459 1 98.94 177 TYR B O 1
ATOM 3753 N N . LEU B 1 178 ? 6.195 -5.355 4.547 1 98.94 178 LEU B N 1
ATOM 3754 C CA . LEU B 1 178 ? 6.367 -6.793 4.355 1 98.94 178 LEU B CA 1
ATOM 3755 C C . LEU B 1 178 ? 5.199 -7.562 4.961 1 98.94 178 LEU B C 1
ATOM 3757 O O . LEU B 1 178 ? 4.98 -7.52 6.172 1 98.94 178 LEU B O 1
ATOM 3761 N N . GLN B 1 179 ? 4.43 -8.195 4.129 1 98.94 179 GLN B N 1
ATOM 3762 C CA . GLN B 1 179 ? 3.215 -8.898 4.535 1 98.94 179 GLN B CA 1
ATOM 3763 C C . GLN B 1 179 ? 3.141 -10.281 3.895 1 98.94 179 GLN B C 1
ATOM 3765 O O . GLN B 1 179 ? 4.172 -10.891 3.598 1 98.94 179 GLN B O 1
ATOM 3770 N N . ILE B 1 180 ? 1.945 -10.867 3.883 1 98.94 180 ILE B N 1
ATOM 3771 C CA . ILE B 1 180 ? 1.752 -12.203 3.33 1 98.94 180 ILE B CA 1
ATOM 3772 C C . ILE B 1 180 ? 0.699 -12.156 2.225 1 98.94 180 ILE B C 1
ATOM 3774 O O . ILE B 1 180 ? -0.291 -11.43 2.332 1 98.94 180 ILE B O 1
ATOM 3778 N N . TYR B 1 181 ? 0.928 -12.82 1.15 1 98.94 181 TYR B N 1
ATOM 3779 C CA . TYR B 1 181 ? 0.053 -13.047 0.007 1 98.94 181 TYR B CA 1
ATOM 3780 C C . TYR B 1 181 ? -0.053 -14.531 -0.31 1 98.94 181 TYR B C 1
ATOM 3782 O O . TYR B 1 181 ? 0.48 -15 -1.319 1 98.94 181 TYR B O 1
ATOM 3790 N N . PRO B 1 182 ? -0.791 -15.25 0.584 1 98.81 182 PRO B N 1
ATOM 3791 C CA . PRO B 1 182 ? -0.756 -16.719 0.505 1 98.81 182 PRO B CA 1
ATOM 3792 C C . PRO B 1 182 ? -1.463 -17.25 -0.736 1 98.81 182 PRO B C 1
ATOM 3794 O O . PRO B 1 182 ? -2.441 -16.656 -1.202 1 98.81 182 PRO B O 1
ATOM 3797 N N . ASP B 1 183 ? -0.946 -18.328 -1.227 1 98.62 183 ASP B N 1
ATOM 3798 C CA . ASP B 1 183 ? -1.595 -19.172 -2.23 1 98.62 183 ASP B CA 1
ATOM 3799 C C . ASP B 1 183 ? -2.383 -20.297 -1.576 1 98.62 183 ASP B C 1
ATOM 3801 O O . ASP B 1 183 ? -1.796 -21.219 -1.009 1 98.62 183 ASP B O 1
ATOM 3805 N N . CYS B 1 184 ? -3.648 -20.266 -1.697 1 98.38 184 CYS B N 1
ATOM 3806 C CA . CYS B 1 184 ? -4.484 -21.203 -0.944 1 98.38 184 CYS B CA 1
ATOM 3807 C C . CYS B 1 184 ? -4.254 -22.625 -1.404 1 98.38 184 CYS B C 1
ATOM 3809 O O . CYS B 1 184 ? -4.383 -23.562 -0.615 1 98.38 184 CYS B O 1
ATOM 3811 N N . GLY B 1 185 ? -3.98 -22.797 -2.711 1 98 185 GLY B N 1
ATOM 3812 C CA . GLY B 1 185 ? -3.664 -24.141 -3.189 1 98 185 GLY B CA 1
ATOM 3813 C C . GLY B 1 185 ? -2.406 -24.703 -2.564 1 98 185 GLY B C 1
ATOM 3814 O O . GLY B 1 185 ? -2.4 -25.859 -2.117 1 98 185 GLY B O 1
ATOM 3815 N N . ASN B 1 186 ? -1.327 -23.906 -2.531 1 97.5 186 ASN B N 1
ATOM 3816 C CA . ASN B 1 186 ? -0.082 -24.328 -1.904 1 97.5 186 ASN B CA 1
ATOM 3817 C C . ASN B 1 186 ? -0.27 -24.609 -0.414 1 97.5 186 ASN B C 1
ATOM 3819 O O . ASN B 1 186 ? 0.235 -25.594 0.11 1 97.5 186 ASN B O 1
ATOM 3823 N N . VAL B 1 187 ? -1.01 -23.781 0.248 1 98.06 187 VAL B N 1
ATOM 3824 C CA . VAL B 1 187 ? -1.273 -23.953 1.674 1 98.06 187 VAL B CA 1
ATOM 3825 C C . VAL B 1 187 ? -2.078 -25.234 1.907 1 98.06 187 VAL B C 1
ATOM 3827 O O . VAL B 1 187 ? -1.842 -25.953 2.879 1 98.06 187 VAL B O 1
ATOM 3830 N N . THR B 1 188 ? -3.055 -25.516 1.012 1 97.44 188 THR B N 1
ATOM 3831 C CA . THR B 1 188 ? -3.867 -26.719 1.136 1 97.44 188 THR B CA 1
ATOM 3832 C C . THR B 1 188 ? -2.992 -27.969 1.087 1 97.44 188 THR B C 1
ATOM 3834 O O . THR B 1 188 ? -3.133 -28.859 1.923 1 97.44 188 THR B O 1
ATOM 3837 N N . ASN B 1 189 ? -2.102 -28.016 0.132 1 95.94 189 ASN B N 1
ATOM 3838 C CA . ASN B 1 189 ? -1.179 -29.141 0.045 1 95.94 189 ASN B CA 1
ATOM 3839 C C . ASN B 1 189 ? -0.284 -29.219 1.278 1 95.94 189 ASN B C 1
ATOM 3841 O O . ASN B 1 189 ? -0.07 -30.312 1.818 1 95.94 189 ASN B O 1
ATOM 3845 N N . ALA B 1 190 ? 0.244 -28.109 1.789 1 95.19 190 ALA B N 1
ATOM 3846 C CA . ALA B 1 190 ? 1.11 -28.078 2.965 1 95.19 190 ALA B CA 1
ATOM 3847 C C . ALA B 1 190 ? 0.35 -28.516 4.219 1 95.19 190 ALA B C 1
ATOM 3849 O O . ALA B 1 190 ? 0.863 -29.281 5.031 1 95.19 190 ALA B O 1
ATOM 3850 N N . ALA B 1 191 ? -0.82 -27.938 4.375 1 90.62 191 ALA B N 1
ATOM 3851 C CA . ALA B 1 191 ? -1.644 -28.234 5.539 1 90.62 191 ALA B CA 1
ATOM 3852 C C . ALA B 1 191 ? -1.921 -29.734 5.633 1 90.62 191 ALA B C 1
ATOM 3854 O O . ALA B 1 191 ? -1.888 -30.312 6.723 1 90.62 191 ALA B O 1
ATOM 3855 N N . LEU B 1 192 ? -2.213 -30.359 4.547 1 87.62 192 LEU B N 1
ATOM 3856 C CA . LEU B 1 192 ? -2.428 -31.797 4.488 1 87.62 192 LEU B CA 1
ATOM 3857 C C . LEU B 1 192 ? -1.221 -32.562 5.031 1 87.62 192 LEU B C 1
ATOM 3859 O O . LEU B 1 192 ? -1.374 -33.531 5.77 1 87.62 192 LEU B O 1
ATOM 3863 N N . GLU B 1 193 ? -0.091 -32.094 4.734 1 89.5 193 GLU B N 1
ATOM 3864 C CA . GLU B 1 193 ? 1.152 -32.719 5.145 1 89.5 193 GLU B CA 1
ATOM 3865 C C . GLU B 1 193 ? 1.382 -32.594 6.648 1 89.5 193 GLU B C 1
ATOM 3867 O O . GLU B 1 193 ? 1.95 -33.469 7.285 1 89.5 193 GLU B O 1
ATOM 3872 N N . TYR B 1 194 ? 0.904 -31.453 7.23 1 92.19 194 TYR B N 1
ATOM 3873 C CA . TYR B 1 194 ? 1.229 -31.141 8.617 1 92.19 194 TYR B CA 1
ATOM 3874 C C . TYR B 1 194 ? 0.052 -31.438 9.539 1 92.19 194 TYR B C 1
ATOM 3876 O O . TYR B 1 194 ? 0.1 -31.156 10.734 1 92.19 194 TYR B O 1
ATOM 3884 N N . GLY B 1 195 ? -1.004 -31.969 8.992 1 89.75 195 GLY B N 1
ATOM 3885 C CA . GLY B 1 195 ? -2.174 -32.281 9.797 1 89.75 195 GLY B CA 1
ATOM 3886 C C . GLY B 1 195 ? -2.949 -31.062 10.242 1 89.75 195 GLY B C 1
ATOM 3887 O O . GLY B 1 195 ? -3.58 -31.078 11.297 1 89.75 195 GLY B O 1
ATOM 3888 N N . LEU B 1 196 ? -2.809 -29.953 9.562 1 91.94 196 LEU B N 1
ATOM 3889 C CA . LEU B 1 196 ? -3.545 -28.719 9.797 1 91.94 196 LEU B CA 1
ATOM 3890 C C . LEU B 1 196 ? -4.566 -28.484 8.688 1 91.94 196 LEU B C 1
ATOM 3892 O O . LEU B 1 196 ? -4.582 -29.203 7.688 1 91.94 196 LEU B O 1
ATOM 3896 N N . THR B 1 197 ? -5.48 -27.625 8.977 1 95.38 197 THR B N 1
ATOM 3897 C CA . THR B 1 197 ? -6.34 -27.141 7.906 1 95.38 197 THR B CA 1
ATOM 3898 C C . THR B 1 197 ? -5.797 -25.828 7.336 1 95.38 197 THR B C 1
ATOM 3900 O O . THR B 1 197 ? -5.078 -25.094 8.023 1 95.38 197 THR B O 1
ATOM 3903 N N . PRO B 1 198 ? -6.086 -25.562 6.109 1 97.12 198 PRO B N 1
ATOM 3904 C CA . PRO B 1 198 ? -5.684 -24.266 5.559 1 97.12 198 PRO B CA 1
ATOM 3905 C C . PRO B 1 198 ? -6.168 -23.094 6.402 1 97.12 198 PRO B C 1
ATOM 3907 O O . PRO B 1 198 ? -5.438 -22.109 6.586 1 97.12 198 PRO B O 1
ATOM 3910 N N . SER B 1 199 ? -7.379 -23.219 6.953 1 97.44 199 SER B N 1
ATOM 3911 C CA . SER B 1 199 ? -7.945 -22.156 7.777 1 97.44 199 SER B CA 1
ATOM 3912 C C . SER B 1 199 ? -7.094 -21.906 9.023 1 97.44 199 SER B C 1
ATOM 3914 O O . SER B 1 199 ? -6.875 -20.75 9.406 1 97.44 199 SER B O 1
ATOM 3916 N N . GLU B 1 200 ? -6.648 -22.969 9.633 1 97.5 200 GLU B N 1
ATOM 3917 C CA . GLU B 1 200 ? -5.777 -22.859 10.797 1 97.5 200 GLU B CA 1
ATOM 3918 C C . GLU B 1 200 ? -4.469 -22.156 10.438 1 97.5 200 GLU B C 1
ATOM 3920 O O . GLU B 1 200 ? -3.971 -21.328 11.195 1 97.5 200 GLU B O 1
ATOM 3925 N N . ASP B 1 201 ? -3.949 -22.562 9.289 1 98.06 201 ASP B N 1
ATOM 3926 C CA . ASP B 1 201 ? -2.709 -21.922 8.852 1 98.06 201 ASP B CA 1
ATOM 3927 C C . ASP B 1 201 ? -2.93 -20.453 8.547 1 98.06 201 ASP B C 1
ATOM 3929 O O . ASP B 1 201 ? -2.129 -19.594 8.945 1 98.06 201 ASP B O 1
ATOM 3933 N N . PHE B 1 202 ? -4.031 -20.078 7.883 1 98.69 202 PHE B N 1
ATOM 3934 C CA . PHE B 1 202 ? -4.367 -18.688 7.578 1 98.69 202 PHE B CA 1
ATOM 3935 C C . PHE B 1 202 ? -4.473 -17.859 8.859 1 98.69 202 PHE B C 1
ATOM 3937 O O . PHE B 1 202 ? -4.09 -16.703 8.883 1 98.69 202 PHE B O 1
ATOM 3944 N N . GLU B 1 203 ? -4.949 -18.5 9.914 1 98.38 203 GLU B N 1
ATOM 3945 C CA . GLU B 1 203 ? -5.109 -17.797 11.188 1 98.38 203 GLU B CA 1
ATOM 3946 C C . GLU B 1 203 ? -3.77 -17.281 11.695 1 98.38 203 GLU B C 1
ATOM 3948 O O . GLU B 1 203 ? -3.713 -16.219 12.336 1 98.38 203 GLU B O 1
ATOM 3953 N N . SER B 1 204 ? -2.744 -17.969 11.383 1 97.94 204 SER B N 1
ATOM 3954 C CA . SER B 1 204 ? -1.421 -17.562 11.844 1 97.94 204 SER B CA 1
ATOM 3955 C C . SER B 1 204 ? -0.983 -16.25 11.203 1 97.94 204 SER B C 1
ATOM 3957 O O . SER B 1 204 ? -0.047 -15.609 11.68 1 97.94 204 SER B O 1
ATOM 3959 N N . GLY B 1 205 ? -1.596 -15.852 10.102 1 98.62 205 GLY B N 1
ATOM 3960 C CA . GLY B 1 205 ? -1.264 -14.617 9.414 1 98.62 205 GLY B CA 1
ATOM 3961 C C . GLY B 1 205 ? -2.199 -13.469 9.75 1 98.62 205 GLY B C 1
ATOM 3962 O O . GLY B 1 205 ? -2.219 -12.453 9.055 1 98.62 205 GLY B O 1
ATOM 3963 N N . LYS B 1 206 ? -3.018 -13.656 10.859 1 98.69 206 LYS B N 1
ATOM 3964 C CA . LYS B 1 206 ? -3.971 -12.625 11.258 1 98.69 206 LYS B CA 1
ATOM 3965 C C . LYS B 1 206 ? -3.295 -11.258 11.344 1 98.69 206 LYS B C 1
ATOM 3967 O O . LYS B 1 206 ? -2.246 -11.117 11.977 1 98.69 206 LYS B O 1
ATOM 3972 N N . GLY B 1 207 ? -3.887 -10.281 10.641 1 98.62 207 GLY B N 1
ATOM 3973 C CA . GLY B 1 207 ? -3.379 -8.922 10.656 1 98.62 207 GLY B CA 1
ATOM 3974 C C . GLY B 1 207 ? -2.289 -8.672 9.633 1 98.62 207 GLY B C 1
ATOM 3975 O O . GLY B 1 207 ? -1.817 -7.547 9.477 1 98.62 207 GLY B O 1
ATOM 3976 N N . HIS B 1 208 ? -1.911 -9.734 8.797 1 98.88 208 HIS B N 1
ATOM 3977 C CA . HIS B 1 208 ? -0.752 -9.578 7.93 1 98.88 208 HIS B CA 1
ATOM 3978 C C . HIS B 1 208 ? -1.027 -10.141 6.539 1 98.88 208 HIS B C 1
ATOM 3980 O O . HIS B 1 208 ? -0.123 -10.219 5.703 1 98.88 208 HIS B O 1
ATOM 3986 N N . ILE B 1 209 ? -2.236 -10.586 6.258 1 98.94 209 ILE B N 1
ATOM 3987 C CA . ILE B 1 209 ? -2.551 -11.102 4.934 1 98.94 209 ILE B CA 1
ATOM 3988 C C . ILE B 1 209 ? -3.047 -9.961 4.039 1 98.94 209 ILE B C 1
ATOM 3990 O O . ILE B 1 209 ? -4.145 -9.438 4.242 1 98.94 209 ILE B O 1
ATOM 3994 N N . ALA B 1 210 ? -2.264 -9.609 3.068 1 98.88 210 ALA B N 1
ATOM 3995 C CA . ALA B 1 210 ? -2.547 -8.453 2.219 1 98.88 210 ALA B CA 1
ATOM 3996 C C . ALA B 1 210 ? -3.477 -8.836 1.068 1 98.88 210 ALA B C 1
ATOM 3998 O O . ALA B 1 210 ? -4.266 -8.016 0.601 1 98.88 210 ALA B O 1
ATOM 3999 N N . ALA B 1 211 ? -3.363 -9.992 0.581 1 98.94 211 ALA B N 1
ATOM 4000 C CA . ALA B 1 211 ? -4.141 -10.547 -0.524 1 98.94 211 ALA B CA 1
ATOM 4001 C C . ALA B 1 211 ? -4.051 -12.07 -0.545 1 98.94 211 ALA B C 1
ATOM 4003 O O . ALA B 1 211 ? -3.266 -12.664 0.2 1 98.94 211 ALA B O 1
ATOM 4004 N N . VAL B 1 212 ? -4.887 -12.719 -1.347 1 98.94 212 VAL B N 1
ATOM 4005 C CA . VAL B 1 212 ? -4.887 -14.172 -1.398 1 98.94 212 VAL B CA 1
ATOM 4006 C C . VAL B 1 212 ? -4.969 -14.641 -2.85 1 98.94 212 VAL B C 1
ATOM 4008 O O . VAL B 1 212 ? -5.793 -14.148 -3.621 1 98.94 212 VAL B O 1
ATOM 4011 N N . HIS B 1 213 ? -4.105 -15.547 -3.225 1 98.88 213 HIS B N 1
ATOM 4012 C CA . HIS B 1 213 ? -4.227 -16.297 -4.469 1 98.88 213 HIS B CA 1
ATOM 4013 C C . HIS B 1 213 ? -5.219 -17.453 -4.324 1 98.88 213 HIS B C 1
ATOM 4015 O O . HIS B 1 213 ? -5.047 -18.328 -3.473 1 98.88 213 HIS B O 1
ATOM 4021 N N . LEU B 1 214 ? -6.203 -17.422 -5.121 1 98.81 214 LEU B N 1
ATOM 4022 C CA . LEU B 1 214 ? -7.094 -18.562 -5.266 1 98.81 214 LEU B CA 1
ATOM 4023 C C . LEU B 1 214 ? -6.633 -19.469 -6.402 1 98.81 214 LEU B C 1
ATOM 4025 O O . LEU B 1 214 ? -6.699 -19.078 -7.57 1 98.81 214 LEU B O 1
ATOM 4029 N N . LYS B 1 215 ? -6.164 -20.547 -6.027 1 98.44 215 LYS B N 1
ATOM 4030 C CA . LYS B 1 215 ? -5.57 -21.5 -6.961 1 98.44 215 LYS B CA 1
ATOM 4031 C C . LYS B 1 215 ? -6.004 -22.938 -6.637 1 98.44 215 LYS B C 1
ATOM 4033 O O . LYS B 1 215 ? -6.016 -23.328 -5.473 1 98.44 215 LYS B O 1
ATOM 4038 N N . GLU B 1 216 ? -6.426 -23.719 -7.66 1 98.12 216 GLU B N 1
ATOM 4039 C CA . GLU B 1 216 ? -6.793 -25.109 -7.457 1 98.12 216 GLU B CA 1
ATOM 4040 C C . GLU B 1 216 ? -5.566 -26.016 -7.508 1 98.12 216 GLU B C 1
ATOM 4042 O O . GLU B 1 216 ? -4.621 -25.75 -8.25 1 98.12 216 GLU B O 1
ATOM 4047 N N . THR B 1 217 ? -5.613 -26.969 -6.668 1 97.19 217 THR B N 1
ATOM 4048 C CA . THR B 1 217 ? -4.566 -27.984 -6.645 1 97.19 217 THR B CA 1
ATOM 4049 C C . THR B 1 217 ? -5.156 -29.359 -6.359 1 97.19 217 THR B C 1
ATOM 4051 O O . THR B 1 217 ? -6.34 -29.484 -6.047 1 97.19 217 THR B O 1
ATOM 4054 N N . VAL B 1 218 ? -4.426 -30.391 -6.57 1 95.44 218 VAL B N 1
ATOM 4055 C CA . VAL B 1 218 ? -4.637 -31.734 -6.047 1 95.44 218 VAL B CA 1
ATOM 4056 C C . VAL B 1 218 ? -3.42 -32.188 -5.234 1 95.44 218 VAL B C 1
ATOM 4058 O O . VAL B 1 218 ? -2.357 -31.547 -5.316 1 95.44 218 VAL B O 1
ATOM 4061 N N . PRO B 1 219 ? -3.65 -33.156 -4.391 1 92.44 219 PRO B N 1
ATOM 4062 C CA . PRO B 1 219 ? -2.5 -33.531 -3.578 1 92.44 219 PRO B CA 1
ATOM 4063 C C . PRO B 1 219 ? -1.251 -33.812 -4.414 1 92.44 219 PRO B C 1
ATOM 4065 O O . PRO B 1 219 ? -1.29 -34.625 -5.352 1 92.44 219 PRO B O 1
ATOM 4068 N N . GLY B 1 220 ? -0.228 -33.062 -4.16 1 89.88 220 GLY B N 1
ATOM 4069 C CA . GLY B 1 220 ? 1.064 -33.281 -4.793 1 89.88 220 GLY B CA 1
ATOM 4070 C C . GLY B 1 220 ? 1.198 -32.594 -6.133 1 89.88 220 GLY B C 1
ATOM 4071 O O . GLY B 1 220 ? 2.279 -32.562 -6.723 1 89.88 220 GLY B O 1
ATOM 4072 N N . LYS B 1 221 ? 0.121 -32.031 -6.691 1 90.06 221 LYS B N 1
ATOM 4073 C CA . LYS B 1 221 ? 0.157 -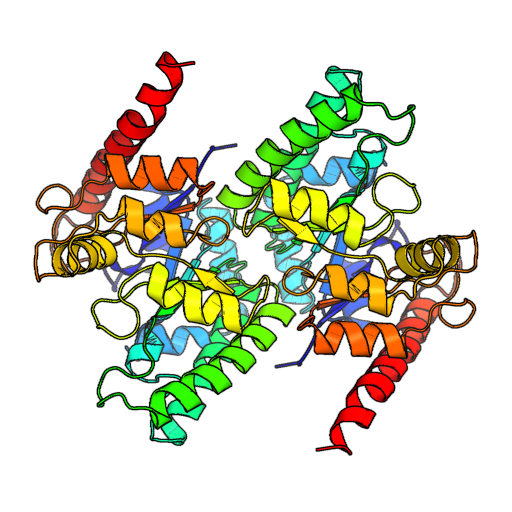31.297 -7.949 1 90.06 221 LYS B CA 1
ATOM 4074 C C . LYS B 1 221 ? -0.239 -29.828 -7.746 1 90.06 221 LYS B C 1
ATOM 4076 O O . LYS B 1 221 ? -1.318 -29.547 -7.227 1 90.06 221 LYS B O 1
ATOM 4081 N N . PHE B 1 222 ? 0.542 -28.938 -8.266 1 87 222 PHE B N 1
ATOM 4082 C CA . PHE B 1 222 ? 0.412 -27.547 -7.871 1 87 222 PHE B CA 1
ATOM 4083 C C . PHE B 1 222 ? -0.03 -26.688 -9.047 1 87 222 PHE B C 1
ATOM 4085 O O . PHE B 1 222 ? -0.485 -25.562 -8.867 1 87 222 PHE B O 1
ATOM 4092 N N . ARG B 1 223 ? 0.116 -27.219 -10.258 1 85.94 223 ARG B N 1
ATOM 4093 C CA . ARG B 1 223 ? -0.181 -26.375 -11.414 1 85.94 223 ARG B CA 1
ATOM 4094 C C . ARG B 1 223 ? -1.125 -27.078 -12.375 1 85.94 223 ARG B C 1
ATOM 4096 O O . ARG B 1 223 ? -1.187 -28.312 -12.398 1 85.94 223 ARG B O 1
ATOM 4103 N N . GLU B 1 224 ? -1.822 -26.25 -13.086 1 88.25 224 GLU B N 1
ATOM 4104 C CA . GLU B 1 224 ? -2.625 -26.672 -14.227 1 88.25 224 GLU B CA 1
ATOM 4105 C C . GLU B 1 224 ? -3.752 -27.609 -13.789 1 88.25 224 GLU B C 1
ATOM 4107 O O . GLU B 1 224 ? -3.971 -28.656 -14.406 1 88.25 224 GLU B O 1
ATOM 4112 N N . VAL B 1 225 ? -4.273 -27.344 -12.641 1 91.19 225 VAL B N 1
ATOM 4113 C CA . VAL B 1 225 ? -5.48 -28.016 -12.172 1 91.19 225 VAL B CA 1
ATOM 4114 C C . VAL B 1 225 ? -6.699 -27.125 -12.414 1 91.19 225 VAL B C 1
ATOM 4116 O O . VAL B 1 225 ? -6.711 -25.953 -12.023 1 91.19 225 VAL B O 1
ATOM 4119 N N . THR B 1 226 ? -7.629 -27.703 -13.07 1 92.5 226 THR B N 1
ATOM 4120 C CA . THR B 1 226 ? -8.852 -26.969 -13.367 1 92.5 226 THR B CA 1
ATOM 4121 C C . THR B 1 226 ? -9.641 -26.688 -12.094 1 92.5 226 THR B C 1
ATOM 4123 O O . THR B 1 226 ? -9.773 -27.562 -11.234 1 92.5 226 THR B O 1
ATOM 4126 N N . PHE B 1 227 ? -10.133 -25.438 -11.961 1 96.31 227 PHE B N 1
ATOM 4127 C CA . PHE B 1 227 ? -10.938 -25.078 -10.805 1 96.31 227 PHE B CA 1
ATOM 4128 C C . PHE B 1 227 ? -12.148 -25.984 -10.672 1 96.31 227 PHE B C 1
ATOM 4130 O O . PHE B 1 227 ? -12.82 -26.281 -11.664 1 96.31 227 PHE B O 1
ATOM 4137 N N . GLY B 1 228 ? -12.406 -26.469 -9.5 1 95.31 228 GLY B N 1
ATOM 4138 C CA . GLY B 1 228 ? -13.531 -27.359 -9.234 1 95.31 228 GLY B CA 1
ATOM 4139 C C . GLY B 1 228 ? -13.172 -28.828 -9.352 1 95.31 228 GLY B C 1
ATOM 4140 O O . GLY B 1 228 ? -13.969 -29.688 -8.984 1 95.31 228 GLY B O 1
ATOM 4141 N N . LYS B 1 229 ? -12.023 -29.109 -9.828 1 96.12 229 LYS B N 1
ATOM 4142 C CA . LYS B 1 229 ? -11.633 -30.5 -10.055 1 96.12 229 LYS B CA 1
ATOM 4143 C C . LYS B 1 229 ? -10.547 -30.938 -9.078 1 96.12 229 LYS B C 1
ATOM 4145 O O . LYS B 1 229 ? -9.898 -31.969 -9.273 1 96.12 229 LYS B O 1
ATOM 4150 N N . GLY B 1 230 ? -10.258 -30.125 -8.117 1 97.06 230 GLY B N 1
ATOM 4151 C CA . GLY B 1 230 ? -9.211 -30.438 -7.156 1 97.06 230 GLY B CA 1
ATOM 4152 C C . GLY B 1 230 ? -9.734 -30.594 -5.742 1 97.06 230 GLY B C 1
ATOM 4153 O O . GLY B 1 230 ? -10.836 -31.094 -5.531 1 97.06 230 GLY B O 1
ATOM 4154 N N . HIS B 1 231 ? -8.891 -30.297 -4.777 1 96.31 231 HIS B N 1
ATOM 4155 C CA . HIS B 1 231 ? -9.25 -30.594 -3.396 1 96.31 231 HIS B CA 1
ATOM 4156 C C . HIS B 1 231 ? -9.289 -29.328 -2.545 1 96.31 231 HIS B C 1
ATOM 4158 O O . HIS B 1 231 ? -9.414 -29.406 -1.321 1 96.31 231 HIS B O 1
ATOM 4164 N N . VAL B 1 232 ? -9.141 -28.141 -3.137 1 97.88 232 VAL B N 1
ATOM 4165 C CA . VAL B 1 232 ? -9.156 -26.906 -2.369 1 97.88 232 VAL B CA 1
ATOM 4166 C C . VAL B 1 232 ? -10.594 -26.547 -2 1 97.88 232 VAL B C 1
ATOM 4168 O O . VAL B 1 232 ? -11.477 -26.531 -2.859 1 97.88 232 VAL B O 1
ATOM 4171 N N . ASN B 1 233 ? -10.852 -26.312 -0.735 1 97.62 233 ASN B N 1
ATOM 4172 C CA . ASN B 1 233 ? -12.148 -25.812 -0.27 1 97.62 233 ASN B CA 1
ATOM 4173 C C . ASN B 1 233 ? -12.234 -24.297 -0.364 1 97.62 233 ASN B C 1
ATOM 4175 O O . ASN B 1 233 ? -12.055 -23.594 0.635 1 97.62 233 ASN B O 1
ATOM 4179 N N . PHE B 1 234 ? -12.562 -23.781 -1.523 1 98.5 234 PHE B N 1
ATOM 4180 C CA . PHE B 1 234 ? -12.547 -22.344 -1.806 1 98.5 234 PHE B CA 1
ATOM 4181 C C . PHE B 1 234 ? -13.523 -21.609 -0.898 1 98.5 234 PHE B C 1
ATOM 4183 O O . PHE B 1 234 ? -13.234 -20.5 -0.442 1 98.5 234 PHE B O 1
ATOM 4190 N N . GLU B 1 235 ? -14.719 -22.203 -0.689 1 98.12 235 GLU B N 1
ATOM 4191 C CA . GLU B 1 235 ? -15.703 -21.547 0.167 1 98.12 235 GLU B CA 1
ATOM 4192 C C . GLU B 1 235 ? -15.133 -21.281 1.558 1 98.12 235 GLU B C 1
ATOM 4194 O O . GLU B 1 235 ? -15.258 -20.172 2.082 1 98.12 235 GLU B O 1
ATOM 4199 N N . GLU B 1 236 ? -14.492 -22.25 2.121 1 97.69 236 GLU B N 1
ATOM 4200 C CA . GLU B 1 236 ? -13.898 -22.109 3.447 1 97.69 236 GLU B CA 1
ATOM 4201 C C . GLU B 1 236 ? -12.758 -21.094 3.441 1 97.69 236 GLU B C 1
ATOM 4203 O O . GLU B 1 236 ? -12.633 -20.281 4.363 1 97.69 236 GLU B O 1
ATOM 4208 N N . ILE B 1 237 ? -11.906 -21.188 2.43 1 98.44 237 ILE B N 1
ATOM 4209 C CA . ILE B 1 237 ? -10.766 -20.281 2.311 1 98.44 237 ILE B CA 1
ATOM 4210 C C . ILE B 1 237 ? -11.266 -18.844 2.205 1 98.44 237 ILE B C 1
ATOM 4212 O O . ILE B 1 237 ? -10.75 -17.938 2.883 1 98.44 237 ILE B O 1
ATOM 4216 N N . ILE B 1 238 ? -12.258 -18.594 1.363 1 98.62 238 ILE B N 1
ATOM 4217 C CA . ILE B 1 238 ? -12.812 -17.266 1.155 1 98.62 238 ILE B CA 1
ATOM 4218 C C . ILE B 1 238 ? -13.422 -16.75 2.459 1 98.62 238 ILE B C 1
ATOM 4220 O O . ILE B 1 238 ? -13.164 -15.609 2.865 1 98.62 238 ILE B O 1
ATOM 4224 N N . LYS B 1 239 ? -14.164 -17.594 3.121 1 98.12 239 LYS B N 1
ATOM 4225 C CA . LYS B 1 239 ? -14.789 -17.203 4.379 1 98.12 239 LYS B CA 1
ATOM 4226 C C . LYS B 1 239 ? -13.742 -16.828 5.426 1 98.12 239 LYS B C 1
ATOM 4228 O O . LYS B 1 239 ? -13.836 -15.781 6.066 1 98.12 239 LYS B O 1
ATOM 4233 N N . LYS B 1 240 ? -12.758 -17.719 5.605 1 98.5 240 LYS B N 1
ATOM 4234 C CA . LYS B 1 240 ? -11.703 -17.469 6.578 1 98.5 240 LYS B CA 1
ATOM 4235 C C . LYS B 1 240 ? -10.938 -16.188 6.246 1 98.5 240 LYS B C 1
ATOM 4237 O O . LYS B 1 240 ? -10.695 -15.359 7.125 1 98.5 240 LYS B O 1
ATOM 4242 N N . SER B 1 241 ? -10.578 -16.016 4.973 1 98.75 241 SER B N 1
ATOM 4243 C CA . SER B 1 241 ? -9.875 -14.82 4.531 1 98.75 241 SER B CA 1
ATOM 4244 C C . SER B 1 241 ? -10.703 -13.57 4.805 1 98.75 241 SER B C 1
ATOM 4246 O O . SER B 1 241 ? -10.18 -12.57 5.301 1 98.75 241 SER B O 1
ATOM 4248 N N . TRP B 1 242 ? -11.969 -13.695 4.516 1 98.38 242 TRP B N 1
ATOM 4249 C CA . TRP B 1 242 ? -12.906 -12.594 4.73 1 98.38 242 TRP B CA 1
ATOM 4250 C C . TRP B 1 242 ? -12.945 -12.195 6.199 1 98.38 242 TRP B C 1
ATOM 4252 O O . TRP B 1 242 ? -12.852 -11.016 6.531 1 98.38 242 TRP B O 1
ATOM 4262 N N . ASP B 1 243 ? -13.031 -13.156 7.039 1 98 243 ASP B N 1
ATOM 4263 C CA . ASP B 1 243 ? -13.094 -12.93 8.477 1 98 243 ASP B CA 1
ATOM 4264 C C . ASP B 1 243 ? -11.805 -12.289 8.992 1 98 243 ASP B C 1
ATOM 4266 O O . ASP B 1 243 ? -11.828 -11.539 9.969 1 98 243 ASP B O 1
ATOM 4270 N N . LEU B 1 244 ? -10.734 -12.586 8.305 1 98.62 244 LEU B N 1
ATOM 4271 C CA . LEU B 1 244 ? -9.438 -12.055 8.711 1 98.62 244 LEU B CA 1
ATOM 4272 C C . LEU B 1 244 ? -9.211 -10.664 8.125 1 98.62 244 LEU B C 1
ATOM 4274 O O . LEU B 1 244 ? -8.164 -10.055 8.344 1 98.62 244 LEU B O 1
ATOM 4278 N N . GLY B 1 245 ? -10.148 -10.141 7.344 1 98.38 245 GLY B N 1
ATOM 4279 C CA . GLY B 1 245 ? -10.086 -8.773 6.863 1 98.38 245 GLY B CA 1
ATOM 4280 C C . GLY B 1 245 ? -9.562 -8.656 5.445 1 98.38 245 GLY B C 1
ATOM 4281 O O . GLY B 1 245 ? -9.398 -7.551 4.926 1 98.38 245 GLY B O 1
ATOM 4282 N N . VAL B 1 246 ? -9.367 -9.781 4.766 1 98.81 246 VAL B N 1
ATOM 4283 C CA . VAL B 1 246 ? -8.875 -9.773 3.391 1 98.81 246 VAL B CA 1
ATOM 4284 C C . VAL B 1 246 ? -9.992 -9.336 2.447 1 98.81 246 VAL B C 1
ATOM 4286 O O . VAL B 1 246 ? -11.141 -9.773 2.586 1 98.81 246 VAL B O 1
ATOM 4289 N N . ARG B 1 247 ? -9.641 -8.414 1.549 1 98.81 247 ARG B N 1
ATOM 4290 C CA . ARG B 1 247 ? -10.633 -7.949 0.587 1 98.81 247 ARG B CA 1
ATOM 4291 C C . ARG B 1 247 ? -10.062 -7.93 -0.826 1 98.81 247 ARG B C 1
ATOM 4293 O O . ARG B 1 247 ? -10.688 -7.395 -1.746 1 98.81 247 ARG B O 1
ATOM 4300 N N . LYS B 1 248 ? -8.82 -8.375 -1.033 1 98.81 248 LYS B N 1
ATOM 4301 C CA . LYS B 1 248 ? -8.172 -8.477 -2.336 1 98.81 248 LYS B CA 1
ATOM 4302 C C . LYS B 1 248 ? -7.809 -9.922 -2.66 1 98.81 248 LYS B C 1
ATOM 4304 O O . LYS B 1 248 ? -7.152 -10.602 -1.864 1 98.81 248 LYS B O 1
ATOM 4309 N N . PHE B 1 249 ? -8.273 -10.414 -3.803 1 98.88 249 PHE B N 1
ATOM 4310 C CA . PHE B 1 249 ? -8.062 -11.789 -4.238 1 98.88 249 PHE B CA 1
ATOM 4311 C C . PHE B 1 249 ? -7.625 -11.836 -5.695 1 98.88 249 PHE B C 1
ATOM 4313 O O . PHE B 1 249 ? -7.91 -10.922 -6.465 1 98.88 249 PHE B O 1
ATOM 4320 N N . THR B 1 250 ? -6.914 -12.805 -6.074 1 98.88 250 THR B N 1
ATOM 4321 C CA . THR B 1 250 ? -6.535 -13.062 -7.461 1 98.88 250 THR B CA 1
ATOM 4322 C C . THR B 1 250 ? -6.715 -14.539 -7.809 1 98.88 250 THR B C 1
ATOM 4324 O O . THR B 1 250 ? -6.332 -15.414 -7.035 1 98.88 250 THR B O 1
ATOM 4327 N N . VAL B 1 251 ? -7.371 -14.773 -8.883 1 98.69 251 VAL B N 1
ATOM 4328 C CA . VAL B 1 251 ? -7.492 -16.125 -9.398 1 98.69 251 VAL B CA 1
ATOM 4329 C C . VAL B 1 251 ? -6.242 -16.5 -10.195 1 98.69 251 VAL B C 1
ATOM 4331 O O . VAL B 1 251 ? -5.887 -15.812 -11.148 1 98.69 251 VAL B O 1
ATOM 4334 N N . GLU B 1 252 ? -5.664 -17.547 -9.758 1 98.31 252 GLU B N 1
ATOM 4335 C CA . GLU B 1 252 ? -4.418 -17.953 -10.398 1 98.31 252 GLU B CA 1
ATOM 4336 C C . GLU B 1 252 ? -4.566 -19.312 -11.078 1 98.31 252 GLU B C 1
ATOM 4338 O O . GLU B 1 252 ? -4.859 -20.312 -10.422 1 98.31 252 GLU B O 1
ATOM 4343 N N . PHE B 1 253 ? -4.379 -19.391 -12.32 1 97.44 253 PHE B N 1
ATOM 4344 C CA . PHE B 1 253 ? -4.277 -20.594 -13.148 1 97.44 253 PHE B CA 1
ATOM 4345 C C . PHE B 1 253 ? -3.551 -20.281 -14.453 1 97.44 253 PHE B C 1
ATOM 4347 O O . PHE B 1 253 ? -3.012 -19.188 -14.633 1 97.44 253 PHE B O 1
ATOM 4354 N N . TRP B 1 254 ? -3.439 -21.25 -15.406 1 96.69 254 TRP B N 1
ATOM 4355 C CA . TRP B 1 254 ? -2.549 -21.062 -16.547 1 96.69 254 TRP B CA 1
ATOM 4356 C C . TRP B 1 254 ? -3.262 -21.406 -17.859 1 96.69 254 TRP B C 1
ATOM 4358 O O . TRP B 1 254 ? -4.062 -22.344 -17.906 1 96.69 254 TRP B O 1
ATOM 4368 N N . TYR B 1 255 ? -2.877 -20.625 -18.812 1 96.88 255 TYR B N 1
ATOM 4369 C CA . TYR B 1 255 ? -3.152 -21.031 -20.188 1 96.88 255 TYR B CA 1
ATOM 4370 C C . TYR B 1 255 ? -2.309 -22.234 -20.594 1 96.88 255 TYR B C 1
ATOM 4372 O O . TYR B 1 255 ? -1.093 -22.234 -20.391 1 96.88 255 TYR B O 1
ATOM 4380 N N . THR B 1 256 ? -2.961 -23.266 -21.141 1 94.06 256 THR B N 1
ATOM 4381 C CA . THR B 1 256 ? -2.256 -24.5 -21.422 1 94.06 256 THR B CA 1
ATOM 4382 C C . THR B 1 256 ? -2.307 -24.812 -22.922 1 94.06 256 THR B C 1
ATOM 4384 O O . THR B 1 256 ? -2.201 -25.969 -23.328 1 94.06 256 THR B O 1
ATOM 4387 N N . GLY B 1 257 ? -2.557 -23.875 -23.719 1 95 257 GLY B N 1
ATOM 4388 C CA . GLY B 1 257 ? -2.557 -24.078 -25.156 1 95 257 GLY B CA 1
ATOM 4389 C C . GLY B 1 257 ? -3.932 -24.406 -25.719 1 95 257 GLY B C 1
ATOM 4390 O O . GLY B 1 257 ? -4.082 -24.641 -26.922 1 95 257 GLY B O 1
ATOM 4391 N N . ASN B 1 258 ? -4.922 -24.406 -24.891 1 94.31 258 ASN B N 1
ATOM 4392 C CA . ASN B 1 258 ? -6.277 -24.75 -25.312 1 94.31 258 ASN B CA 1
ATOM 4393 C C . ASN B 1 258 ? -6.918 -23.625 -26.109 1 94.31 258 ASN B C 1
ATOM 4395 O O . ASN B 1 258 ? -6.703 -22.453 -25.812 1 94.31 258 ASN B O 1
ATOM 4399 N N . ASP B 1 259 ? -7.727 -23.984 -27.062 1 96.12 259 ASP B N 1
ATOM 4400 C CA . ASP B 1 259 ? -8.375 -23.016 -27.938 1 96.12 259 ASP B CA 1
ATOM 4401 C C . ASP B 1 259 ? -9.492 -22.281 -27.203 1 96.12 259 ASP B C 1
ATOM 4403 O O . ASP B 1 259 ? -9.789 -21.125 -27.531 1 96.12 259 ASP B O 1
ATOM 4407 N N . ASP B 1 260 ? -10.078 -22.906 -26.219 1 97.25 260 ASP B N 1
ATOM 4408 C CA . ASP B 1 260 ? -11.219 -22.328 -25.531 1 97.25 260 ASP B CA 1
ATOM 4409 C C . ASP B 1 260 ? -10.781 -21.594 -24.266 1 97.25 260 ASP B C 1
ATOM 4411 O O . ASP B 1 260 ? -11.484 -21.609 -23.25 1 97.25 260 ASP B O 1
ATOM 4415 N N . TRP B 1 261 ? -9.547 -20.969 -24.359 1 97.44 261 TRP B N 1
ATOM 4416 C CA . TRP B 1 261 ? -8.938 -20.359 -23.188 1 97.44 261 TRP B CA 1
ATOM 4417 C C . TRP B 1 261 ? -9.844 -19.297 -22.594 1 97.44 261 TRP B C 1
ATOM 4419 O O . TRP B 1 261 ? -9.938 -19.156 -21.359 1 97.44 261 TRP B O 1
ATOM 4429 N N . LYS B 1 262 ? -10.461 -18.5 -23.422 1 98 262 LYS B N 1
ATOM 4430 C CA . LYS B 1 262 ? -11.32 -17.438 -22.906 1 98 262 LYS B CA 1
ATOM 4431 C C . LYS B 1 262 ? -12.539 -18.016 -22.188 1 98 262 LYS B C 1
ATOM 4433 O O . LYS B 1 262 ? -12.992 -17.484 -21.172 1 98 262 LYS B O 1
ATOM 4438 N N . ASP B 1 263 ? -13.125 -19.094 -22.719 1 97.88 263 ASP B N 1
ATOM 4439 C CA . ASP B 1 263 ? -14.242 -19.781 -22.078 1 97.88 263 ASP B CA 1
ATOM 4440 C C . ASP B 1 263 ? -13.828 -20.312 -20.703 1 97.88 263 ASP B C 1
ATOM 4442 O O . ASP B 1 263 ? -14.609 -20.266 -19.75 1 97.88 263 ASP B O 1
ATOM 4446 N N . VAL B 1 264 ? -12.648 -20.828 -20.641 1 97.62 264 VAL B N 1
ATOM 4447 C CA . VAL B 1 264 ? -12.125 -21.359 -19.375 1 97.62 264 VAL B CA 1
ATOM 4448 C C . VAL B 1 264 ? -12.055 -20.234 -18.344 1 97.62 264 VAL B C 1
ATOM 4450 O O . VAL B 1 264 ? -12.422 -20.422 -17.188 1 97.62 264 VAL B O 1
ATOM 4453 N N . ILE B 1 265 ? -11.602 -19.031 -18.781 1 98.56 265 ILE B N 1
ATOM 4454 C CA . 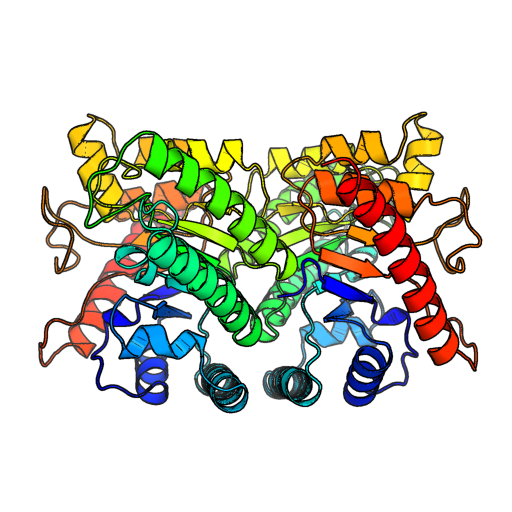ILE B 1 265 ? -11.523 -17.875 -17.891 1 98.56 265 ILE B CA 1
ATOM 4455 C C . ILE B 1 265 ? -12.922 -17.5 -17.406 1 98.56 265 ILE B C 1
ATOM 4457 O O . ILE B 1 265 ? -13.133 -17.281 -16.219 1 98.56 265 ILE B O 1
ATOM 4461 N N . LYS B 1 266 ? -13.875 -17.484 -18.297 1 98.19 266 LYS B N 1
ATOM 4462 C CA . LYS B 1 266 ? -15.25 -17.141 -17.938 1 98.19 266 LYS B CA 1
ATOM 4463 C C . LYS B 1 266 ? -15.836 -18.156 -16.969 1 98.19 266 LYS B C 1
ATOM 4465 O O . LYS B 1 266 ? -16.5 -17.766 -15.992 1 98.19 266 LYS B O 1
ATOM 4470 N N . GLU B 1 267 ? -15.609 -19.391 -17.281 1 97.62 267 GLU B N 1
ATOM 4471 C CA . GLU B 1 267 ? -16.109 -20.453 -16.422 1 97.62 267 GLU B CA 1
ATOM 4472 C C . GLU B 1 267 ? -15.477 -20.391 -15.039 1 97.62 267 GLU B C 1
ATOM 4474 O O . GLU B 1 267 ? -16.141 -20.625 -14.031 1 97.62 267 GLU B O 1
ATOM 4479 N N . THR B 1 268 ? -14.195 -20.125 -15.023 1 98.19 268 THR B N 1
ATOM 4480 C CA . THR B 1 268 ? -13.484 -19.984 -13.758 1 98.19 268 THR B CA 1
ATOM 4481 C C . THR B 1 268 ? -14.062 -18.828 -12.945 1 98.19 268 THR B C 1
ATOM 4483 O O . THR B 1 268 ? -14.281 -18.953 -11.734 1 98.19 268 THR B O 1
ATOM 4486 N N . LYS B 1 269 ? -14.336 -17.688 -13.609 1 98.5 269 LYS B N 1
ATOM 4487 C CA . LYS B 1 269 ? -14.953 -16.531 -12.969 1 98.5 269 LYS B CA 1
ATOM 4488 C C . LYS B 1 269 ? -16.312 -16.891 -12.375 1 98.5 269 LYS B C 1
ATOM 4490 O O . LYS B 1 269 ? -16.609 -16.516 -11.234 1 98.5 269 LYS B O 1
ATOM 4495 N N . TYR B 1 270 ? -17.094 -17.594 -13.109 1 98.06 270 TYR B N 1
ATOM 4496 C CA . TYR B 1 270 ? -18.406 -18.016 -12.648 1 98.06 270 TYR B CA 1
ATOM 4497 C C . TYR B 1 270 ? -18.297 -18.922 -11.422 1 98.06 270 TYR B C 1
ATOM 4499 O O . TYR B 1 270 ? -19.031 -18.75 -10.453 1 98.06 270 TYR B O 1
ATOM 4507 N N . PHE B 1 271 ? -17.422 -19.844 -11.539 1 98.44 271 PHE B N 1
ATOM 4508 C CA . PHE B 1 271 ? -17.203 -20.797 -10.453 1 98.44 271 PHE B CA 1
ATOM 4509 C C . PHE B 1 271 ? -16.797 -20.062 -9.172 1 98.44 271 PHE B C 1
ATOM 4511 O O . PHE B 1 271 ? -17.391 -20.297 -8.109 1 98.44 271 PHE B O 1
ATOM 4518 N N . ILE B 1 272 ? -15.836 -19.125 -9.242 1 98.62 272 ILE B N 1
ATOM 4519 C CA . ILE B 1 272 ? -15.305 -18.469 -8.062 1 98.62 272 ILE B CA 1
ATOM 4520 C C . ILE B 1 272 ? -16.328 -17.469 -7.516 1 98.62 272 ILE B C 1
ATOM 4522 O O . ILE B 1 272 ? -16.469 -17.312 -6.301 1 98.62 272 ILE B O 1
ATOM 4526 N N . ASP B 1 273 ? -17.062 -16.781 -8.438 1 98 273 ASP B N 1
ATOM 4527 C CA . ASP B 1 273 ? -18.125 -15.898 -7.984 1 98 273 ASP B CA 1
ATOM 4528 C C . ASP B 1 273 ? -19.156 -16.656 -7.16 1 98 273 ASP B C 1
ATOM 4530 O O . ASP B 1 273 ? -19.672 -16.141 -6.164 1 98 273 ASP B O 1
ATOM 4534 N N . ASP B 1 274 ? -19.453 -17.875 -7.609 1 98 274 ASP B N 1
ATOM 4535 C CA . ASP B 1 274 ? -20.391 -18.703 -6.867 1 98 274 ASP B CA 1
ATOM 4536 C C . ASP B 1 274 ? -19.844 -19.062 -5.484 1 98 274 ASP B C 1
ATOM 4538 O O . ASP B 1 274 ? -20.594 -19.078 -4.504 1 98 274 ASP B O 1
ATOM 4542 N N . LYS B 1 275 ? -18.562 -19.359 -5.387 1 98.38 275 LYS B N 1
ATOM 4543 C CA . LYS B 1 275 ? -17.938 -19.656 -4.102 1 98.38 275 LYS B CA 1
ATOM 4544 C C . LYS B 1 275 ? -17.969 -18.438 -3.174 1 98.38 275 LYS B C 1
ATOM 4546 O O . LYS B 1 275 ? -18.188 -18.594 -1.97 1 98.38 275 LYS B O 1
ATOM 4551 N N . PHE B 1 276 ? -17.766 -17.234 -3.717 1 98.31 276 PHE B N 1
ATOM 4552 C CA . PHE B 1 276 ? -17.891 -16.031 -2.918 1 98.31 276 PHE B CA 1
ATOM 4553 C C . PHE B 1 276 ? -19.297 -15.852 -2.395 1 98.31 276 PHE B C 1
ATOM 4555 O O . PHE B 1 276 ? -19.5 -15.539 -1.219 1 98.31 276 PHE B O 1
ATOM 4562 N N . ARG B 1 277 ? -20.25 -16.016 -3.295 1 97.19 277 ARG B N 1
ATOM 4563 C CA . ARG B 1 277 ? -21.656 -15.875 -2.898 1 97.19 277 ARG B CA 1
ATOM 4564 C C . ARG B 1 277 ? -21.984 -16.828 -1.753 1 97.19 277 ARG B C 1
ATOM 4566 O O . ARG B 1 277 ? -22.594 -16.422 -0.763 1 97.19 277 ARG B O 1
ATOM 4573 N N . LYS B 1 278 ? -21.594 -18.016 -1.838 1 97 278 LYS B N 1
ATOM 4574 C CA . LYS B 1 278 ? -21.875 -19.031 -0.824 1 97 278 LYS B CA 1
ATOM 4575 C C . LYS B 1 278 ? -21.156 -18.719 0.482 1 97 278 LYS B C 1
ATOM 4577 O O . LYS B 1 278 ? -21.703 -18.891 1.566 1 97 278 LYS B O 1
ATOM 4582 N N . ALA B 1 279 ? -19.891 -18.344 0.361 1 96.94 279 ALA B N 1
ATOM 4583 C CA . ALA B 1 279 ? -19.078 -18.062 1.538 1 96.94 279 ALA B CA 1
ATOM 4584 C C . ALA B 1 279 ? -19.609 -16.844 2.299 1 96.94 279 ALA B C 1
ATOM 4586 O O . ALA B 1 279 ? -19.562 -16.812 3.531 1 96.94 279 ALA B O 1
ATOM 4587 N N . LEU B 1 280 ? -20.125 -15.812 1.562 1 94.31 280 LEU B N 1
ATOM 4588 C CA . LEU B 1 280 ? -20.438 -14.531 2.186 1 94.31 280 LEU B CA 1
ATOM 4589 C C . LEU B 1 280 ? -21.953 -14.406 2.426 1 94.31 280 LEU B C 1
ATOM 4591 O O . LEU B 1 280 ? -22.375 -13.586 3.232 1 94.31 280 LEU B O 1
ATOM 4595 N N . CYS B 1 281 ? -22.891 -14.898 1.606 1 83.94 281 CYS B N 1
ATOM 4596 C CA . CYS B 1 281 ? -24.328 -14.875 1.834 1 83.94 281 CYS B CA 1
ATOM 4597 C C . CYS B 1 281 ? -24.703 -15.648 3.096 1 83.94 281 CYS B C 1
ATOM 4599 O O . CYS B 1 281 ? -25.609 -15.258 3.83 1 83.94 281 CYS B O 1
ATOM 4601 N N . GLU B 1 282 ? -24.125 -16.812 3.281 1 62.91 282 GLU B N 1
ATOM 4602 C CA . GLU B 1 282 ? -24.453 -17.547 4.504 1 62.91 282 GLU B CA 1
ATOM 4603 C C . GLU B 1 282 ? -24.125 -16.719 5.746 1 62.91 282 GLU B C 1
ATOM 4605 O O . GLU B 1 282 ? -24.734 -16.891 6.797 1 62.91 282 GLU B O 1
ATOM 4610 N N . ASN B 1 283 ? -23.328 -15.82 5.664 1 52.16 283 ASN B N 1
ATOM 4611 C CA . ASN B 1 283 ? -23.062 -14.898 6.758 1 52.16 283 ASN B CA 1
ATOM 4612 C C . ASN B 1 283 ? -24.156 -13.836 6.887 1 52.16 283 ASN B C 1
ATOM 4614 O O . ASN B 1 283 ? -24.266 -13.188 7.93 1 52.16 283 ASN B O 1
ATOM 4618 N N . MET B 1 284 ? -24.828 -13.336 5.812 1 48.16 284 MET B N 1
ATOM 4619 C CA . MET B 1 284 ? -25.891 -12.336 5.855 1 48.16 284 MET B CA 1
ATOM 4620 C C . MET B 1 284 ? -27.141 -12.906 6.512 1 48.16 284 MET B C 1
ATOM 4622 O O . MET B 1 284 ? -28 -12.156 6.988 1 48.16 284 MET B O 1
ATOM 4626 N N . LYS B 1 285 ? -27.531 -14.078 6.383 1 41.38 285 LYS B N 1
ATOM 4627 C CA . LYS B 1 285 ? -28.688 -14.602 7.105 1 41.38 285 LYS B CA 1
ATOM 4628 C C . LYS B 1 285 ? -28.406 -14.695 8.602 1 41.38 285 LYS B C 1
ATOM 4630 O O . LYS B 1 285 ? -29.328 -14.797 9.406 1 41.38 285 LYS B O 1
ATOM 4635 N N . ALA B 1 286 ? -27.203 -14.93 9.047 1 38.09 286 ALA B N 1
ATOM 4636 C CA . ALA B 1 286 ? -26.984 -15.141 10.477 1 38.09 286 ALA B CA 1
ATOM 4637 C C . ALA B 1 286 ? -26.953 -13.812 11.227 1 38.09 286 ALA B C 1
ATOM 4639 O O . ALA B 1 286 ? -26.688 -13.781 12.438 1 38.09 286 ALA B O 1
ATOM 4640 N N . VAL B 1 287 ? -27 -12.742 10.484 1 29.81 287 VAL B N 1
ATOM 4641 C CA . VAL B 1 287 ? -27.094 -11.484 11.219 1 29.81 287 VAL B CA 1
ATOM 4642 C C . VAL B 1 287 ? -28.562 -11.102 11.414 1 29.81 287 VAL B C 1
ATOM 4644 O O . VAL B 1 287 ? -29.344 -11.125 10.469 1 29.81 287 VAL B O 1
#

Organism: NCBI:txid632245

Foldseek 3Di:
DDQFFEEAEQQLDDPVDDLLRSLQLCLVLPHQEYAQEQAQDPVSLCVLVDDLVVLVVSLVSCVVSNYAHAEYENHNCQQQPQLDPDPVSNVVVLVSLLSVLVSCLSRVHAEYEDEQDLYHPDDDDPSSVVSNLVSVLVSLVSNVVSNHAYAYEQDLDPCRQFLLNLVVSCVVSVDPRYAHAYEQQSNCLVCVVVVHHNLVRVVNRQPGHAEYEDEFAAHPGGADDQPPRHDGLLLSVLLSCVVSPHRYYYYDHHDDPDPCSSVSSSVVSVVNVVSNCNSVVVVVVVD/DDQFFEEAEQQLDDPVDDLLRSLQLCLVLPHQEYAQEQAQDPVSLCVLVDDLVVLVVSLVSCVVSNYAHAEYENHSCQQQPQLDPDPVSNVVVLVSLLSVLVSCLSRVHAEYEDEQDLYHPDDDDPSSVVSNLVSVLVSQVSNVVSNHAYAYEQDLDPCRQFLLNLVVSCVVSVDPRYAHAYEQQSLCLVCVVVVHHNLVRVVNRQPGHAEYEDEFAAHPGGAADQPPRHDGLLLSVLLSCVVSPHRYYYYDHHDDPDPCSSVSSSVSSVVNVVSNCNSVVVVVVVD

Secondary structure (DSSP, 8-state):
--SSEEEEEGGGS-TTS-HHHHHHHHHHHT-SEEEEE--SSHHHHGGGG--HHHHHHHHHHHHHHT-EEEEEEEGGGGTS-TT-SSHHHHHHHHHHHHHHHHHHHHHT--EEEEE--S-SSS---HHHHHHHHHHHHHHHHHHHHHTPEEEEEP-SSGGG-SHHHHHHHHHHH--TTEEE--BHHHHHHHHHHHT--HHHHHHTTTTTB--EEE---BTTB-SSPPTTSSS--HHHHHHHHHHTT--EEEE-----S-TTHHHHHHHHHHHHHHHHHHHHHTTTS--/--SSEEEEEGGGS-TTS-HHHHHHHHHHHT-SEEEEE--SSHHHHGGGG--HHHHHHHHHHHHHHT-EEEEEEEGGGGTS-TT-SSHHHHHHHHHHHHHHHHHHHHHT--EEEEE--S-SSS---HHHHHHHHHHHHHHHHHHHHHTPEEEEEP-SSGGG-SHHHHHHHHHHH--TTEEE--BHHHHHHHHHHHT--HHHHHHTTTTTB--EEE---BTTB-SSPPTTSSS--HHHHHHHHHHTT--EEEE-----S-TTHHHHHHHHHHHHHHHHHHHHHHHHH--

Radius of gyration: 23.22 Å; Cα contacts (8 Å, |Δi|>4): 1199; chains: 2; bounding box: 60×70×58 Å

Sequence (574 aa):
MKEYTLGLYEKSMPNYLTWEEKFSCARECGFDNIEISIDETKEKLSRIYMSKGDRKALVELMFKYGVEIRTMCLSGHRKYPLGSLDEKIRNKGMEIMENAIELADDLGIKIIQLAGYDVYYEEGNEVTRKHFKENLKKAVEMAASKGVILAFETMETEFMNTVGKAMTFVKEINSPYLQIYPDCGNVTNAALEYGLTPSEDFESGKGHIAAVHLKETVPGKFREVTFGKGHVNFEEIIKKSWDLGVRKFTVEFWYTGNDDWKDVIKETKYFIDDKFRKALCENMKAVMKEYTLGLYEKSMPNYLTWEEKFSCARECGFDNIEISIDETKEKLSRIYMSKGDRKALVELMFKYGVEIRTMCLSGHRKYPLGSLDEKIRNKGMEIMENAIELADDLGIKIIQLAGYDVYYEEGNEVTRKHFKENLKKAVEMAASKGVILAFETMETEFMNTVGKAMTFVKEINSPYLQIYPDCGNVTNAALEYGLTPSEDFESGKGHIAAVHLKETVPGKFREVTFGKGHVNFEEIIKKSWDLGVRKFTVEFWYTGNDDWKDVIKETKYFIDDKFRKALCENMKAV

InterPro domains:
  IPR004560 L-ribulose-5-phosphate 3-epimerase [TIGR00542] (2-280)
  IPR013022 Xylose isomerase-like, TIM barrel domain [PF01261] (26-265)
  IPR036237 Xylose isomerase-like superfamily [SSF51658] (15-273)
  IPR050417 Sugar Epimerase/Isomerase [PTHR43489] (15-253)

Nearest PDB structures (foldseek):
  3cqi-assembly1_B  TM=9.697E-01  e=1.929E-32  Escherichia coli
  3cqj-assembly1_B  TM=9.686E-01  e=2.560E-32  Escherichia coli
  3cqk-assembly1_B  TM=9.647E-01  e=7.940E-32  Escherichia coli
  3cqh-assembly1_A  TM=9.432E-01  e=7.766E-27  Escherichia coli
  3cqh-assembly1_B  TM=9.453E-01  e=1.815E-26  Escherichia coli

pLDDT: mean 96.33, std 7.97, range [29.81, 98.94]

Solvent-accessible surface area (backbone atoms only — not comparable to full-atom values): 28318 Å² total; per-residue (Å²): 131,75,74,50,32,44,22,38,32,48,55,37,44,65,83,85,55,52,70,69,53,49,43,49,49,36,42,75,53,66,35,50,27,33,25,44,63,29,32,69,49,68,74,38,46,50,55,50,66,56,50,70,67,57,49,51,51,50,47,51,48,21,65,74,56,70,32,41,52,41,35,32,42,41,46,28,40,51,78,21,12,46,4,41,88,48,61,70,42,20,52,50,21,51,49,50,50,54,32,43,48,52,44,27,51,76,54,29,28,29,35,38,34,35,58,42,48,38,44,63,89,55,86,74,48,73,65,20,48,50,37,21,52,56,44,46,52,53,48,37,37,55,24,24,26,64,53,28,30,38,16,35,22,28,26,90,47,86,82,13,18,34,44,51,53,48,38,56,55,35,62,69,70,34,40,62,24,43,41,28,26,41,25,50,23,32,24,40,49,41,17,63,74,69,76,46,49,46,63,62,35,51,55,57,28,64,32,31,48,58,31,37,34,47,32,32,16,41,88,93,39,76,68,83,42,57,76,89,73,46,70,59,60,57,37,59,50,51,35,49,40,44,74,53,56,37,18,25,37,29,45,46,56,59,51,82,82,58,89,59,44,69,58,50,51,40,51,47,44,54,53,50,52,50,34,48,47,58,34,53,50,63,56,60,71,74,105,131,74,76,50,33,45,23,37,32,48,55,36,42,65,83,84,55,49,69,70,52,49,44,50,48,37,43,74,52,67,34,52,26,33,25,45,62,30,33,68,50,68,73,37,45,51,55,48,67,57,50,70,67,57,47,49,51,51,48,50,49,22,66,74,56,70,30,42,51,41,35,31,40,41,45,28,40,52,79,22,13,46,4,42,88,47,60,70,42,20,52,50,22,50,51,50,51,54,33,43,49,52,45,27,53,76,55,29,28,29,35,38,35,34,59,42,50,38,44,64,92,54,86,74,48,71,65,22,49,50,39,20,52,58,46,47,53,53,49,37,37,54,25,25,28,64,53,27,31,37,15,34,22,29,27,92,48,85,83,13,18,34,42,50,53,47,38,55,55,36,61,69,70,34,41,62,25,44,42,27,26,41,26,51,23,33,24,39,48,41,18,61,73,72,76,46,49,47,62,63,34,52,56,58,28,63,33,32,50,57,32,36,34,48,32,33,16,41,88,94,41,76,68,83,42,58,76,90,73,47,70,58,60,58,35,59,50,51,35,49,39,44,74,56,56,38,16,24,38,29,45,48,55,60,49,81,83,56,89,59,43,68,57,51,52,40,51,49,44,52,53,50,51,50,33,49,48,57,34,52,50,62,55,59,72,76,100